Protein AF-D9UFR4-F1 (afdb_monomer)

Solvent-accessible surface area (backbone atoms only — not comparable to full-atom values): 22732 Å² total; per-residue (Å²): 132,84,86,83,87,84,90,84,85,85,83,90,87,85,90,89,86,86,90,85,84,86,88,91,87,88,89,85,88,86,85,90,89,90,89,84,89,87,92,86,89,89,82,85,87,88,83,84,90,81,81,92,76,87,77,84,81,82,78,92,81,86,88,74,74,56,73,50,64,84,63,94,89,80,83,88,86,75,100,61,83,81,68,68,62,45,61,44,63,86,88,51,40,84,77,68,25,64,88,45,54,76,24,52,68,54,28,69,73,66,33,66,67,48,41,48,41,15,52,54,16,26,50,54,38,52,49,39,66,74,65,47,56,73,94,71,17,61,32,53,50,56,14,50,52,50,50,48,38,32,66,76,62,69,21,64,32,38,37,39,37,31,54,38,70,90,47,64,54,48,41,65,50,46,31,48,44,38,35,52,21,30,60,58,64,43,29,76,90,69,46,73,58,96,68,77,61,45,44,53,57,40,65,46,25,47,68,63,34,60,84,71,50,41,66,43,64,60,71,40,98,54,64,51,43,33,41,38,38,41,48,78,38,71,64,92,86,59,57,77,93,50,51,69,55,46,54,55,53,48,51,52,55,54,52,49,54,50,42,32,43,63,33,36,50,55,66,62,38,43,74,72,71,48,57,78,87,51,28,76,78,66,37,29,81,30,81,39,55,68,46,83,47,78,42,69,40,90,42,50,29,49,52,21,28,57,49,36,38,50,54,44,15,45,48,44,40,18,60,76,66,43,35,60,46,79,58,61,74,83,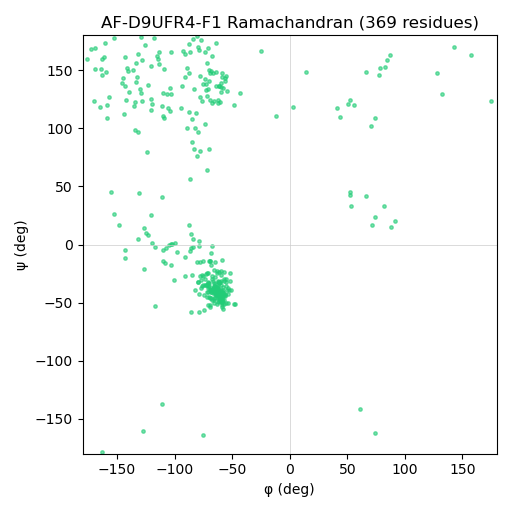60,52,62,59,57,54,52,49,66,60,46,43,48,41,66,74,76,60,49,88,59,88,90,65,54,75,64,58,49,53,51,46,52,51,53,26,53,80,66,78,96

Radius of gyration: 31.84 Å; Cα contacts (8 Å, |Δi|>4): 414; chains: 1; bounding box: 82×95×76 Å

Sequence (371 aa):
PCASSPTSTAPTCTRPCTTSTRPRRSSSSPRRPSRRSRRSPTRPPRAPGSSTRSAPGRRPSRSTSSRSRPTPRRSRTSASTRPTCSMFWDWVGGRYSYDSAIGLSLMIAIGPDRFREMLDGFHQIDEHFRTARIEENAPFLLGLLGIWYGNFHDAQSHAVLPYSHYLSKFTAYLQQLDMESNGKSVDREGRPVEWQTGPVVWGTPGTNGQHAYYQLIHQGTKLIPADFIGFARPVDELEPQLADQHDLLMANFFAQTQALAFGKTPEEVRAEGVADDLVPHKTFRGDHPTTTVLAPALSPSVLGQLIALYEHKVFVQGAVWDIDSFDQWGVELGKVLAKRVEPALTEGAEVPGLDASTKTLVAKYRELRGR

pLDDT: mean 80.23, std 26.94, range [22.31, 98.75]

Nearest PDB structures (foldseek):
  6bzc-assembly1_A  TM=9.574E-01  e=1.469E-33  Elizabethkingia anophelis NUHP1
  2o2d-assembly2_B  TM=9.632E-01  e=9.372E-33  Trypanosoma brucei brucei
  4em6-assembly2_C  TM=9.622E-01  e=1.056E-32  Brucella melitensis bv. 1 str. 16M
  3hjb-assembly1_A  TM=9.640E-01  e=4.999E-32  Vibrio cholerae
  3nbu-assembly1_A  TM=9.548E-01  e=3.387E-31  Escherichia coli DH5[alpha]

Foldseek 3Di:
DDDDDDDDDDDDDDDDDDDDDDDDDDDDDDDDDDDDDDDDDDDDDDDDDDDDDDDDDDDPADDDADEDADDPPDPPDDPDPDRPYQHDYPVCFPLNPCLGSVVVVVCVVVPVVLSVLLVVLLVVLVVLCVDPDCVNNLLLVLLVVCCCCVFVVVQQEEEEEEQDQVCQCVQVSLQCLQCQQWVDQAFPVGHGFPTDIGHHGDYGYPPVRVVPCVCCLFPNPHQYEYEYEEAQFEDPPDDPVCRVVNVVSVVVSVVSQVCQAQWAALVNVVVVVDDNVCSVVRTTHHPRHYHYHYYHYPGSSVVSNVSSSSNSSSVSRCVVSNHGSRDRVVVVVVVVVCVQCVCCQPVVDDRPPDDPVSVVVSVVNCVVVVD

Mean predicted aligned error: 13.24 Å

Secondary structure (DSSP, 8-state):
-------------------------------------------PPP-------PPPPPP--SS--EEEPPPTTSS-S--S----EEE--TTS-GGG-TTTGGGHHHHHHH-HHHHHHHHHHHHHHHHHHHHS-GGG-HHHHHHHHHHIIIIIS---EEEEEES-GGGTTHHHHHHHHHHHHH--SB-TTSPBPSS--S-EEE---TTTTTTTTHHHHHHSSS---EEEEEESS--TTS-GGGHHHHHHHHHHHHHHHHHHHH-B-HHHHHHTT--GGGHHHH-B-----EEEEEESS--HHHHHHHHHHHHHHHHHHHHHTT--TT--GGGHHHHHHHHHHHHHHHT----TT--HHHHHHHHHHHHHTT-

Structure (mmCIF, N/CA/C/O backbone):
data_AF-D9UFR4-F1
#
_entry.id   AF-D9UFR4-F1
#
loop_
_atom_site.group_PDB
_atom_site.id
_atom_site.type_symbol
_atom_site.label_atom_id
_atom_site.label_alt_id
_atom_site.label_comp_id
_atom_site.label_asym_id
_atom_site.label_entity_id
_atom_site.label_seq_id
_atom_site.pdbx_PDB_ins_code
_atom_site.Cartn_x
_atom_site.Cartn_y
_atom_site.Cartn_z
_atom_site.occupancy
_atom_site.B_iso_or_equiv
_atom_site.auth_seq_id
_atom_site.auth_comp_id
_atom_site.auth_asym_id
_atom_site.auth_atom_id
_atom_site.pdbx_PDB_model_num
ATOM 1 N N . PRO A 1 1 ? -3.128 -49.812 14.925 1.00 31.95 1 PRO A N 1
ATOM 2 C CA . PRO A 1 1 ? -2.335 -51.065 14.848 1.00 31.95 1 PRO A CA 1
ATOM 3 C C . PRO A 1 1 ? -0.839 -50.749 14.994 1.00 31.95 1 PRO A C 1
ATOM 5 O O . PRO A 1 1 ? -0.364 -49.894 14.263 1.00 31.95 1 PRO A O 1
ATOM 8 N N . CYS A 1 2 ? -0.194 -51.357 15.999 1.00 27.06 2 CYS A N 1
ATOM 9 C CA . CYS A 1 2 ? 1.244 -51.421 16.351 1.00 27.06 2 CYS A CA 1
ATOM 10 C C . CYS A 1 2 ? 2.250 -50.616 15.486 1.00 27.06 2 CYS A C 1
ATOM 12 O O . CYS A 1 2 ? 2.309 -50.814 14.281 1.00 27.06 2 CYS A O 1
ATOM 14 N N . ALA A 1 3 ? 2.990 -49.645 16.049 1.00 27.00 3 ALA A N 1
ATOM 15 C CA . ALA A 1 3 ? 4.226 -49.799 16.861 1.00 27.00 3 ALA A CA 1
ATOM 16 C C . ALA A 1 3 ? 5.479 -50.091 15.986 1.00 27.00 3 ALA A C 1
ATOM 18 O O . ALA A 1 3 ? 5.351 -50.735 14.957 1.00 27.00 3 ALA A O 1
ATOM 19 N N . SER A 1 4 ? 6.703 -49.636 16.293 1.00 28.88 4 SER A N 1
ATOM 20 C CA . SER A 1 4 ? 7.304 -49.346 17.611 1.00 28.88 4 SER A CA 1
ATOM 21 C C . SER A 1 4 ? 8.525 -48.399 17.561 1.00 28.88 4 SER A C 1
ATOM 23 O O . SER A 1 4 ? 9.335 -48.488 16.641 1.00 28.88 4 SER A O 1
ATOM 25 N N . SER A 1 5 ? 8.722 -47.595 18.616 1.00 28.30 5 SER A N 1
ATOM 26 C CA . SER A 1 5 ? 10.012 -46.959 18.984 1.00 28.30 5 SER A CA 1
ATOM 27 C C . SER A 1 5 ? 10.945 -47.948 19.717 1.00 28.30 5 SER A C 1
ATOM 29 O O . SER A 1 5 ? 10.482 -49.022 20.107 1.00 28.30 5 SER A O 1
ATOM 31 N N . PRO A 1 6 ? 12.234 -47.608 19.943 1.00 39.59 6 PRO A N 1
ATOM 32 C CA . PRO A 1 6 ? 12.690 -47.217 21.302 1.00 39.59 6 PRO A CA 1
ATOM 33 C C . PRO A 1 6 ? 13.740 -46.068 21.301 1.00 39.59 6 PRO A C 1
ATOM 35 O O . PRO A 1 6 ? 14.701 -46.093 20.545 1.00 39.59 6 PRO A O 1
ATOM 38 N N . THR A 1 7 ? 13.525 -44.940 21.996 1.00 28.39 7 THR A N 1
ATOM 39 C CA . THR A 1 7 ? 14.035 -44.593 23.357 1.00 28.39 7 THR A CA 1
ATOM 40 C C . THR A 1 7 ? 15.545 -44.751 23.624 1.00 28.39 7 THR A C 1
ATOM 42 O O . THR A 1 7 ? 16.009 -45.883 23.686 1.00 28.39 7 THR A O 1
ATOM 45 N N . SER A 1 8 ? 16.242 -43.658 24.007 1.00 25.17 8 SER A N 1
ATOM 46 C CA . SER A 1 8 ? 16.889 -43.548 25.344 1.00 25.17 8 SER A CA 1
ATOM 47 C C . SER A 1 8 ? 17.443 -42.142 25.704 1.00 25.17 8 SER A C 1
ATOM 49 O O . SER A 1 8 ? 18.323 -41.622 25.033 1.00 25.17 8 SER A O 1
ATOM 51 N N . THR A 1 9 ? 16.966 -41.603 26.838 1.00 27.08 9 THR A N 1
ATOM 52 C CA . THR A 1 9 ? 17.681 -40.822 27.893 1.00 27.08 9 THR A CA 1
ATOM 53 C C . THR A 1 9 ? 18.562 -39.587 27.599 1.00 27.08 9 THR A C 1
ATOM 55 O O . THR A 1 9 ? 19.627 -39.676 26.999 1.00 27.08 9 THR A O 1
ATOM 58 N N . ALA A 1 10 ? 18.213 -38.477 28.269 1.00 25.91 10 ALA A N 1
ATOM 59 C CA . ALA A 1 10 ? 19.125 -37.388 28.664 1.00 25.91 10 ALA A CA 1
ATOM 60 C C . ALA A 1 10 ? 19.979 -37.765 29.905 1.00 25.91 10 ALA A C 1
ATOM 62 O O . ALA A 1 10 ? 19.728 -38.802 30.525 1.00 25.91 10 ALA A O 1
ATOM 63 N N . PRO A 1 11 ? 20.922 -36.901 30.336 1.00 30.42 11 PRO A N 1
ATOM 64 C CA . PRO A 1 11 ? 20.618 -36.168 31.575 1.00 30.42 11 PRO A CA 1
ATOM 65 C C . PRO A 1 11 ? 21.068 -34.691 31.616 1.00 30.42 11 PRO A C 1
ATOM 67 O O . PRO A 1 11 ? 22.075 -34.284 31.044 1.00 30.42 11 PRO A O 1
ATOM 70 N N . THR A 1 12 ? 20.337 -33.899 32.403 1.00 24.48 12 THR A N 1
ATOM 71 C CA . THR A 1 12 ? 20.742 -32.579 32.920 1.00 24.48 12 THR A CA 1
ATOM 72 C C . THR A 1 12 ? 21.901 -32.668 33.913 1.00 24.48 12 THR A C 1
ATOM 74 O O . THR A 1 12 ? 21.911 -33.561 34.757 1.00 24.48 12 THR A O 1
ATOM 77 N N . CYS A 1 13 ? 22.771 -31.653 33.947 1.00 22.31 13 CYS A N 1
ATOM 78 C CA . CYS A 1 13 ? 23.591 -31.355 35.125 1.00 22.31 13 CYS A CA 1
ATOM 79 C C . CYS A 1 13 ? 23.698 -29.837 35.358 1.00 22.31 13 CYS A C 1
ATOM 81 O O . CYS A 1 13 ? 23.612 -29.050 34.417 1.00 22.31 13 CYS A O 1
ATOM 83 N N . THR A 1 14 ? 23.829 -29.416 36.619 1.00 23.64 14 THR A N 1
ATOM 84 C CA . THR A 1 14 ? 23.733 -28.007 37.044 1.00 23.64 14 THR A CA 1
ATOM 85 C C . THR A 1 14 ? 24.926 -27.561 37.898 1.00 23.64 14 THR A C 1
ATOM 87 O O . THR A 1 14 ? 25.514 -28.367 38.612 1.00 23.64 14 THR A O 1
ATOM 90 N N . ARG A 1 15 ? 25.125 -26.230 37.942 1.00 26.05 15 ARG A N 1
ATOM 91 C CA . ARG A 1 15 ? 25.712 -25.437 39.054 1.00 26.05 15 ARG A CA 1
ATOM 92 C C . ARG A 1 15 ? 27.259 -25.253 39.143 1.00 26.05 15 ARG A C 1
ATOM 94 O O . ARG A 1 15 ? 27.981 -25.870 38.370 1.00 26.05 15 ARG A O 1
ATOM 101 N N . PRO A 1 16 ? 27.751 -24.257 39.939 1.00 38.34 16 PRO A N 1
ATOM 102 C CA . PRO A 1 16 ? 28.894 -23.402 39.551 1.00 38.34 16 PRO A CA 1
ATOM 103 C C . PRO A 1 16 ? 30.031 -23.276 40.602 1.00 38.34 16 PRO A C 1
ATOM 105 O O . PRO A 1 16 ? 29.870 -23.731 41.726 1.00 38.34 16 PRO A O 1
ATOM 108 N N . CYS A 1 17 ? 31.105 -22.534 40.271 1.00 23.05 17 CYS A N 1
ATOM 109 C CA . CYS A 1 17 ? 32.097 -21.904 41.182 1.00 23.05 17 CYS A CA 1
ATOM 110 C C . CYS A 1 17 ? 32.805 -20.749 40.417 1.00 23.05 17 CYS A C 1
ATOM 112 O O . CYS A 1 17 ? 33.210 -20.959 39.281 1.00 23.05 17 CYS A O 1
ATOM 114 N N . THR A 1 18 ? 32.786 -19.462 40.802 1.00 22.84 18 THR A N 1
ATOM 115 C CA . THR A 1 18 ? 33.441 -18.720 41.918 1.00 22.84 18 THR A CA 1
ATOM 116 C C . THR A 1 18 ? 34.957 -18.442 41.797 1.00 22.84 18 THR A C 1
ATOM 118 O O . THR A 1 18 ? 35.781 -19.312 42.044 1.00 22.84 18 THR A O 1
ATOM 121 N N . THR A 1 19 ? 35.275 -17.155 41.570 1.00 23.20 19 THR A N 1
ATOM 122 C CA . THR A 1 19 ? 36.367 -16.338 42.173 1.00 23.20 19 THR A CA 1
ATOM 123 C C . THR A 1 19 ? 37.849 -16.767 42.120 1.00 23.20 19 THR A C 1
ATOM 125 O O . THR A 1 19 ? 38.257 -17.659 42.853 1.00 23.20 19 THR A O 1
ATOM 128 N N . SER A 1 20 ? 38.700 -15.927 41.495 1.00 22.59 20 SER A N 1
ATOM 129 C CA . SER A 1 20 ? 39.987 -15.492 42.093 1.00 22.59 20 SER A CA 1
ATOM 130 C C . SER A 1 20 ? 40.550 -14.175 41.499 1.00 22.59 20 SER A C 1
ATOM 132 O O . SER A 1 20 ? 40.974 -14.103 40.353 1.00 22.59 20 SER A O 1
ATOM 134 N N . THR A 1 21 ? 40.495 -13.122 42.317 1.00 25.06 21 THR A N 1
ATOM 135 C CA . THR A 1 21 ? 41.581 -12.206 42.750 1.00 25.06 21 THR A CA 1
ATOM 136 C C . THR A 1 21 ? 42.665 -11.609 41.806 1.00 25.06 21 THR A C 1
ATOM 138 O O . THR A 1 21 ? 43.655 -12.236 41.454 1.00 25.06 21 THR A O 1
ATOM 141 N N . ARG A 1 22 ? 42.525 -10.282 41.597 1.00 23.94 22 ARG A N 1
ATOM 142 C CA . ARG A 1 22 ? 43.510 -9.150 41.529 1.00 23.94 22 ARG A CA 1
ATOM 143 C C . ARG A 1 22 ? 44.865 -9.332 42.286 1.00 23.94 22 ARG A C 1
ATOM 145 O O . ARG A 1 22 ? 44.846 -10.123 43.227 1.00 23.94 22 ARG A O 1
ATOM 152 N N . PRO A 1 23 ? 45.951 -8.500 42.091 1.00 38.88 23 PRO A N 1
ATOM 153 C CA . PRO A 1 23 ? 45.883 -7.009 42.199 1.00 38.88 23 PRO A CA 1
ATOM 154 C C . PRO A 1 23 ? 47.005 -6.066 41.610 1.00 38.88 23 PRO A C 1
ATOM 156 O O . PRO A 1 23 ? 48.057 -6.508 41.175 1.00 38.88 23 PRO A O 1
ATOM 159 N N . ARG A 1 24 ? 46.810 -4.733 41.826 1.00 25.42 24 ARG A N 1
ATOM 160 C CA . ARG A 1 24 ? 47.771 -3.566 41.812 1.00 25.42 24 ARG A CA 1
ATOM 161 C C . ARG A 1 24 ? 48.211 -3.006 40.434 1.00 25.42 24 ARG A C 1
ATOM 163 O O . ARG A 1 24 ? 48.259 -3.768 39.489 1.00 25.42 24 ARG A O 1
ATOM 170 N N . ARG A 1 25 ? 48.584 -1.721 40.226 1.00 26.44 25 ARG A N 1
ATOM 171 C CA . ARG A 1 25 ? 48.504 -0.365 40.890 1.00 26.44 25 ARG A CA 1
ATOM 172 C C . ARG A 1 25 ? 48.963 0.681 39.818 1.00 26.44 25 ARG A C 1
ATOM 174 O O . ARG A 1 25 ? 49.534 0.242 38.833 1.00 26.44 25 ARG A O 1
ATOM 181 N N . SER A 1 26 ? 48.853 2.020 39.891 1.00 24.84 26 SER A N 1
ATOM 182 C CA . SER A 1 26 ? 48.134 3.056 40.690 1.00 24.84 26 SER A CA 1
ATOM 183 C C . SER A 1 26 ? 48.162 4.391 39.886 1.00 24.84 26 SER A C 1
ATOM 185 O O . SER A 1 26 ? 48.873 4.454 38.895 1.00 24.84 26 SER A O 1
ATOM 187 N N . SER A 1 27 ? 47.316 5.405 40.141 1.00 25.06 27 SER A N 1
ATOM 188 C CA . SER A 1 27 ? 47.552 6.701 40.862 1.00 25.06 27 SER A CA 1
ATOM 189 C C . SER A 1 27 ? 47.064 7.857 39.951 1.00 25.06 27 SER A C 1
ATOM 191 O O . SER A 1 27 ? 47.166 7.700 38.745 1.00 25.06 27 SER A O 1
ATOM 193 N N . SER A 1 28 ? 46.534 9.018 40.371 1.00 25.08 28 SER A N 1
ATOM 194 C CA . SER A 1 28 ? 46.163 9.581 41.690 1.00 25.08 28 SER A CA 1
ATOM 195 C C . SER A 1 28 ? 45.336 10.877 41.505 1.00 25.08 28 SER A C 1
ATOM 197 O O . SER A 1 28 ? 45.569 11.607 40.548 1.00 25.08 28 SER A O 1
ATOM 199 N N . SER A 1 29 ? 44.442 11.219 42.444 1.00 24.30 29 SER A N 1
ATOM 200 C CA . SER A 1 29 ? 43.831 12.568 42.574 1.00 24.30 29 SER A CA 1
ATOM 201 C C . SER A 1 29 ? 44.466 13.374 43.721 1.00 24.30 29 SER A C 1
ATOM 203 O O . SER A 1 29 ? 45.081 12.774 44.604 1.00 24.30 29 SER A O 1
ATOM 205 N N . PRO A 1 30 ? 44.238 14.700 43.786 1.00 34.97 30 PRO A N 1
ATOM 206 C CA . PRO A 1 30 ? 43.596 15.313 44.974 1.00 34.97 30 PRO A CA 1
ATOM 207 C C . PRO A 1 30 ? 42.576 16.428 44.599 1.00 34.97 30 PRO A C 1
ATOM 209 O O . PRO A 1 30 ? 42.798 17.196 43.677 1.00 34.97 30 PRO A O 1
ATOM 212 N N . ARG A 1 31 ? 41.338 16.457 45.123 1.00 25.91 31 ARG A N 1
ATOM 213 C CA . ARG A 1 31 ? 40.843 16.971 46.435 1.00 25.91 31 ARG A CA 1
ATOM 214 C C . ARG A 1 31 ? 40.825 18.514 46.642 1.00 25.91 31 ARG A C 1
ATOM 216 O O . ARG A 1 31 ? 41.830 19.099 47.010 1.00 25.91 31 ARG A O 1
ATOM 223 N N . ARG A 1 32 ? 39.610 19.096 46.519 1.00 28.66 32 ARG A N 1
ATOM 224 C CA . ARG A 1 32 ? 38.855 20.032 47.424 1.00 28.66 32 ARG A CA 1
ATOM 225 C C . ARG A 1 32 ? 39.596 20.742 48.591 1.00 28.66 32 ARG A C 1
ATOM 227 O O . ARG A 1 32 ? 40.353 20.063 49.280 1.00 28.66 32 ARG A O 1
ATOM 234 N N . PRO A 1 33 ? 39.198 21.986 48.994 1.00 34.91 33 PRO A N 1
ATOM 235 C CA . PRO A 1 33 ? 38.122 22.130 50.011 1.00 34.91 33 PRO A CA 1
ATOM 236 C C . PRO A 1 33 ? 37.225 23.412 50.033 1.00 34.91 33 PRO A C 1
ATOM 238 O O . PRO A 1 33 ? 37.350 24.347 49.260 1.00 34.91 33 PRO A O 1
ATOM 241 N N . SER A 1 34 ? 36.274 23.367 50.977 1.00 25.06 34 SER A N 1
ATOM 242 C CA . SER A 1 34 ? 35.098 24.193 51.352 1.00 25.06 34 SER A CA 1
ATOM 243 C C . SER A 1 34 ? 35.261 25.625 51.921 1.00 25.06 34 SER A C 1
ATOM 245 O O . SER A 1 34 ? 36.243 25.862 52.620 1.00 25.06 34 SER A O 1
ATOM 247 N N . ARG A 1 35 ? 34.168 26.435 51.884 1.00 25.50 35 ARG A N 1
ATOM 248 C CA . ARG A 1 35 ? 33.434 27.155 52.997 1.00 25.50 35 ARG A CA 1
ATOM 249 C C . ARG A 1 35 ? 32.631 28.368 52.427 1.00 25.50 35 ARG A C 1
ATOM 251 O O . ARG A 1 35 ? 32.993 28.825 51.361 1.00 25.50 35 ARG A O 1
ATOM 258 N N . ARG A 1 36 ? 31.623 29.042 53.028 1.00 26.08 36 ARG A N 1
ATOM 259 C CA . ARG A 1 36 ? 30.535 28.810 54.023 1.00 26.08 36 ARG A CA 1
ATOM 260 C C . ARG A 1 36 ? 29.822 30.176 54.300 1.00 26.08 36 ARG A C 1
ATOM 262 O O . ARG A 1 36 ? 30.473 31.059 54.839 1.00 26.08 36 ARG A O 1
ATOM 269 N N . SER A 1 37 ? 28.493 30.292 54.104 1.00 25.20 37 SER A N 1
ATOM 270 C CA . SER A 1 37 ? 27.564 31.349 54.642 1.00 25.20 37 SER A CA 1
ATOM 271 C C . SER A 1 37 ? 27.727 32.820 54.150 1.00 25.20 37 SER A C 1
ATOM 273 O O . SER A 1 37 ? 28.845 33.233 53.895 1.00 25.20 37 SER A O 1
ATOM 275 N N . ARG A 1 38 ? 26.706 33.702 54.026 1.00 26.25 38 ARG A N 1
ATOM 276 C CA . ARG A 1 38 ? 25.614 34.056 54.976 1.00 26.25 38 ARG A CA 1
ATOM 277 C C . ARG A 1 38 ? 24.590 35.071 54.363 1.00 26.25 38 ARG A C 1
ATOM 279 O O . ARG A 1 38 ? 24.991 35.889 53.549 1.00 26.25 38 ARG A O 1
ATOM 286 N N . ARG A 1 39 ? 23.373 35.132 54.945 1.00 26.34 39 ARG A N 1
ATOM 287 C CA . ARG A 1 39 ? 22.345 36.226 54.950 1.00 26.34 39 ARG A CA 1
ATOM 288 C C . ARG A 1 39 ? 21.356 36.397 53.769 1.00 26.34 39 ARG A C 1
ATOM 290 O O . ARG A 1 39 ? 21.601 35.995 52.642 1.00 26.34 39 ARG A O 1
ATOM 297 N N . SER A 1 40 ? 20.199 36.962 54.139 1.00 27.78 40 SER A N 1
ATOM 298 C CA . SER A 1 40 ? 18.877 36.985 53.470 1.00 27.78 40 SER A CA 1
ATOM 299 C C . SER A 1 40 ? 18.367 38.455 53.353 1.00 27.78 40 SER A C 1
ATOM 301 O O . SER A 1 40 ? 19.158 39.356 53.623 1.00 27.78 40 SER A O 1
ATOM 303 N N . PRO A 1 41 ? 17.062 38.756 53.159 1.00 41.19 41 PRO A N 1
ATOM 304 C CA . PRO A 1 41 ? 16.232 38.573 51.958 1.00 41.19 41 PRO A CA 1
ATOM 305 C C . PRO A 1 41 ? 15.527 39.886 51.508 1.00 41.19 41 PRO A C 1
ATOM 307 O O . PRO A 1 41 ? 15.440 40.844 52.271 1.00 41.19 41 PRO A O 1
ATOM 310 N N . THR A 1 42 ? 14.876 39.902 50.338 1.00 27.03 42 THR A N 1
ATOM 311 C CA . THR A 1 42 ? 13.860 40.926 50.002 1.00 27.03 42 THR A CA 1
ATOM 312 C C . THR A 1 42 ? 12.598 40.312 49.393 1.00 27.03 42 THR A C 1
ATOM 314 O O . THR A 1 42 ? 12.641 39.364 48.613 1.00 27.03 42 THR A O 1
ATOM 317 N N . ARG A 1 43 ? 11.446 40.855 49.799 1.00 27.67 43 ARG A N 1
ATOM 318 C CA . ARG A 1 43 ? 10.084 40.437 49.435 1.00 27.67 43 ARG A CA 1
ATOM 319 C C . ARG A 1 43 ? 9.367 41.650 48.825 1.00 27.67 43 ARG A C 1
ATOM 321 O O . ARG A 1 43 ? 9.458 42.717 49.430 1.00 27.67 43 ARG A O 1
ATOM 328 N N . PRO A 1 44 ? 8.599 41.510 47.735 1.00 30.64 44 PRO A N 1
ATOM 329 C CA . PRO A 1 44 ? 7.511 42.436 47.417 1.00 30.64 44 PRO A CA 1
ATOM 330 C C . PRO A 1 44 ? 6.171 41.954 48.026 1.00 30.64 44 PRO A C 1
ATOM 332 O O . PRO A 1 44 ? 6.076 40.803 48.470 1.00 30.64 44 PRO A O 1
ATOM 335 N N . PRO A 1 45 ? 5.146 42.823 48.122 1.00 31.11 45 PRO A N 1
ATOM 336 C CA . PRO A 1 45 ? 4.024 42.635 49.047 1.00 31.11 45 PRO A CA 1
ATOM 337 C C . PRO A 1 45 ? 2.797 41.904 48.469 1.00 31.11 45 PRO A C 1
ATOM 339 O O . PRO A 1 45 ? 2.621 41.772 47.262 1.00 31.11 45 PRO A O 1
ATOM 342 N N . ARG A 1 46 ? 1.897 41.493 49.375 1.00 27.42 46 ARG A N 1
ATOM 343 C CA . ARG A 1 46 ? 0.490 41.145 49.099 1.00 27.42 46 ARG A CA 1
ATOM 344 C C . ARG A 1 46 ? -0.422 42.283 49.570 1.00 27.42 46 ARG A C 1
ATOM 346 O O . ARG A 1 46 ? -0.294 42.674 50.724 1.00 27.42 46 ARG A O 1
ATOM 353 N N . ALA A 1 47 ? -1.393 42.682 48.748 1.00 26.41 47 ALA A N 1
ATOM 354 C CA . ALA A 1 47 ? -2.683 43.291 49.121 1.00 26.41 47 ALA A CA 1
ATOM 355 C C . ALA A 1 47 ? -3.563 43.416 47.850 1.00 26.41 47 ALA A C 1
ATOM 357 O O . ALA A 1 47 ? -3.023 43.302 46.750 1.00 26.41 47 ALA A O 1
ATOM 358 N N . PRO A 1 48 ? -4.868 43.717 47.958 1.00 30.53 48 PRO A N 1
ATOM 359 C CA . PRO A 1 48 ? -5.910 42.935 48.625 1.00 30.53 48 PRO A CA 1
ATOM 360 C C . PRO A 1 48 ? -6.990 42.481 47.608 1.00 30.53 48 PRO A C 1
ATOM 362 O O . PRO A 1 48 ? -6.906 42.790 46.423 1.00 30.53 48 PRO A O 1
ATOM 365 N N . GLY A 1 49 ? -8.001 41.719 48.038 1.00 25.27 49 GLY A N 1
ATOM 366 C CA . GLY A 1 49 ? -9.069 41.250 47.139 1.00 25.27 49 GLY A CA 1
ATOM 367 C C . GLY A 1 49 ? -10.267 42.204 47.034 1.00 25.27 49 GLY A C 1
ATOM 368 O O . GLY A 1 49 ? -10.600 42.869 48.012 1.00 25.27 49 GLY A O 1
ATOM 369 N N . SER A 1 50 ? -10.970 42.191 45.894 1.00 23.02 50 SER A N 1
ATOM 370 C CA . SER A 1 50 ? -12.374 42.626 45.789 1.00 23.02 50 SER A CA 1
ATOM 371 C C . SER A 1 50 ? -13.078 42.156 44.499 1.00 23.02 50 SER A C 1
ATOM 373 O O . SER A 1 50 ? -12.459 41.953 43.460 1.00 23.02 50 SER A O 1
ATOM 375 N N . SER A 1 51 ? -14.400 41.988 44.631 1.00 24.14 51 SER A N 1
ATOM 376 C CA . SER A 1 51 ? -15.473 41.913 43.617 1.00 24.14 51 SER A CA 1
ATOM 377 C C . SER A 1 51 ? -15.279 41.144 42.301 1.00 24.14 51 SER A C 1
ATOM 379 O O . SER A 1 51 ? -14.590 41.556 41.369 1.00 24.14 51 SER A O 1
ATOM 381 N N . THR A 1 52 ? -16.124 40.124 42.170 1.00 29.56 52 THR A N 1
ATOM 382 C CA . THR A 1 52 ? -16.646 39.567 40.919 1.00 29.56 52 THR A CA 1
ATOM 383 C C . THR A 1 52 ? -17.075 40.632 39.898 1.00 29.56 52 THR A C 1
ATOM 385 O O . THR A 1 52 ? -17.913 41.489 40.177 1.00 29.56 52 THR A O 1
ATOM 388 N N . ARG A 1 53 ? -16.616 40.491 38.649 1.00 25.33 53 ARG A N 1
ATOM 389 C CA . ARG A 1 53 ? -17.337 41.005 37.476 1.00 25.33 53 ARG A CA 1
ATOM 390 C C . ARG A 1 53 ? -17.156 40.045 36.302 1.00 25.33 53 ARG A C 1
ATOM 392 O O . ARG A 1 53 ? -16.053 39.860 35.798 1.00 25.33 53 ARG A O 1
ATOM 399 N N . SER A 1 54 ? -18.242 39.391 35.910 1.00 25.62 54 SER A N 1
ATOM 400 C CA . SER A 1 54 ? -18.283 38.434 34.805 1.00 25.62 54 SER A CA 1
ATOM 401 C C . SER A 1 54 ? -18.054 39.138 33.464 1.00 25.62 54 SER A C 1
ATOM 403 O O . SER A 1 54 ? -18.798 40.042 33.087 1.00 25.62 54 SER A O 1
ATOM 405 N N . ALA A 1 55 ? -17.024 38.716 32.727 1.00 26.53 55 ALA A N 1
ATOM 406 C CA . ALA A 1 55 ? -16.796 39.171 31.359 1.00 26.53 55 ALA A CA 1
ATOM 407 C C . ALA A 1 55 ? -17.821 38.527 30.396 1.00 26.53 55 ALA A C 1
ATOM 409 O O . ALA A 1 55 ? -18.139 37.346 30.566 1.00 26.53 55 ALA A O 1
ATOM 410 N N . PRO A 1 56 ? -18.328 39.242 29.371 1.00 30.19 56 PRO A N 1
ATOM 411 C CA . PRO A 1 56 ? -19.255 38.662 28.402 1.00 30.19 56 PRO A CA 1
ATOM 412 C C . PRO A 1 56 ? -18.595 37.537 27.597 1.00 30.19 56 PRO A C 1
ATOM 414 O O . PRO A 1 56 ? -17.466 37.678 27.122 1.00 30.19 56 PRO A O 1
ATOM 417 N N . GLY A 1 57 ? -19.310 36.426 27.409 1.00 29.91 57 GLY A N 1
ATOM 418 C CA . GLY A 1 57 ? -18.805 35.275 26.662 1.00 29.91 57 GLY A CA 1
ATOM 419 C C . GLY A 1 57 ? -18.439 35.626 25.215 1.00 29.91 57 GLY A C 1
ATOM 420 O O . GLY A 1 57 ? -19.234 36.223 24.486 1.00 29.91 57 GLY A O 1
ATOM 421 N N . ARG A 1 58 ? -17.241 35.216 24.777 1.00 32.53 58 ARG A N 1
ATOM 422 C CA . ARG A 1 58 ? -16.823 35.316 23.370 1.00 32.53 58 ARG A CA 1
ATOM 423 C C . ARG A 1 58 ? -17.776 34.499 22.491 1.00 32.53 58 ARG A C 1
ATOM 425 O O . ARG A 1 58 ? -17.890 33.290 22.673 1.00 32.53 58 ARG A O 1
ATOM 432 N N . ARG A 1 59 ? -18.413 35.139 21.505 1.00 34.75 59 ARG A N 1
ATOM 433 C CA . ARG A 1 59 ? -19.196 34.443 20.469 1.00 34.75 59 ARG A CA 1
ATOM 434 C C . ARG A 1 59 ? -18.260 33.643 19.544 1.00 34.75 59 ARG A C 1
ATOM 436 O O . ARG A 1 59 ? -17.384 34.257 18.931 1.00 34.75 59 ARG A O 1
ATOM 443 N N . PRO A 1 60 ? -18.447 32.323 19.365 1.00 43.66 60 PRO A N 1
ATOM 444 C CA . PRO A 1 60 ? -17.773 31.576 18.309 1.00 43.66 60 PRO A CA 1
ATOM 445 C C . PRO A 1 60 ? -18.517 31.818 16.988 1.00 43.66 60 PRO A C 1
ATOM 447 O O . PRO A 1 60 ? -19.560 31.218 16.744 1.00 43.66 60 PRO A O 1
ATOM 450 N N . SER A 1 61 ? -18.050 32.758 16.156 1.00 46.69 61 SER A N 1
ATOM 451 C CA . SER A 1 61 ? -18.814 33.141 14.950 1.00 46.69 61 SER A CA 1
ATOM 452 C C . SER A 1 61 ? -18.005 33.595 13.725 1.00 46.69 61 SER A C 1
ATOM 454 O O . SER A 1 61 ? -18.587 34.204 12.830 1.00 46.69 61 SER A O 1
ATOM 456 N N . ARG A 1 62 ? -16.691 33.320 13.653 1.00 43.59 62 ARG A N 1
ATOM 457 C CA . ARG A 1 62 ? -15.882 33.531 12.423 1.00 43.59 62 ARG A CA 1
ATOM 458 C C . ARG A 1 62 ? -14.780 32.497 12.131 1.00 43.59 62 ARG A C 1
ATOM 460 O O . ARG A 1 62 ? -14.254 32.520 11.028 1.00 43.59 62 ARG A O 1
ATOM 467 N N . SER A 1 63 ? -14.422 31.609 13.063 1.00 44.75 63 SER A N 1
ATOM 468 C CA . SER A 1 63 ? -13.206 30.771 12.962 1.00 44.75 63 SER A CA 1
ATOM 469 C C . SER A 1 63 ? -13.440 29.261 13.110 1.00 44.75 63 SER A C 1
ATOM 471 O O . SER A 1 63 ? -12.496 28.518 13.353 1.00 44.75 63 SER A O 1
ATOM 473 N N . THR A 1 64 ? -14.687 28.797 13.023 1.00 42.22 64 THR A N 1
ATOM 474 C CA . THR A 1 64 ? -15.056 27.388 13.238 1.00 42.22 64 THR A CA 1
ATOM 475 C C . THR A 1 64 ? -16.020 26.918 12.155 1.00 42.22 64 THR A C 1
ATOM 477 O O . THR A 1 64 ? -17.129 27.442 12.054 1.00 42.22 64 THR A O 1
ATOM 480 N N . SER A 1 65 ? -15.612 25.909 11.388 1.00 47.69 65 SER A N 1
ATOM 481 C CA . SER A 1 65 ? -16.476 25.099 10.523 1.00 47.69 65 SER A CA 1
ATOM 482 C C . SER A 1 65 ? -16.523 23.668 11.066 1.00 47.69 65 SER A C 1
ATOM 484 O O . SER A 1 65 ? -15.619 23.239 11.786 1.00 47.69 65 SER A O 1
ATOM 486 N N . SER A 1 66 ? -17.589 22.931 10.764 1.00 49.00 66 SER A N 1
ATOM 487 C CA . SER A 1 66 ? -17.757 21.537 11.182 1.00 49.00 66 SER A CA 1
ATOM 488 C C . SER A 1 66 ? -18.294 20.700 10.029 1.00 49.00 66 SER A C 1
ATOM 490 O O . SER A 1 66 ? -19.010 21.198 9.159 1.00 49.00 66 SER A O 1
ATOM 492 N N . ARG A 1 67 ? -17.930 19.417 10.017 1.00 54.88 67 ARG A N 1
ATOM 493 C CA . ARG A 1 67 ? -18.312 18.462 8.973 1.00 54.88 67 ARG A CA 1
ATOM 494 C C . ARG A 1 67 ? -18.899 17.239 9.642 1.00 54.88 67 ARG A C 1
ATOM 496 O O . ARG A 1 67 ? -18.338 16.731 10.609 1.00 54.88 67 ARG A O 1
ATOM 503 N N . SER A 1 68 ? -20.062 16.826 9.171 1.00 47.28 68 SER A N 1
ATOM 504 C CA . SER A 1 68 ? -20.862 15.794 9.819 1.00 47.28 68 SER A CA 1
ATOM 505 C C . SER A 1 68 ? -21.896 15.256 8.848 1.00 47.28 68 SER A C 1
ATOM 507 O O . SER A 1 68 ? -22.473 16.028 8.079 1.00 47.28 68 SER A O 1
ATOM 509 N N . ARG A 1 69 ? -22.199 13.961 8.969 1.00 48.50 69 ARG A N 1
ATOM 510 C CA . ARG A 1 69 ? -23.403 13.373 8.377 1.00 48.50 69 ARG A CA 1
ATOM 511 C C . ARG A 1 69 ? -24.655 14.125 8.865 1.00 48.50 69 ARG A C 1
ATOM 513 O O . ARG A 1 69 ? -24.682 14.558 10.025 1.00 48.50 69 ARG A O 1
ATOM 520 N N . PRO A 1 70 ? -25.694 14.289 8.029 1.00 43.06 70 PRO A N 1
ATOM 521 C CA . PRO A 1 70 ? -26.951 14.877 8.467 1.00 43.06 70 PRO A CA 1
ATOM 522 C C . PRO A 1 70 ? -27.583 14.005 9.560 1.00 43.06 70 PRO A C 1
ATOM 524 O O . PRO A 1 70 ? -27.834 12.821 9.365 1.00 43.06 70 PRO A O 1
ATOM 527 N N . THR A 1 71 ? -27.862 14.600 10.722 1.00 42.97 71 THR A N 1
ATOM 528 C CA . THR A 1 71 ? -28.675 13.961 11.767 1.00 42.97 71 THR A CA 1
ATOM 529 C C . THR A 1 71 ? -30.078 14.558 11.748 1.00 42.97 71 THR A C 1
ATOM 531 O O . THR A 1 71 ? -30.214 15.789 11.811 1.00 42.97 71 THR A O 1
ATOM 534 N N . PRO A 1 72 ? -31.148 13.744 11.716 1.00 37.09 72 PRO A N 1
ATOM 535 C CA . PRO A 1 72 ? -32.471 14.273 11.984 1.00 37.09 72 PRO A CA 1
ATOM 536 C C . PRO A 1 72 ? -32.474 14.810 13.422 1.00 37.09 72 PRO A C 1
ATOM 538 O O . PRO A 1 72 ? -32.223 14.073 14.373 1.00 37.09 72 PRO A O 1
ATOM 541 N N . ARG A 1 73 ? -32.789 16.107 13.576 1.00 37.59 73 ARG A N 1
ATOM 542 C CA . ARG A 1 73 ? -33.091 16.773 14.863 1.00 37.59 73 ARG A CA 1
ATOM 543 C C . ARG A 1 73 ? -31.908 17.236 15.747 1.00 37.59 73 ARG A C 1
ATOM 545 O O . ARG A 1 73 ? -32.086 17.327 16.960 1.00 37.59 73 ARG A O 1
ATOM 552 N N . ARG A 1 74 ? -30.755 17.665 15.196 1.00 40.09 74 ARG A N 1
ATOM 553 C CA . ARG A 1 74 ? -29.703 18.356 15.999 1.00 40.09 74 ARG A CA 1
ATOM 554 C C . ARG A 1 74 ? -29.145 19.678 15.435 1.00 40.09 74 ARG A C 1
ATOM 556 O O . ARG A 1 74 ? -27.946 19.925 15.498 1.00 40.09 74 ARG A O 1
ATOM 563 N N . SER A 1 75 ? -30.012 20.568 14.937 1.00 37.47 75 SER A N 1
ATOM 564 C CA . SER A 1 75 ? -29.599 21.901 14.436 1.00 37.47 75 SER A CA 1
ATOM 565 C C . SER A 1 75 ? -30.674 23.008 14.511 1.00 37.47 75 SER A C 1
ATOM 567 O O . SER A 1 75 ? -30.641 23.956 13.729 1.00 37.47 75 SER A O 1
ATOM 569 N N . ARG A 1 76 ? -31.650 22.920 15.434 1.00 38.53 76 ARG A N 1
ATOM 570 C CA . ARG A 1 76 ? -32.849 23.795 15.423 1.00 38.53 76 ARG A CA 1
ATOM 571 C C . ARG A 1 76 ? -33.080 24.680 16.659 1.00 38.53 76 ARG A C 1
ATOM 573 O O . ARG A 1 76 ? -34.208 25.091 16.906 1.00 38.53 76 ARG A O 1
ATOM 580 N N . THR A 1 77 ? -32.025 25.024 17.401 1.00 33.75 77 THR A N 1
ATOM 581 C CA . THR A 1 77 ? -32.099 25.954 18.547 1.00 33.75 77 THR A CA 1
ATOM 582 C C . THR A 1 77 ? -31.009 27.030 18.502 1.00 33.75 77 THR A C 1
ATOM 584 O O . THR A 1 77 ? -29.890 26.809 18.962 1.00 33.75 77 THR A O 1
ATOM 587 N N . SER A 1 78 ? -31.393 28.198 17.973 1.00 31.41 78 SER A N 1
ATOM 588 C CA . SER A 1 78 ? -30.856 29.566 18.160 1.00 31.41 78 SER A CA 1
ATOM 589 C C . SER A 1 78 ? -30.641 30.310 16.836 1.00 31.41 78 SER A C 1
ATOM 591 O O . SER A 1 78 ? -30.024 29.811 15.898 1.00 31.41 78 SER A O 1
ATOM 593 N N . ALA A 1 79 ? -31.173 31.533 16.766 1.00 38.31 79 ALA A N 1
ATOM 594 C CA . ALA A 1 79 ? -30.990 32.442 15.642 1.00 38.31 79 ALA A CA 1
ATOM 595 C C . ALA A 1 79 ? -29.663 33.203 15.796 1.00 38.31 79 ALA A C 1
ATOM 597 O O . ALA A 1 79 ? -29.614 34.330 16.282 1.00 38.31 79 ALA A O 1
ATOM 598 N N . SER A 1 80 ? -28.569 32.562 15.398 1.00 34.91 80 SER A N 1
ATOM 599 C CA . SER A 1 80 ? -27.264 33.194 15.201 1.00 34.91 80 SER A CA 1
ATOM 600 C C . SER A 1 80 ? -26.581 32.504 14.024 1.00 34.91 80 SER A C 1
ATOM 602 O O . SER A 1 80 ? -26.771 31.305 13.845 1.00 34.91 80 SER A O 1
ATOM 604 N N . THR A 1 81 ? -25.847 33.276 13.215 1.00 40.75 81 THR A N 1
ATOM 605 C CA . THR A 1 81 ? -25.126 32.899 11.980 1.00 40.75 81 THR A CA 1
ATOM 606 C C . THR A 1 81 ? -25.001 31.390 11.754 1.00 40.75 81 THR A C 1
ATOM 608 O O . THR A 1 81 ? -24.254 30.737 12.483 1.00 40.75 81 THR A O 1
ATOM 611 N N . ARG A 1 82 ? -25.701 30.844 10.739 1.00 38.69 82 ARG A N 1
ATOM 612 C CA . ARG A 1 82 ? -25.607 29.415 10.385 1.00 38.69 82 ARG A CA 1
ATOM 613 C C . ARG A 1 82 ? -24.123 29.029 10.290 1.00 38.69 82 ARG A C 1
ATOM 615 O O . ARG A 1 82 ? -23.434 29.622 9.456 1.00 38.69 82 ARG A O 1
ATOM 622 N N . PRO A 1 83 ? -23.616 28.070 11.087 1.00 47.44 83 PRO A N 1
ATOM 623 C CA . PRO A 1 83 ? -22.292 27.527 10.829 1.00 47.44 83 PRO A CA 1
ATOM 624 C C . PRO A 1 83 ? -22.305 26.919 9.425 1.00 47.44 83 PRO A C 1
ATOM 626 O O . PRO A 1 83 ? -23.266 26.241 9.050 1.00 47.44 83 PRO A O 1
ATOM 629 N N . THR A 1 84 ? -21.261 27.182 8.642 1.00 48.00 84 THR A N 1
ATOM 630 C CA . THR A 1 84 ? -21.068 26.588 7.317 1.00 48.00 84 THR A CA 1
ATOM 631 C C . THR A 1 84 ? -20.748 25.104 7.483 1.00 48.00 84 THR A C 1
ATOM 633 O O . THR A 1 84 ? -19.595 24.685 7.538 1.00 48.00 84 THR A O 1
ATOM 636 N N . CYS A 1 85 ? -21.806 24.312 7.645 1.00 46.91 85 CYS A N 1
ATOM 637 C CA . CYS A 1 85 ? -21.735 22.867 7.743 1.00 46.91 85 CYS A CA 1
ATOM 638 C C . CYS A 1 85 ? -21.731 22.277 6.334 1.00 46.91 85 CYS A C 1
ATOM 640 O O . CYS A 1 85 ? -22.749 22.302 5.641 1.00 46.91 85 CYS A O 1
ATOM 642 N N . SER A 1 86 ? -20.580 21.758 5.919 1.00 55.53 86 SER A N 1
ATOM 643 C CA . SER A 1 86 ? -20.468 20.968 4.697 1.00 55.53 86 SER A CA 1
ATOM 644 C C . SER A 1 86 ? -20.909 19.542 5.012 1.00 55.53 86 SER A C 1
ATOM 646 O O . SER A 1 86 ? -20.283 18.851 5.821 1.00 55.53 86 SER A O 1
ATOM 648 N N . MET A 1 87 ? -22.032 19.143 4.421 1.00 59.81 87 MET A N 1
ATOM 649 C CA . MET A 1 87 ? -22.648 17.835 4.629 1.00 59.81 87 MET A CA 1
ATOM 650 C C . MET A 1 87 ? -22.064 16.817 3.649 1.00 59.81 87 MET A C 1
ATOM 652 O O . MET A 1 87 ? -21.742 17.158 2.515 1.00 59.81 87 MET A O 1
ATOM 656 N N . PHE A 1 88 ? -21.980 15.568 4.088 1.00 70.44 88 PHE A N 1
ATOM 657 C CA . PHE A 1 88 ? -21.765 14.403 3.235 1.00 70.44 88 PHE A CA 1
ATOM 658 C C . PHE A 1 88 ? -22.752 13.311 3.652 1.00 70.44 88 PHE A C 1
ATOM 660 O O . PHE A 1 88 ? -23.269 13.331 4.776 1.00 70.44 88 PHE A O 1
ATOM 667 N N . TRP A 1 89 ? -23.057 12.407 2.731 1.00 74.50 89 TRP A N 1
ATOM 668 C CA . TRP A 1 89 ? -24.144 11.446 2.883 1.00 74.50 89 TRP A CA 1
ATOM 669 C C . TRP A 1 89 ? -23.702 10.169 3.606 1.00 74.50 89 TRP A C 1
ATOM 671 O O . TRP A 1 89 ? -22.532 9.970 3.931 1.00 74.50 89 TRP A O 1
ATOM 681 N N . ASP A 1 90 ? -24.668 9.315 3.914 1.00 71.94 90 ASP A N 1
ATOM 682 C CA . ASP A 1 90 ? -24.469 8.038 4.592 1.00 71.94 90 ASP A CA 1
ATOM 683 C C . ASP A 1 90 ? -23.776 6.980 3.722 1.00 71.94 90 ASP A C 1
ATOM 685 O O . ASP A 1 90 ? -22.976 6.206 4.254 1.00 71.94 90 ASP A O 1
ATOM 689 N N . TRP A 1 91 ? -24.012 7.015 2.408 1.00 81.50 91 TRP A N 1
ATOM 690 C CA . TRP A 1 91 ? -23.333 6.193 1.399 1.00 81.50 91 TRP A CA 1
ATOM 691 C C . TRP A 1 91 ? -21.852 6.549 1.178 1.00 81.50 91 TRP A C 1
ATOM 693 O O . TRP A 1 91 ? -21.112 5.745 0.624 1.00 81.50 91 TRP A O 1
ATOM 703 N N . VAL A 1 92 ? -21.382 7.708 1.656 1.00 82.12 92 VAL A N 1
ATOM 704 C CA . VAL A 1 92 ? -19.950 8.054 1.648 1.00 82.12 92 VAL A CA 1
ATOM 705 C C . VAL A 1 92 ? -19.275 7.409 2.864 1.00 82.12 92 VAL A C 1
ATOM 707 O O . VAL A 1 92 ? -19.390 7.898 3.999 1.00 82.12 92 VAL A O 1
ATOM 710 N N . GLY A 1 93 ? -18.592 6.285 2.639 1.00 83.75 93 GLY A N 1
ATOM 711 C CA . GLY A 1 93 ? -17.778 5.597 3.645 1.00 83.75 93 GLY A CA 1
ATOM 712 C C . GLY A 1 93 ? -16.597 6.455 4.110 1.00 83.75 93 GLY A C 1
ATOM 713 O O . GLY A 1 93 ? -16.056 7.243 3.344 1.00 83.75 93 GLY A O 1
ATOM 714 N N . GLY A 1 94 ? -16.168 6.322 5.370 1.00 88.81 94 GLY A N 1
ATOM 715 C CA . GLY A 1 94 ? -15.141 7.210 5.945 1.00 88.81 94 GLY A CA 1
ATOM 716 C C . GLY A 1 94 ? -13.808 7.202 5.181 1.00 88.81 94 GLY A C 1
ATOM 717 O O . GLY A 1 94 ? -13.230 8.263 4.951 1.00 88.81 94 GLY A O 1
ATOM 718 N N . ARG A 1 95 ? -13.368 6.018 4.740 1.00 94.50 95 ARG A N 1
ATOM 719 C CA . ARG A 1 95 ? -12.145 5.798 3.945 1.00 94.50 95 ARG A CA 1
ATOM 720 C C . ARG A 1 95 ? -12.271 6.158 2.451 1.00 94.50 95 ARG A C 1
ATOM 722 O O . ARG A 1 95 ? -11.249 6.396 1.822 1.00 94.50 95 ARG A O 1
ATOM 729 N N . TYR A 1 96 ? -13.503 6.328 1.961 1.00 95.44 96 TYR A N 1
ATOM 730 C CA . TYR A 1 96 ? -13.877 6.759 0.602 1.00 95.44 96 TYR A CA 1
ATOM 731 C C . TYR A 1 96 ? -14.505 8.170 0.624 1.00 95.44 96 TYR A C 1
ATOM 733 O O . TYR A 1 96 ? -15.566 8.402 0.050 1.00 95.44 96 TYR A O 1
ATOM 741 N N . SER A 1 97 ? -13.956 9.092 1.428 1.00 93.56 97 SER A N 1
ATOM 742 C CA . SER A 1 97 ? -14.563 10.421 1.648 1.00 93.56 97 SER A CA 1
ATOM 743 C C . SER A 1 97 ? -13.688 11.603 1.234 1.00 93.56 97 SER A C 1
ATOM 745 O O . SER A 1 97 ? -14.090 12.750 1.433 1.00 93.56 97 SER A O 1
ATOM 747 N N . TYR A 1 98 ? -12.490 11.362 0.705 1.00 90.88 98 TYR A N 1
ATOM 748 C CA . TYR A 1 98 ? -11.466 12.393 0.499 1.00 90.88 98 TYR A CA 1
ATOM 749 C C . TYR A 1 98 ? -11.864 13.469 -0.528 1.00 90.88 98 TYR A C 1
ATOM 751 O O . TYR A 1 98 ? -11.600 14.655 -0.324 1.00 90.88 98 TYR A O 1
ATOM 759 N N . ASP A 1 99 ? -12.553 13.047 -1.581 1.00 92.38 99 ASP A N 1
ATOM 760 C CA . ASP A 1 99 ? -13.176 13.823 -2.657 1.00 92.38 99 ASP A CA 1
ATOM 761 C C . ASP A 1 99 ? -14.426 14.618 -2.204 1.00 92.38 99 ASP A C 1
ATOM 763 O O . ASP A 1 99 ? -14.781 15.646 -2.783 1.00 92.38 99 ASP A O 1
ATOM 767 N N . SER A 1 100 ? -15.083 14.169 -1.130 1.00 91.88 100 SER A N 1
ATOM 768 C CA . SER A 1 100 ? -16.335 14.732 -0.614 1.00 91.88 100 SER A CA 1
ATOM 769 C C . SER A 1 100 ? -16.152 16.072 0.133 1.00 91.88 100 SER A C 1
ATOM 771 O O . SER A 1 100 ? -15.102 16.715 0.129 1.00 91.88 100 SER A O 1
ATOM 773 N N . ALA A 1 101 ? -17.163 16.487 0.908 1.00 90.94 101 ALA A N 1
ATOM 774 C CA . ALA A 1 101 ? -17.037 17.580 1.875 1.00 90.94 101 ALA A CA 1
ATOM 775 C C . ALA A 1 101 ? -15.843 17.426 2.852 1.00 90.94 101 ALA A C 1
ATOM 777 O O . ALA A 1 101 ? -15.348 18.431 3.376 1.00 90.94 101 ALA A O 1
ATOM 778 N N . ILE A 1 102 ? -15.342 16.210 3.109 1.00 91.38 102 ILE A N 1
ATOM 779 C CA . ILE A 1 102 ? -14.119 15.974 3.903 1.00 91.38 102 ILE A CA 1
ATOM 780 C C . ILE A 1 102 ? -12.840 16.477 3.181 1.00 91.38 102 ILE A C 1
ATOM 782 O O . ILE A 1 102 ? -11.869 16.846 3.849 1.00 91.38 102 ILE A O 1
ATOM 786 N N . GLY A 1 103 ? -12.891 16.714 1.868 1.00 93.00 103 GLY A N 1
ATOM 787 C CA . GLY A 1 103 ? -11.852 17.389 1.083 1.00 93.00 103 GLY A CA 1
ATOM 788 C C . GLY A 1 103 ? -11.762 18.916 1.240 1.00 93.00 103 GLY A C 1
ATOM 789 O O . GLY A 1 103 ? -10.734 19.499 0.908 1.00 93.00 103 GLY A O 1
ATOM 790 N N . LEU A 1 104 ? -12.759 19.605 1.822 1.00 93.19 104 LEU A N 1
ATOM 791 C CA . LEU A 1 104 ? -12.797 21.087 1.911 1.00 93.19 104 LEU A CA 1
ATOM 792 C C . LEU A 1 104 ? -11.522 21.741 2.502 1.00 93.19 104 LEU A C 1
ATOM 794 O O . LEU A 1 104 ? -11.171 22.855 2.126 1.00 93.19 104 LEU A O 1
ATOM 798 N N . SER A 1 105 ? -10.804 21.081 3.414 1.00 95.00 105 SER A N 1
ATOM 799 C CA . SER A 1 105 ? -9.534 21.602 3.960 1.00 95.00 105 SER A CA 1
ATOM 800 C C . SER A 1 105 ? -8.408 21.595 2.931 1.00 95.00 105 SER A C 1
ATOM 802 O O . SER A 1 105 ? -7.611 22.527 2.914 1.00 95.00 105 SER A O 1
ATOM 804 N N . LEU A 1 106 ? -8.369 20.577 2.068 1.00 94.50 106 LEU A N 1
ATOM 805 C CA . LEU A 1 106 ? -7.472 20.534 0.920 1.00 94.50 106 LEU A CA 1
ATOM 806 C C . LEU A 1 106 ? -7.876 21.609 -0.091 1.00 94.50 106 LEU A C 1
ATOM 808 O O . LEU A 1 106 ? -7.029 22.400 -0.482 1.00 94.50 106 LEU A O 1
ATOM 812 N N . MET A 1 107 ? -9.167 21.715 -0.427 1.00 96.31 107 MET A N 1
ATOM 813 C CA . MET A 1 107 ? -9.685 22.733 -1.355 1.00 96.31 107 MET A CA 1
ATOM 814 C C . MET A 1 107 ? -9.335 24.171 -0.934 1.00 96.31 107 MET A C 1
ATOM 816 O O . MET A 1 107 ? -9.064 25.016 -1.782 1.00 96.31 107 MET A O 1
ATOM 820 N N . ILE A 1 108 ? -9.310 24.460 0.372 1.00 97.00 108 ILE A N 1
ATOM 821 C CA . ILE A 1 108 ? -8.854 25.756 0.905 1.00 97.00 108 ILE A CA 1
ATOM 822 C C . ILE A 1 108 ? -7.335 25.936 0.742 1.00 97.00 108 ILE A C 1
ATOM 824 O O . ILE A 1 108 ? -6.890 27.056 0.508 1.00 97.00 108 ILE A O 1
ATOM 828 N N . ALA A 1 109 ? -6.545 24.866 0.868 1.00 96.06 109 ALA A N 1
ATOM 829 C CA . ALA A 1 109 ? -5.085 24.915 0.797 1.00 96.06 109 ALA A CA 1
ATOM 830 C C . ALA A 1 109 ? -4.539 24.995 -0.642 1.00 96.06 109 ALA A C 1
ATOM 832 O O . ALA A 1 109 ? -3.621 25.770 -0.885 1.00 96.06 109 ALA A O 1
ATOM 833 N N . ILE A 1 110 ? -5.100 24.224 -1.584 1.00 94.75 110 ILE A N 1
ATOM 834 C CA . ILE A 1 110 ? -4.642 24.171 -2.992 1.00 94.75 110 ILE A CA 1
ATOM 835 C C . ILE A 1 110 ? -5.467 25.057 -3.940 1.00 94.75 110 ILE A C 1
ATOM 837 O O . ILE A 1 110 ? -5.123 25.210 -5.110 1.00 94.75 110 ILE A O 1
ATOM 841 N N . GLY A 1 111 ? -6.555 25.648 -3.442 1.00 97.50 111 GLY A N 1
ATOM 842 C CA . GLY A 1 111 ? -7.519 26.410 -4.230 1.00 97.50 111 GLY A CA 1
ATOM 843 C C . GLY A 1 111 ? -8.588 25.530 -4.901 1.00 97.50 111 GLY A C 1
ATOM 844 O O . GLY A 1 111 ? -8.394 24.329 -5.107 1.00 97.50 111 GLY A O 1
ATOM 845 N N . PRO A 1 112 ? -9.746 26.114 -5.264 1.00 97.12 112 PRO A N 1
ATOM 846 C CA . PRO A 1 112 ? -10.870 25.362 -5.819 1.00 97.12 112 PRO A CA 1
ATOM 847 C C . PRO A 1 112 ? -10.569 24.763 -7.196 1.00 97.12 112 PRO A C 1
ATOM 849 O O . PRO A 1 112 ? -11.088 23.700 -7.517 1.00 97.12 112 PRO A O 1
ATOM 852 N N . ASP A 1 113 ? -9.729 25.408 -8.006 1.00 98.06 113 ASP A N 1
ATOM 853 C CA . ASP A 1 113 ? -9.461 24.967 -9.380 1.00 98.06 113 ASP A CA 1
ATOM 854 C C . ASP A 1 113 ? -8.568 23.719 -9.402 1.00 98.06 113 ASP A C 1
ATOM 856 O O . ASP A 1 113 ? -8.909 22.742 -10.061 1.00 98.06 113 ASP A O 1
ATOM 860 N N . ARG A 1 114 ? -7.517 23.682 -8.569 1.00 97.38 114 ARG A N 1
ATOM 861 C CA . ARG A 1 114 ? -6.689 22.480 -8.357 1.00 97.38 114 ARG A CA 1
ATOM 862 C C . ARG A 1 114 ? -7.451 21.351 -7.655 1.00 97.38 114 ARG A C 1
ATOM 864 O O . ARG A 1 114 ? -7.175 20.183 -7.899 1.00 97.38 114 ARG A O 1
ATOM 871 N N . PHE A 1 115 ? -8.431 21.674 -6.807 1.00 98.00 115 PHE A N 1
ATOM 872 C CA . PHE A 1 115 ? -9.312 20.656 -6.232 1.00 98.00 115 PHE A CA 1
ATOM 873 C C . PHE A 1 115 ? -10.250 20.050 -7.285 1.00 98.00 115 PHE A C 1
ATOM 875 O O . PHE A 1 115 ? -10.430 18.839 -7.288 1.00 98.00 115 PHE A O 1
ATOM 882 N N . ARG A 1 116 ? -10.795 20.847 -8.219 1.00 98.19 116 ARG A N 1
ATOM 883 C CA . ARG A 1 116 ? -11.558 20.301 -9.358 1.00 98.19 116 ARG A CA 1
ATOM 884 C C . ARG A 1 116 ? -10.682 19.449 -10.272 1.00 98.19 116 ARG A C 1
ATOM 886 O O . ARG A 1 116 ? -11.083 18.338 -10.569 1.00 98.19 116 ARG A O 1
ATOM 893 N N . GLU A 1 117 ? -9.464 19.890 -10.586 1.00 98.25 117 GLU A N 1
ATOM 894 C CA . GLU A 1 117 ? -8.484 19.086 -11.337 1.00 98.25 117 GLU A CA 1
ATOM 895 C C . GLU A 1 117 ? -8.239 17.707 -10.687 1.00 98.25 117 GLU A C 1
ATOM 897 O O . GLU A 1 117 ? -8.112 16.703 -11.387 1.00 98.25 117 GLU A O 1
ATOM 902 N N . MET A 1 118 ? -8.213 17.637 -9.349 1.00 98.38 118 MET A N 1
ATOM 903 C CA . MET A 1 118 ? -8.150 16.368 -8.617 1.00 98.38 118 MET A CA 1
ATOM 904 C C . MET A 1 118 ? -9.413 15.520 -8.814 1.00 98.38 118 MET A C 1
ATOM 906 O O . MET A 1 118 ? -9.287 14.341 -9.131 1.00 98.38 118 MET A O 1
ATOM 910 N N . LEU A 1 119 ? -10.610 16.101 -8.668 1.00 98.50 119 LEU A N 1
ATOM 911 C CA . LEU A 1 119 ? -11.886 15.403 -8.897 1.00 98.50 119 LEU A CA 1
ATOM 912 C C . LEU A 1 119 ? -12.030 14.900 -10.344 1.00 98.50 119 LEU A C 1
ATOM 914 O O . LEU A 1 119 ? -12.500 13.787 -10.555 1.00 98.50 119 LEU A O 1
ATOM 918 N N . ASP A 1 120 ? -11.569 15.671 -11.330 1.00 98.56 120 ASP A N 1
ATOM 919 C CA . ASP A 1 120 ? -11.520 15.246 -12.733 1.00 98.56 120 ASP A CA 1
ATOM 920 C C . ASP A 1 120 ? -10.599 14.021 -12.901 1.00 98.56 120 ASP A C 1
ATOM 922 O O . ASP A 1 120 ? -10.863 13.144 -13.721 1.00 98.56 120 ASP A O 1
ATOM 926 N N . GLY A 1 121 ? -9.537 13.929 -12.091 1.00 98.69 121 GLY A N 1
ATOM 927 C CA . GLY A 1 121 ? -8.657 12.762 -12.008 1.00 98.69 121 GLY A CA 1
ATOM 928 C C . GLY A 1 121 ? -9.314 11.518 -11.401 1.00 98.69 121 GLY A C 1
ATOM 929 O O . GLY A 1 121 ? -9.118 10.427 -11.929 1.00 98.69 121 GLY A O 1
ATOM 930 N N . PHE A 1 122 ? -10.124 11.669 -10.345 1.00 98.69 122 PHE A N 1
ATOM 931 C CA . PHE A 1 122 ? -10.971 10.576 -9.836 1.00 98.69 122 PHE A CA 1
ATOM 932 C C . PHE A 1 122 ? -11.917 10.085 -10.943 1.00 98.69 122 PHE A C 1
ATOM 934 O O . PHE A 1 122 ? -11.874 8.918 -11.333 1.00 98.69 122 PHE A O 1
ATOM 941 N N . HIS A 1 123 ? -12.679 11.012 -11.534 1.00 98.75 123 HIS A N 1
ATOM 942 C CA . HIS A 1 123 ? -13.697 10.706 -12.538 1.00 98.75 123 HIS A CA 1
ATOM 943 C C . HIS A 1 123 ? -13.138 10.001 -13.787 1.00 98.75 123 HIS A C 1
ATOM 945 O O . HIS A 1 123 ? -13.791 9.116 -14.339 1.00 98.75 123 HIS A O 1
ATOM 951 N N . GLN A 1 124 ? -11.915 10.338 -14.218 1.00 98.69 124 GLN A N 1
ATOM 952 C CA . GLN A 1 124 ? -11.233 9.631 -15.310 1.00 98.69 124 GLN A CA 1
ATOM 953 C C . GLN A 1 124 ? -11.039 8.137 -15.019 1.00 98.69 124 GLN A C 1
ATOM 955 O O . GLN A 1 124 ? -11.233 7.315 -15.916 1.00 98.69 124 GLN A O 1
ATOM 960 N N . ILE A 1 125 ? -10.681 7.771 -13.784 1.00 98.75 125 ILE A N 1
ATOM 961 C CA . ILE A 1 125 ? -10.502 6.365 -13.404 1.00 98.75 125 ILE A CA 1
ATOM 962 C C . ILE A 1 125 ? -11.841 5.684 -13.121 1.00 98.75 125 ILE A C 1
ATOM 964 O O . ILE A 1 125 ? -11.975 4.512 -13.457 1.00 98.75 125 ILE A O 1
ATOM 968 N N . ASP A 1 126 ? -12.846 6.398 -12.607 1.00 98.75 126 ASP A N 1
ATOM 969 C CA . ASP A 1 126 ? -14.213 5.873 -12.481 1.00 98.75 126 ASP A CA 1
ATOM 970 C C . ASP A 1 126 ? -14.778 5.458 -13.848 1.00 98.75 126 ASP A C 1
ATOM 972 O O . ASP A 1 126 ? -15.278 4.345 -14.017 1.00 98.75 126 ASP A O 1
ATOM 976 N N . GLU A 1 127 ? -14.659 6.330 -14.852 1.00 98.75 127 GLU A N 1
ATOM 977 C CA . GLU A 1 127 ? -15.129 6.053 -16.210 1.00 98.75 127 GLU A CA 1
ATOM 978 C C . GLU A 1 127 ? -14.293 4.969 -16.898 1.00 98.75 127 GLU A C 1
ATOM 980 O O . GLU A 1 127 ? -14.862 4.094 -17.556 1.00 98.75 127 GLU A O 1
ATOM 985 N N . HIS A 1 128 ? -12.968 4.958 -16.700 1.00 98.69 128 HIS A N 1
ATOM 986 C CA . HIS A 1 128 ? -12.106 3.861 -17.156 1.00 98.69 128 HIS A CA 1
ATOM 987 C C . HIS A 1 128 ? -12.536 2.527 -16.542 1.00 98.69 128 HIS A C 1
ATOM 989 O O . HIS A 1 128 ? -12.788 1.570 -17.269 1.00 98.69 128 HIS A O 1
ATOM 995 N N . PHE A 1 129 ? -12.707 2.468 -15.220 1.00 98.62 129 PHE A N 1
ATOM 996 C CA . PHE A 1 129 ? -13.138 1.263 -14.516 1.00 98.62 129 PHE A CA 1
ATOM 997 C C . PHE A 1 129 ? -14.511 0.771 -14.997 1.00 98.62 129 PHE A C 1
ATOM 999 O O . PHE A 1 129 ? -14.714 -0.432 -15.162 1.00 98.62 129 PHE A O 1
ATOM 1006 N N . ARG A 1 130 ? -15.436 1.700 -15.271 1.00 98.25 130 ARG A N 1
ATOM 1007 C CA . ARG A 1 130 ? -16.807 1.421 -15.721 1.00 98.25 130 ARG A CA 1
ATOM 1008 C C . ARG A 1 130 ? -16.912 0.979 -17.186 1.00 98.25 130 ARG A C 1
ATOM 1010 O O . ARG A 1 130 ? -17.897 0.326 -17.534 1.00 98.25 130 ARG A O 1
ATOM 1017 N N . THR A 1 131 ? -15.980 1.376 -18.057 1.00 98.38 131 THR A N 1
ATOM 1018 C CA . THR A 1 131 ? -16.141 1.243 -19.524 1.00 98.38 131 THR A CA 1
ATOM 1019 C C . THR A 1 131 ? -15.017 0.516 -20.257 1.00 98.38 131 THR A C 1
ATOM 1021 O O . THR A 1 131 ? -15.260 0.012 -21.355 1.00 98.38 131 THR A O 1
ATOM 1024 N N . ALA A 1 132 ? -13.813 0.428 -19.688 1.00 98.38 132 ALA A N 1
ATOM 1025 C CA . ALA A 1 132 ? -12.699 -0.275 -20.313 1.00 98.38 132 ALA A CA 1
ATOM 1026 C C . ALA A 1 132 ? -12.936 -1.790 -20.363 1.00 98.38 132 ALA A C 1
ATOM 1028 O O . ALA A 1 132 ? -13.557 -2.382 -19.473 1.00 98.38 132 ALA A O 1
ATOM 1029 N N . ARG A 1 133 ? -12.374 -2.436 -21.390 1.00 98.06 133 ARG A N 1
ATOM 1030 C CA . ARG A 1 133 ? -12.321 -3.899 -21.476 1.00 98.06 133 ARG A CA 1
ATOM 1031 C C . ARG A 1 133 ? -11.586 -4.465 -20.267 1.00 98.06 133 ARG A C 1
ATOM 1033 O O . ARG A 1 133 ? -10.592 -3.889 -19.839 1.00 98.06 133 ARG A O 1
ATOM 1040 N N . ILE A 1 134 ? -12.012 -5.625 -19.768 1.00 95.19 134 ILE A N 1
ATOM 1041 C CA . ILE A 1 134 ? -11.420 -6.263 -18.579 1.00 95.19 134 ILE A CA 1
ATOM 1042 C C . ILE A 1 134 ? -9.899 -6.450 -18.725 1.00 95.19 134 ILE A C 1
ATOM 1044 O O . ILE A 1 134 ? -9.158 -6.191 -17.780 1.00 95.19 134 ILE A O 1
ATOM 1048 N N . GLU A 1 135 ? -9.426 -6.814 -19.920 1.00 96.44 135 GLU A N 1
ATOM 1049 C CA . GLU A 1 135 ? -7.998 -7.026 -20.209 1.00 96.44 135 GLU A CA 1
ATOM 1050 C C . GLU A 1 135 ? -7.156 -5.732 -20.216 1.00 96.44 135 GLU A C 1
ATOM 1052 O O . GLU A 1 135 ? -5.931 -5.795 -20.190 1.00 96.44 135 GLU A O 1
ATOM 1057 N N . GLU A 1 136 ? -7.803 -4.564 -20.249 1.00 97.38 136 GLU A N 1
ATOM 1058 C CA . GLU A 1 136 ? -7.198 -3.220 -20.297 1.00 97.38 136 GLU A CA 1
ATOM 1059 C C . GLU A 1 136 ? -7.552 -2.395 -19.035 1.00 97.38 136 GLU A C 1
ATOM 1061 O O . GLU A 1 136 ? -7.118 -1.254 -18.846 1.00 97.38 136 GLU A O 1
ATOM 1066 N N . ASN A 1 137 ? -8.354 -2.967 -18.134 1.00 98.50 137 ASN A N 1
ATOM 1067 C CA . ASN A 1 137 ? -8.900 -2.301 -16.962 1.00 98.50 137 ASN A CA 1
ATOM 1068 C C . ASN A 1 137 ? -7.894 -2.358 -15.800 1.00 98.50 137 ASN A C 1
ATOM 1070 O O . ASN A 1 137 ? -7.897 -3.287 -14.995 1.00 98.50 137 ASN A O 1
ATOM 1074 N N . ALA A 1 138 ? -7.002 -1.364 -15.725 1.00 97.88 138 ALA A N 1
ATOM 1075 C CA . ALA A 1 138 ? -5.929 -1.305 -14.731 1.00 97.88 138 ALA A CA 1
ATOM 1076 C C . ALA A 1 138 ? -6.371 -1.577 -13.270 1.00 97.88 138 ALA A C 1
ATOM 1078 O O . ALA A 1 138 ? -5.769 -2.466 -12.667 1.00 97.88 138 ALA A O 1
ATOM 1079 N N . PRO A 1 139 ? -7.411 -0.935 -12.687 1.00 98.38 139 PRO A N 1
ATOM 1080 C CA . PRO A 1 139 ? -7.870 -1.293 -11.339 1.00 98.38 139 PRO A CA 1
ATOM 1081 C C . PRO A 1 139 ? -8.279 -2.766 -11.197 1.00 98.38 139 PRO A C 1
ATOM 1083 O O . PRO A 1 139 ? -7.960 -3.400 -10.191 1.00 98.38 139 PRO A O 1
ATOM 1086 N N . PHE A 1 140 ? -8.933 -3.330 -12.217 1.00 98.44 140 PHE A N 1
ATOM 1087 C CA . PHE A 1 140 ? -9.340 -4.734 -12.235 1.00 98.44 140 PHE A CA 1
ATOM 1088 C C . PHE A 1 140 ? -8.136 -5.683 -12.267 1.00 98.44 140 PHE A C 1
ATOM 1090 O O . PHE A 1 140 ? -8.055 -6.606 -11.457 1.00 98.44 140 PHE A O 1
ATOM 1097 N N . LEU A 1 141 ? -7.154 -5.412 -13.132 1.00 98.38 141 LEU A N 1
ATOM 1098 C CA . LEU A 1 141 ? -5.904 -6.173 -13.206 1.00 98.38 141 LEU A CA 1
ATOM 1099 C C . LEU A 1 141 ? -5.104 -6.089 -11.895 1.00 98.38 141 LEU A C 1
ATOM 1101 O O . LEU A 1 141 ? -4.638 -7.114 -11.403 1.00 98.38 141 LEU A O 1
ATOM 1105 N N . LEU A 1 142 ? -4.988 -4.901 -11.287 1.00 98.38 142 LEU A N 1
ATOM 1106 C CA . LEU A 1 142 ? -4.330 -4.726 -9.984 1.00 98.38 142 LEU A CA 1
ATOM 1107 C C . LEU A 1 142 ? -5.061 -5.487 -8.864 1.00 98.38 142 LEU A C 1
ATOM 1109 O O . LEU A 1 142 ? -4.412 -6.039 -7.972 1.00 98.38 142 LEU A O 1
ATOM 1113 N N . GLY A 1 143 ? -6.397 -5.534 -8.905 1.00 98.25 143 GLY A N 1
ATOM 1114 C CA . GLY A 1 143 ? -7.204 -6.316 -7.970 1.00 98.25 143 GLY A CA 1
ATOM 1115 C C . GLY A 1 143 ? -6.924 -7.813 -8.105 1.00 98.25 143 GLY A C 1
ATOM 1116 O O . GLY A 1 143 ? -6.566 -8.466 -7.119 1.00 98.25 143 GLY A O 1
ATOM 1117 N N . LEU A 1 144 ? -6.994 -8.332 -9.338 1.00 98.38 144 LEU A N 1
ATOM 1118 C CA . LEU A 1 144 ? -6.709 -9.732 -9.658 1.00 98.38 144 LEU A CA 1
ATOM 1119 C C . LEU A 1 144 ? -5.269 -10.150 -9.344 1.00 98.38 144 LEU A C 1
ATOM 1121 O O . LEU A 1 144 ? -5.071 -11.264 -8.871 1.00 98.38 144 LEU A O 1
ATOM 1125 N N . LEU A 1 145 ? -4.268 -9.287 -9.540 1.00 98.12 145 LEU A N 1
ATOM 1126 C CA . LEU A 1 145 ? -2.886 -9.576 -9.135 1.00 98.12 145 LEU A CA 1
ATOM 1127 C C . LEU A 1 145 ? -2.761 -9.742 -7.613 1.00 98.12 145 LEU A C 1
ATOM 1129 O O . LEU A 1 145 ? -2.052 -10.635 -7.149 1.00 98.12 145 LEU A O 1
ATOM 1133 N N . GLY A 1 146 ? -3.482 -8.933 -6.829 1.00 97.88 146 GLY A N 1
ATOM 1134 C CA . GLY A 1 146 ? -3.531 -9.088 -5.373 1.00 97.88 146 GLY A CA 1
ATOM 1135 C C . GLY A 1 146 ? -4.186 -10.404 -4.936 1.00 97.88 146 GLY A C 1
ATOM 1136 O O . GLY A 1 146 ? -3.644 -11.092 -4.076 1.00 97.88 146 GLY A O 1
ATOM 1137 N N . ILE A 1 147 ? -5.294 -10.794 -5.577 1.00 98.19 147 ILE A N 1
ATOM 1138 C CA . ILE A 1 147 ? -5.944 -12.106 -5.382 1.00 98.19 147 ILE A CA 1
ATOM 1139 C C . ILE A 1 147 ? -4.997 -13.243 -5.779 1.00 98.19 147 ILE A C 1
ATOM 1141 O O . ILE A 1 147 ? -4.837 -14.206 -5.034 1.00 98.19 147 ILE A O 1
ATOM 1145 N N . TRP A 1 148 ? -4.324 -13.127 -6.926 1.00 98.38 148 TRP A N 1
ATOM 1146 C CA . TRP A 1 148 ? -3.397 -14.136 -7.428 1.00 98.38 148 TRP A CA 1
ATOM 1147 C C . TRP A 1 148 ? -2.275 -14.416 -6.423 1.00 98.38 148 TRP A C 1
ATOM 1149 O O . TRP A 1 148 ? -2.106 -15.549 -5.973 1.00 98.38 148 TRP A O 1
ATOM 1159 N N . TYR A 1 149 ? -1.544 -13.385 -5.995 1.00 98.31 149 TYR A N 1
ATOM 1160 C CA . TYR A 1 149 ? -0.454 -13.588 -5.042 1.00 98.31 149 TYR A CA 1
ATOM 1161 C C . TYR A 1 149 ? -0.949 -13.931 -3.630 1.00 98.31 149 TYR A C 1
ATOM 1163 O O . TYR A 1 149 ? -0.350 -14.787 -2.978 1.00 98.31 149 TYR A O 1
ATOM 1171 N N . GLY A 1 150 ? -2.049 -13.334 -3.164 1.00 97.44 150 GLY A N 1
ATOM 1172 C CA . GLY A 1 150 ? -2.614 -13.619 -1.844 1.00 97.44 150 GLY A CA 1
ATOM 1173 C C . GLY A 1 150 ? -3.151 -15.047 -1.716 1.00 97.44 150 GLY A C 1
ATOM 1174 O O . GLY A 1 150 ? -2.791 -15.762 -0.783 1.00 97.44 150 GLY A O 1
ATOM 1175 N N . ASN A 1 151 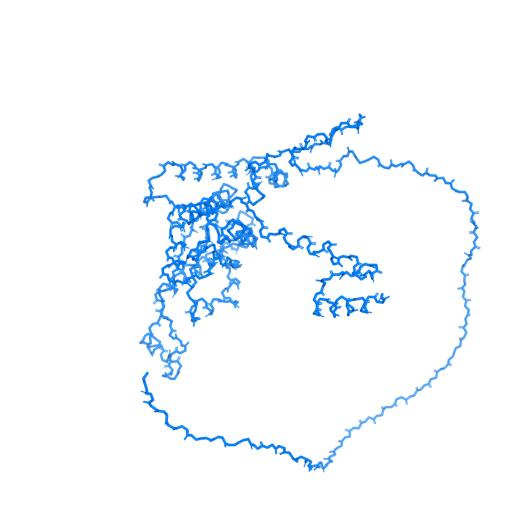? -3.980 -15.490 -2.666 1.00 97.69 151 ASN A N 1
ATOM 1176 C CA . ASN A 1 151 ? -4.696 -16.764 -2.580 1.00 97.69 151 ASN A CA 1
ATOM 1177 C C . ASN A 1 151 ? -3.946 -17.957 -3.190 1.00 97.69 151 ASN A C 1
ATOM 1179 O O . ASN A 1 151 ? -4.159 -19.077 -2.730 1.00 97.69 151 ASN A O 1
ATOM 1183 N N . PHE A 1 152 ? -3.067 -17.748 -4.179 1.00 98.00 152 PHE A N 1
ATOM 1184 C CA . PHE A 1 152 ? -2.351 -18.839 -4.862 1.00 98.00 152 PHE A CA 1
ATOM 1185 C C . PHE A 1 152 ? -0.855 -18.910 -4.511 1.00 98.00 152 PHE A C 1
ATOM 1187 O O . PHE A 1 152 ? -0.233 -19.947 -4.739 1.00 98.00 152 PHE A O 1
ATOM 1194 N N . HIS A 1 153 ? -0.279 -17.856 -3.917 1.00 97.25 153 HIS A N 1
ATOM 1195 C CA . HIS A 1 153 ? 1.134 -17.814 -3.511 1.00 97.25 153 HIS A CA 1
ATOM 1196 C C . HIS A 1 153 ? 1.375 -17.475 -2.018 1.00 97.25 153 HIS A C 1
ATOM 1198 O O . HIS A 1 153 ? 2.525 -17.254 -1.636 1.00 97.25 153 HIS A O 1
ATOM 1204 N N . ASP A 1 154 ? 0.332 -17.444 -1.173 1.00 95.75 154 ASP A N 1
ATOM 1205 C CA . ASP A 1 154 ? 0.402 -17.119 0.274 1.00 95.75 154 ASP A CA 1
ATOM 1206 C C . ASP A 1 154 ? 1.105 -15.773 0.581 1.00 95.75 154 ASP A C 1
ATOM 1208 O O . ASP A 1 154 ? 1.779 -15.587 1.600 1.00 95.75 154 ASP A O 1
ATOM 1212 N N . ALA A 1 155 ? 0.960 -14.789 -0.314 1.00 97.19 155 ALA A N 1
ATOM 1213 C CA . ALA A 1 155 ? 1.487 -13.444 -0.111 1.00 97.19 155 ALA A CA 1
ATOM 1214 C C . ALA A 1 155 ? 0.592 -12.636 0.846 1.00 97.19 155 ALA A C 1
ATOM 1216 O O . ALA A 1 155 ? -0.197 -11.788 0.440 1.00 97.19 155 ALA A O 1
ATOM 1217 N N . GLN A 1 156 ? 0.751 -12.871 2.149 1.00 96.25 156 GLN A N 1
ATOM 1218 C CA . GLN A 1 156 ? -0.018 -12.220 3.225 1.00 96.25 156 GLN A CA 1
ATOM 1219 C C . GLN A 1 156 ? 0.258 -10.706 3.385 1.00 96.25 156 GLN A C 1
ATOM 1221 O O . GLN A 1 156 ? -0.298 -10.051 4.270 1.00 96.25 156 GLN A O 1
ATOM 1226 N N . SER A 1 157 ? 1.157 -10.132 2.581 1.00 97.88 157 SER A N 1
ATOM 1227 C CA . SER A 1 157 ? 1.625 -8.757 2.729 1.00 97.88 157 SER A CA 1
ATOM 1228 C C . SER A 1 157 ? 1.911 -8.105 1.383 1.00 97.88 157 SER A C 1
ATOM 1230 O O . SER A 1 157 ? 2.499 -8.728 0.503 1.00 97.88 157 SER A O 1
ATOM 1232 N N . HIS A 1 158 ? 1.529 -6.834 1.258 1.00 98.50 158 HIS A N 1
ATOM 1233 C CA . HIS A 1 158 ? 1.632 -6.051 0.030 1.00 98.50 158 HIS A CA 1
ATOM 1234 C C . HIS A 1 158 ? 2.343 -4.724 0.315 1.00 98.50 158 HIS A C 1
ATOM 1236 O O . HIS A 1 158 ? 1.922 -3.958 1.187 1.00 98.50 158 HIS A O 1
ATOM 1242 N N . ALA A 1 159 ? 3.434 -4.448 -0.396 1.00 98.31 159 ALA A N 1
ATOM 1243 C CA . ALA A 1 159 ? 4.206 -3.222 -0.225 1.00 98.31 159 ALA A CA 1
ATOM 1244 C C . ALA A 1 159 ? 3.752 -2.140 -1.220 1.00 98.31 159 ALA A C 1
ATOM 1246 O O . ALA A 1 159 ? 3.590 -2.416 -2.404 1.00 98.31 159 ALA A O 1
ATOM 1247 N N . VAL A 1 160 ? 3.598 -0.890 -0.773 1.00 98.25 160 VAL A N 1
ATOM 1248 C CA . VAL A 1 160 ? 3.385 0.268 -1.663 1.00 98.25 160 VAL A CA 1
ATOM 1249 C C . VAL A 1 160 ? 4.504 1.277 -1.449 1.00 98.25 160 VAL A C 1
ATOM 1251 O O . VAL A 1 160 ? 4.660 1.842 -0.361 1.00 98.25 160 VAL A O 1
ATOM 1254 N N . LEU A 1 161 ? 5.297 1.476 -2.502 1.00 97.81 161 LEU A N 1
ATOM 1255 C CA . LEU A 1 161 ? 6.631 2.070 -2.470 1.00 97.81 161 LEU A CA 1
ATOM 1256 C C . LEU A 1 161 ? 6.689 3.277 -3.427 1.00 97.81 161 LEU A C 1
ATOM 1258 O O . LEU A 1 161 ? 7.174 3.158 -4.554 1.00 97.81 161 LEU A O 1
ATOM 1262 N N . PRO A 1 162 ? 6.170 4.452 -3.021 1.00 97.44 162 PRO A N 1
ATOM 1263 C CA . PRO A 1 162 ? 6.169 5.636 -3.872 1.00 97.44 162 PRO A CA 1
ATOM 1264 C C . PRO A 1 162 ? 7.541 6.321 -3.903 1.00 97.44 162 PRO A C 1
ATOM 1266 O O . PRO A 1 162 ? 8.082 6.717 -2.873 1.00 97.44 162 PRO A O 1
ATOM 1269 N N . TYR A 1 163 ? 8.092 6.554 -5.087 1.00 96.69 163 TYR A N 1
ATOM 1270 C CA . TYR A 1 163 ? 9.327 7.312 -5.306 1.00 96.69 163 TYR A CA 1
ATOM 1271 C C . TYR A 1 163 ? 9.002 8.809 -5.423 1.00 96.69 163 TYR A C 1
ATOM 1273 O O . TYR A 1 163 ? 9.283 9.479 -6.410 1.00 96.69 163 TYR A O 1
ATOM 1281 N N . SER A 1 164 ? 8.344 9.325 -4.382 1.00 94.12 164 SER A N 1
ATOM 1282 C CA . SER A 1 164 ? 8.102 10.749 -4.149 1.00 94.12 164 SER A CA 1
ATOM 1283 C C . SER A 1 164 ? 7.864 10.988 -2.660 1.00 94.12 164 SER A C 1
ATOM 1285 O O . SER A 1 164 ? 6.991 10.367 -2.049 1.00 94.12 164 SER A O 1
ATOM 1287 N N . HIS A 1 165 ? 8.609 11.922 -2.063 1.00 92.75 165 HIS A N 1
ATOM 1288 C CA . HIS A 1 165 ? 8.463 12.252 -0.642 1.00 92.75 165 HIS A CA 1
ATOM 1289 C C . HIS A 1 165 ? 7.088 12.865 -0.308 1.00 92.75 165 HIS A C 1
ATOM 1291 O O . HIS A 1 165 ? 6.572 12.681 0.798 1.00 92.75 165 HIS A O 1
ATOM 1297 N N . TYR A 1 166 ? 6.452 13.531 -1.275 1.00 93.69 166 TYR A N 1
ATOM 1298 C CA . TYR A 1 166 ? 5.110 14.104 -1.128 1.00 93.69 166 TYR A CA 1
ATOM 1299 C C . TYR A 1 166 ? 4.042 13.024 -0.876 1.00 93.69 166 TYR A C 1
ATOM 1301 O O . TYR A 1 166 ? 3.048 13.285 -0.202 1.00 93.69 166 TYR A O 1
ATOM 1309 N N . LEU A 1 167 ? 4.290 11.779 -1.302 1.00 96.31 167 LEU A N 1
ATOM 1310 C CA . LEU A 1 167 ? 3.443 10.619 -1.011 1.00 96.31 167 LEU A CA 1
ATOM 1311 C C . LEU A 1 167 ? 3.796 9.905 0.311 1.00 96.31 167 LEU A C 1
ATOM 1313 O O . LEU A 1 167 ? 3.328 8.797 0.561 1.00 96.31 167 LEU A O 1
ATOM 1317 N N . SER A 1 168 ? 4.548 10.537 1.221 1.00 95.25 168 SER A N 1
ATOM 1318 C CA . SER A 1 168 ? 4.908 9.971 2.541 1.00 95.25 168 SER A CA 1
ATOM 1319 C C . SER A 1 168 ? 3.733 9.602 3.457 1.00 95.25 168 SER A C 1
ATOM 1321 O O . SER A 1 168 ? 3.933 8.905 4.454 1.00 95.25 168 SER A O 1
ATOM 1323 N N . LYS A 1 169 ? 2.510 10.045 3.137 1.00 96.06 169 LYS A N 1
ATOM 1324 C CA . LYS A 1 169 ? 1.263 9.643 3.813 1.00 96.06 169 LYS A CA 1
ATOM 1325 C C . LYS A 1 169 ? 0.348 8.760 2.964 1.00 96.06 169 LYS A C 1
ATOM 1327 O O . LYS A 1 169 ? -0.635 8.259 3.498 1.00 96.06 169 LYS A O 1
ATOM 1332 N N . PHE A 1 170 ? 0.681 8.520 1.696 1.00 97.44 170 PHE A N 1
ATOM 1333 C CA . PHE A 1 170 ? -0.154 7.752 0.773 1.00 97.44 170 PHE A CA 1
ATOM 1334 C C . PHE A 1 170 ? -0.337 6.308 1.251 1.00 97.44 170 PHE A C 1
ATOM 1336 O O . PHE A 1 170 ? -1.463 5.866 1.438 1.00 97.44 170 PHE A O 1
ATOM 1343 N N . THR A 1 171 ? 0.750 5.616 1.604 1.00 96.69 171 THR A N 1
ATOM 1344 C CA . THR A 1 171 ? 0.674 4.242 2.129 1.00 96.69 171 THR A CA 1
ATOM 1345 C C . THR A 1 171 ? -0.110 4.146 3.446 1.00 96.69 171 THR A C 1
ATOM 1347 O O . THR A 1 171 ? -0.794 3.157 3.674 1.00 96.69 171 THR A O 1
ATOM 1350 N N . ALA A 1 172 ? -0.085 5.184 4.293 1.00 96.81 172 ALA A N 1
ATOM 1351 C CA . ALA A 1 172 ? -0.878 5.226 5.529 1.00 96.81 172 ALA A CA 1
ATOM 1352 C C . ALA A 1 172 ? -2.380 5.467 5.274 1.00 96.81 172 ALA A C 1
ATOM 1354 O O . ALA A 1 172 ? -3.216 4.997 6.040 1.00 96.81 172 ALA A O 1
ATOM 1355 N N . TYR A 1 173 ? -2.731 6.174 4.195 1.00 97.56 173 TYR A N 1
ATOM 1356 C CA . TYR A 1 173 ? -4.108 6.256 3.705 1.00 97.56 173 TYR A CA 1
ATOM 1357 C C . TYR A 1 173 ? -4.559 4.906 3.117 1.00 97.56 173 TYR A C 1
ATOM 1359 O O . TYR A 1 173 ? -5.608 4.394 3.507 1.00 97.56 173 TYR A O 1
ATOM 1367 N N . LEU A 1 174 ? -3.724 4.272 2.283 1.00 98.00 174 LEU A N 1
ATOM 1368 C CA . LEU A 1 174 ? -4.008 2.951 1.708 1.00 98.00 174 LEU A CA 1
ATOM 1369 C C . LEU A 1 174 ? -4.158 1.847 2.762 1.00 98.00 174 LEU A C 1
ATOM 1371 O O . LEU A 1 174 ? -4.981 0.957 2.588 1.00 98.00 174 LEU A O 1
ATOM 1375 N N . GLN A 1 175 ? -3.425 1.925 3.878 1.00 98.38 175 GLN A N 1
ATOM 1376 C CA . GLN A 1 175 ? -3.615 1.027 5.021 1.00 98.38 175 GLN A CA 1
ATOM 1377 C C . GLN A 1 175 ? -5.051 1.049 5.545 1.00 98.38 175 GLN A C 1
ATOM 1379 O O . GLN A 1 175 ? -5.613 -0.010 5.803 1.00 98.38 175 GLN A O 1
ATOM 1384 N N . GLN A 1 176 ? -5.669 2.227 5.683 1.00 97.75 176 GLN A N 1
ATOM 1385 C CA . GLN A 1 176 ? -7.077 2.282 6.069 1.00 97.75 176 GLN A CA 1
ATOM 1386 C C . GLN A 1 176 ? -7.980 1.821 4.921 1.00 97.75 176 GLN A C 1
ATOM 1388 O O . GLN A 1 176 ? -8.900 1.042 5.155 1.00 97.75 176 GLN A O 1
ATOM 1393 N N . LEU A 1 177 ? -7.728 2.294 3.698 1.00 98.31 177 LEU A N 1
ATOM 1394 C CA . LEU A 1 177 ? -8.562 1.989 2.538 1.00 98.31 177 LEU A CA 1
ATOM 1395 C C . LEU A 1 177 ? -8.679 0.480 2.282 1.00 98.31 177 LEU A C 1
ATOM 1397 O O . LEU A 1 177 ? -9.793 -0.021 2.184 1.00 98.31 177 LEU A O 1
ATOM 1401 N N . ASP A 1 178 ? -7.559 -0.235 2.215 1.00 98.31 178 ASP A N 1
ATOM 1402 C CA . ASP A 1 178 ? -7.508 -1.668 1.916 1.00 98.31 178 ASP A CA 1
ATOM 1403 C C . ASP A 1 178 ? -7.873 -2.498 3.159 1.00 98.31 178 ASP A C 1
ATOM 1405 O O . ASP A 1 178 ? -8.890 -3.193 3.175 1.00 98.31 178 ASP A O 1
ATOM 1409 N N . MET A 1 179 ? -7.133 -2.340 4.264 1.00 98.50 179 MET A N 1
ATOM 1410 C CA . MET A 1 179 ? -7.245 -3.243 5.418 1.00 98.50 179 MET A CA 1
ATOM 1411 C C . MET A 1 179 ? -8.568 -3.084 6.190 1.00 98.50 179 MET A C 1
ATOM 1413 O O . MET A 1 179 ? -9.083 -4.073 6.708 1.00 98.50 179 MET A O 1
ATOM 1417 N N . GLU A 1 180 ? -9.151 -1.877 6.272 1.00 97.56 180 GLU A N 1
ATOM 1418 C CA . GLU A 1 180 ? -10.472 -1.685 6.905 1.00 97.56 180 GLU A CA 1
ATOM 1419 C C . GLU A 1 180 ? -11.621 -2.123 5.975 1.00 97.56 180 GLU A C 1
ATOM 1421 O O . GLU A 1 180 ? -12.673 -2.545 6.460 1.00 97.56 180 GLU A O 1
ATOM 1426 N N . SER A 1 181 ? -11.429 -2.068 4.649 1.00 98.19 181 SER A N 1
ATOM 1427 C CA . SER A 1 181 ? -12.412 -2.582 3.685 1.00 98.19 181 SER A CA 1
ATOM 1428 C C . SER A 1 181 ? -12.407 -4.105 3.634 1.00 98.19 181 SER A C 1
ATOM 1430 O O . SER A 1 181 ? -13.441 -4.728 3.858 1.00 98.19 181 SER A O 1
ATOM 1432 N N . ASN A 1 182 ? -11.247 -4.701 3.366 1.00 98.50 182 ASN A N 1
ATOM 1433 C CA . ASN A 1 182 ? -11.133 -6.090 2.934 1.00 98.50 182 ASN A CA 1
ATOM 1434 C C . ASN A 1 182 ? -10.575 -7.035 4.008 1.00 98.50 182 ASN A C 1
ATOM 1436 O O . ASN A 1 182 ? -10.547 -8.242 3.785 1.00 98.50 182 ASN A O 1
ATOM 1440 N N . GLY A 1 183 ? -10.187 -6.537 5.188 1.00 97.81 183 GLY A N 1
ATOM 1441 C CA . GLY A 1 183 ? -9.827 -7.358 6.352 1.00 97.81 183 GLY A CA 1
ATOM 1442 C C . GLY A 1 183 ? -11.048 -8.022 7.002 1.00 97.81 183 GLY A C 1
ATOM 1443 O O . GLY A 1 183 ? -11.408 -7.696 8.134 1.00 97.81 183 GLY A O 1
ATOM 1444 N N . LYS A 1 184 ? -11.723 -8.914 6.266 1.00 97.88 184 LYS A N 1
ATOM 1445 C CA . LYS A 1 184 ? -12.996 -9.557 6.635 1.00 97.88 184 LYS A CA 1
ATOM 1446 C C . LYS A 1 184 ? -12.854 -11.079 6.693 1.00 97.88 184 LYS A C 1
ATOM 1448 O O . LYS A 1 184 ? -12.006 -11.657 6.020 1.00 97.88 184 LYS A O 1
ATOM 1453 N N . SER A 1 185 ? -13.695 -11.719 7.503 1.00 97.69 185 SER A N 1
ATOM 1454 C CA . SER A 1 185 ? -13.697 -13.175 7.734 1.00 97.69 185 SER A CA 1
ATOM 1455 C C . SER A 1 185 ? -15.045 -13.840 7.428 1.00 97.69 185 SER A C 1
ATOM 1457 O O . SER A 1 185 ? -15.256 -14.993 7.797 1.00 97.69 185 SER A O 1
ATOM 1459 N N . VAL A 1 186 ? -15.984 -13.088 6.852 1.00 97.69 186 VAL A N 1
ATOM 1460 C CA . VAL A 1 186 ? -17.376 -13.482 6.620 1.00 97.69 186 VAL A CA 1
ATOM 1461 C C . VAL A 1 186 ? -17.805 -12.899 5.276 1.00 97.69 186 VAL A C 1
ATOM 1463 O O . VAL A 1 186 ? -17.477 -11.744 4.992 1.00 97.69 186 VAL A O 1
ATOM 1466 N N . ASP A 1 187 ? -18.496 -13.699 4.473 1.00 97.19 187 ASP A N 1
ATOM 1467 C CA . ASP A 1 187 ? -19.044 -13.300 3.177 1.00 97.19 187 ASP A CA 1
ATOM 1468 C C . ASP A 1 187 ? -20.363 -12.517 3.299 1.00 97.19 187 ASP A C 1
ATOM 1470 O O . ASP A 1 187 ? -20.881 -12.267 4.394 1.00 97.19 187 ASP A O 1
ATOM 1474 N N . ARG A 1 188 ? -20.918 -12.108 2.155 1.00 95.31 188 ARG A N 1
ATOM 1475 C CA . ARG A 1 188 ? -22.156 -11.318 2.075 1.00 95.31 188 ARG A CA 1
ATOM 1476 C C . ARG A 1 188 ? -23.406 -12.065 2.555 1.00 95.31 188 ARG A C 1
ATOM 1478 O O . ARG A 1 188 ? -24.358 -11.411 2.984 1.00 95.31 188 ARG A O 1
ATOM 1485 N N . GLU A 1 189 ? -23.401 -13.398 2.564 1.00 96.50 189 GLU A N 1
ATOM 1486 C CA . GLU A 1 189 ? -24.482 -14.229 3.117 1.00 96.50 189 GLU A CA 1
ATOM 1487 C C . GLU A 1 189 ? -24.335 -14.497 4.624 1.00 96.50 189 GLU A C 1
ATOM 1489 O O . GLU A 1 189 ? -25.234 -15.077 5.239 1.00 96.50 189 GLU A O 1
ATOM 1494 N N . GLY A 1 190 ? -23.230 -14.073 5.245 1.00 96.25 190 GLY A N 1
ATOM 1495 C CA . GLY A 1 190 ? -22.965 -14.292 6.666 1.00 96.25 190 GLY A CA 1
ATOM 1496 C C . GLY A 1 190 ? -22.254 -15.613 6.982 1.00 96.25 190 GLY A C 1
ATOM 1497 O O . GLY A 1 190 ? -22.234 -16.025 8.146 1.00 96.25 190 GLY A O 1
ATOM 1498 N N . ARG A 1 191 ? -21.675 -16.295 5.986 1.00 97.81 191 ARG A N 1
ATOM 1499 C CA . ARG A 1 191 ? -20.897 -17.533 6.160 1.00 97.81 191 ARG A CA 1
ATOM 1500 C C . ARG A 1 191 ? -19.410 -17.191 6.356 1.00 97.81 191 ARG A C 1
ATOM 1502 O O . ARG A 1 191 ? -18.923 -16.245 5.740 1.00 97.81 191 ARG A O 1
ATOM 1509 N N . PRO A 1 192 ? -18.654 -17.925 7.192 1.00 98.12 192 PRO A N 1
ATOM 1510 C CA . PRO A 1 192 ? -17.205 -17.749 7.276 1.00 98.12 192 PRO A CA 1
ATOM 1511 C C . PRO A 1 192 ? -16.521 -18.047 5.935 1.00 98.12 192 PRO A C 1
ATOM 1513 O O . PRO A 1 192 ? -16.834 -19.057 5.308 1.00 98.12 192 PRO A O 1
ATOM 1516 N N . VAL A 1 193 ? -15.570 -17.205 5.524 1.00 97.31 193 VAL A N 1
ATOM 1517 C CA . VAL A 1 193 ? -14.759 -17.447 4.315 1.00 97.31 193 VAL A CA 1
ATOM 1518 C C . VAL A 1 193 ? -13.654 -18.478 4.576 1.00 97.31 193 VAL A C 1
ATOM 1520 O O . VAL A 1 193 ? -13.069 -18.508 5.659 1.00 97.31 193 VAL A O 1
ATOM 1523 N N . GLU A 1 194 ? -13.336 -19.302 3.573 1.00 95.94 194 GLU A N 1
ATOM 1524 C CA . GLU A 1 194 ? -12.283 -20.336 3.658 1.00 95.94 194 GLU A CA 1
ATOM 1525 C C . GLU A 1 194 ? -10.947 -19.904 3.010 1.00 95.94 194 GLU A C 1
ATOM 1527 O O . GLU A 1 194 ? -9.975 -20.659 2.996 1.00 95.94 194 GLU A O 1
ATOM 1532 N N . TRP A 1 195 ? -10.876 -18.673 2.493 1.00 94.94 195 TRP A N 1
ATOM 1533 C CA . TRP A 1 195 ? -9.712 -18.080 1.823 1.00 94.94 195 TRP A CA 1
ATOM 1534 C C . TRP A 1 195 ? -9.141 -16.877 2.589 1.00 94.94 195 TRP A C 1
ATOM 1536 O O . TRP A 1 195 ? -9.799 -16.278 3.437 1.00 94.94 195 TRP A O 1
ATOM 1546 N N . GLN A 1 196 ? -7.897 -16.501 2.270 1.00 96.00 196 GLN A N 1
ATOM 1547 C CA . GLN A 1 196 ? -7.313 -15.232 2.721 1.00 96.00 196 GLN A CA 1
ATOM 1548 C C . GLN A 1 196 ? -7.992 -14.047 2.014 1.00 96.00 196 GLN A C 1
ATOM 1550 O O . GLN A 1 196 ? -8.283 -14.131 0.820 1.00 96.00 196 GLN A O 1
ATOM 1555 N N . THR A 1 197 ? -8.223 -12.956 2.743 1.00 97.75 197 THR A N 1
ATOM 1556 C CA . THR A 1 197 ? -8.815 -11.707 2.232 1.00 97.75 197 THR A CA 1
ATOM 1557 C C . THR A 1 197 ? -7.760 -10.586 2.208 1.00 97.75 197 THR A C 1
ATOM 1559 O O . THR A 1 197 ? -6.631 -10.833 1.780 1.00 97.75 197 THR A O 1
ATOM 1562 N N . GLY A 1 198 ? -8.091 -9.355 2.621 1.00 97.19 198 GLY A N 1
ATOM 1563 C CA . GLY A 1 198 ? -7.213 -8.182 2.499 1.00 97.19 198 GLY A CA 1
ATOM 1564 C C . GLY A 1 198 ? -5.817 -8.369 3.132 1.00 97.19 198 GLY A C 1
ATOM 1565 O O . GLY A 1 198 ? -5.725 -8.819 4.279 1.00 97.19 198 GLY A O 1
ATOM 1566 N N . PRO A 1 199 ? -4.723 -8.016 2.427 1.00 98.12 199 PRO A N 1
ATOM 1567 C CA . PRO A 1 199 ? -3.355 -8.236 2.893 1.00 98.12 199 PRO A CA 1
ATOM 1568 C C . PRO A 1 199 ? -2.905 -7.197 3.931 1.00 98.12 199 PRO A C 1
ATOM 1570 O O . PRO A 1 199 ? -3.485 -6.121 4.081 1.00 98.12 199 PRO A O 1
ATOM 1573 N N . VAL A 1 200 ? -1.778 -7.458 4.603 1.00 98.50 200 VAL A N 1
ATOM 1574 C CA . VAL A 1 200 ? -1.095 -6.421 5.395 1.00 98.50 200 VAL A CA 1
ATOM 1575 C C . VAL A 1 200 ? -0.401 -5.435 4.453 1.00 98.50 200 VAL A C 1
ATOM 1577 O O . VAL A 1 200 ? 0.666 -5.742 3.911 1.00 98.50 200 VAL A O 1
ATOM 1580 N N . VAL A 1 201 ? -0.992 -4.248 4.287 1.00 98.31 201 VAL A N 1
ATOM 1581 C CA . VAL A 1 201 ? -0.448 -3.143 3.479 1.00 98.31 201 VAL A CA 1
ATOM 1582 C C . VAL A 1 201 ? 0.576 -2.332 4.274 1.00 98.31 201 VAL A C 1
ATOM 1584 O O . VAL A 1 201 ? 0.348 -1.960 5.428 1.00 98.31 201 VAL A O 1
ATOM 1587 N N . TRP A 1 202 ? 1.723 -2.029 3.670 1.00 98.00 202 TRP A N 1
ATOM 1588 C CA . TRP A 1 202 ? 2.792 -1.257 4.313 1.00 98.00 202 TRP A CA 1
ATOM 1589 C C . TRP A 1 202 ? 3.760 -0.647 3.292 1.00 98.00 202 TRP A C 1
ATOM 1591 O O . TRP A 1 202 ? 3.662 -0.888 2.092 1.00 98.00 202 TRP A O 1
ATOM 1601 N N . GLY A 1 203 ? 4.692 0.179 3.768 1.00 96.00 203 GLY A N 1
ATOM 1602 C CA . GLY A 1 203 ? 5.722 0.802 2.938 1.00 96.00 203 GLY A CA 1
ATOM 1603 C C . GLY A 1 203 ? 6.040 2.235 3.352 1.00 96.00 203 GLY A C 1
ATOM 1604 O O . GLY A 1 203 ? 5.369 2.843 4.188 1.00 96.00 203 GLY A O 1
ATOM 1605 N N . THR A 1 204 ? 7.102 2.770 2.764 1.00 92.50 204 THR A N 1
ATOM 1606 C CA . THR A 1 204 ? 7.586 4.145 2.927 1.00 92.50 204 THR A CA 1
ATOM 1607 C C . THR A 1 204 ? 8.114 4.644 1.580 1.00 92.50 204 THR A C 1
ATOM 1609 O O . THR A 1 204 ? 8.417 3.818 0.714 1.00 92.50 204 THR A O 1
ATOM 1612 N N . PRO A 1 205 ? 8.267 5.966 1.376 1.00 91.50 205 PRO A N 1
ATOM 1613 C CA . PRO A 1 205 ? 8.812 6.468 0.125 1.00 91.50 205 PRO A CA 1
ATOM 1614 C C . PRO A 1 205 ? 10.217 5.952 -0.202 1.00 91.50 205 PRO A C 1
ATOM 1616 O O . PRO A 1 205 ? 11.051 5.751 0.690 1.00 91.50 205 PRO A O 1
ATOM 1619 N N . GLY A 1 206 ? 10.487 5.792 -1.497 1.00 86.06 206 GLY A N 1
ATOM 1620 C CA . GLY A 1 206 ? 11.840 5.623 -2.023 1.00 86.06 206 GLY A CA 1
ATOM 1621 C C . GLY A 1 206 ? 12.653 6.923 -1.896 1.00 86.06 206 GLY A C 1
ATOM 1622 O O . GLY A 1 206 ? 12.088 8.011 -1.954 1.00 86.06 206 GLY A O 1
ATOM 1623 N N . THR A 1 207 ? 13.970 6.874 -1.687 1.00 86.12 207 THR A N 1
ATOM 1624 C CA . THR A 1 207 ? 14.817 5.680 -1.483 1.00 86.12 207 THR A CA 1
ATOM 1625 C C . THR A 1 207 ? 14.866 5.198 -0.026 1.00 86.12 207 THR A C 1
ATOM 1627 O O . THR A 1 207 ? 15.445 4.151 0.243 1.00 86.12 207 THR A O 1
ATOM 1630 N N . ASN A 1 208 ? 14.223 5.887 0.926 1.00 82.12 208 ASN A N 1
ATOM 1631 C CA . ASN A 1 208 ? 14.315 5.585 2.365 1.00 82.12 208 ASN A CA 1
ATOM 1632 C C . ASN A 1 208 ? 13.998 4.116 2.708 1.00 82.12 208 ASN A C 1
ATOM 1634 O O . ASN A 1 208 ? 14.659 3.532 3.564 1.00 82.12 208 ASN A O 1
ATOM 1638 N N . GLY A 1 209 ? 13.009 3.508 2.040 1.00 76.25 209 GLY A N 1
ATOM 1639 C CA . GLY A 1 209 ? 12.680 2.086 2.216 1.00 76.25 209 GLY A CA 1
ATOM 1640 C C . GLY A 1 209 ? 13.823 1.123 1.859 1.00 76.25 209 GLY A C 1
ATOM 1641 O O . GLY A 1 209 ? 13.982 0.089 2.516 1.00 76.25 209 GLY A O 1
ATOM 1642 N N . GLN A 1 210 ? 14.666 1.488 0.884 1.00 84.44 210 GLN A N 1
ATOM 1643 C CA . GLN A 1 210 ? 15.806 0.679 0.439 1.00 84.44 210 GLN A CA 1
ATOM 1644 C C . GLN A 1 210 ? 16.817 0.456 1.568 1.00 84.44 210 GLN A C 1
ATOM 1646 O O . GLN A 1 210 ? 17.290 -0.657 1.778 1.00 84.44 210 GLN A O 1
ATOM 1651 N N . HIS A 1 211 ? 17.073 1.501 2.356 1.00 89.00 211 HIS A N 1
ATOM 1652 C CA . HIS A 1 211 ? 18.000 1.472 3.489 1.00 89.00 211 HIS A CA 1
ATOM 1653 C C . HIS A 1 211 ? 17.375 0.942 4.793 1.00 89.00 211 HIS A C 1
ATOM 1655 O O . HIS A 1 211 ? 18.032 0.964 5.832 1.00 89.00 211 HIS A O 1
ATOM 1661 N N . ALA A 1 212 ? 16.118 0.484 4.759 1.00 92.38 212 ALA A N 1
ATOM 1662 C CA . ALA A 1 212 ? 15.386 0.023 5.937 1.00 92.38 212 ALA A CA 1
ATOM 1663 C C . ALA A 1 212 ? 15.007 -1.464 5.868 1.00 92.38 212 ALA A C 1
ATOM 1665 O O . ALA A 1 212 ? 15.287 -2.211 6.803 1.00 92.38 212 ALA A O 1
ATOM 1666 N N . TYR A 1 213 ? 14.349 -1.898 4.788 1.00 94.81 213 TYR A N 1
ATOM 1667 C CA . TYR A 1 213 ? 13.690 -3.212 4.744 1.00 94.81 213 TYR A CA 1
ATOM 1668 C C . TYR A 1 213 ? 13.763 -3.932 3.394 1.00 94.81 213 TYR A C 1
ATOM 1670 O O . TYR A 1 213 ? 13.346 -5.085 3.309 1.00 94.81 213 TYR A O 1
ATOM 1678 N N . TYR A 1 214 ? 14.319 -3.319 2.344 1.00 96.25 214 TYR A N 1
ATOM 1679 C CA . TYR A 1 214 ? 14.478 -3.993 1.046 1.00 96.25 214 TYR A CA 1
ATOM 1680 C C . TYR A 1 214 ? 15.343 -5.260 1.139 1.00 96.25 214 TYR A C 1
ATOM 1682 O O . TYR A 1 214 ? 15.116 -6.194 0.383 1.00 96.25 214 TYR A O 1
ATOM 1690 N N . GLN A 1 215 ? 16.250 -5.351 2.119 1.00 96.62 215 GLN A N 1
ATOM 1691 C CA . GLN A 1 215 ? 16.961 -6.587 2.474 1.00 96.62 215 GLN A CA 1
ATOM 1692 C C . GLN A 1 215 ? 16.014 -7.787 2.684 1.00 96.62 215 GLN A C 1
ATOM 1694 O O . GLN A 1 215 ? 16.329 -8.905 2.275 1.00 96.62 215 GLN A O 1
ATOM 1699 N N . LEU A 1 216 ? 14.855 -7.560 3.313 1.00 97.12 216 LEU A N 1
ATOM 1700 C CA . LEU A 1 216 ? 13.835 -8.585 3.536 1.00 97.12 216 LEU A CA 1
ATOM 1701 C C . LEU A 1 216 ? 13.040 -8.866 2.257 1.00 97.12 216 LEU A C 1
ATOM 1703 O O . LEU A 1 216 ? 12.732 -10.022 1.996 1.00 97.12 216 LEU A O 1
ATOM 1707 N N . ILE A 1 217 ? 12.750 -7.844 1.446 1.00 96.81 217 ILE A N 1
ATOM 1708 C CA . ILE A 1 217 ? 12.036 -8.018 0.170 1.00 96.81 217 ILE A CA 1
ATOM 1709 C C . ILE A 1 217 ? 12.884 -8.838 -0.823 1.00 96.81 217 ILE A C 1
ATOM 1711 O O . ILE A 1 217 ? 12.344 -9.719 -1.478 1.00 96.81 217 ILE A O 1
ATOM 1715 N N . HIS A 1 218 ? 14.200 -8.595 -0.889 1.00 97.44 218 HIS A N 1
ATOM 1716 C CA . HIS A 1 218 ? 15.137 -9.226 -1.837 1.00 97.44 218 HIS A CA 1
ATOM 1717 C C . HIS A 1 218 ? 15.657 -10.614 -1.437 1.00 97.44 218 HIS A C 1
ATOM 1719 O O . HIS A 1 218 ? 15.866 -11.461 -2.298 1.00 97.44 218 HIS A O 1
ATOM 1725 N N . GLN A 1 219 ? 15.951 -10.845 -0.153 1.00 97.44 219 GLN A N 1
ATOM 1726 C CA . GLN A 1 219 ? 16.582 -12.096 0.313 1.00 97.44 219 GLN A CA 1
ATOM 1727 C C . GLN A 1 219 ? 15.876 -12.715 1.533 1.00 97.44 219 GLN A C 1
ATOM 1729 O O . GLN A 1 219 ? 16.350 -13.698 2.103 1.00 97.44 219 GLN A O 1
ATOM 1734 N N . GLY A 1 220 ? 14.748 -12.148 1.967 1.00 96.50 220 GLY A N 1
ATOM 1735 C CA . GLY A 1 220 ? 13.921 -12.740 3.014 1.00 96.50 220 GLY A CA 1
ATOM 1736 C C . GLY A 1 220 ? 13.135 -13.956 2.520 1.00 96.50 220 GLY A C 1
ATOM 1737 O O . GLY A 1 220 ? 12.967 -14.198 1.329 1.00 96.50 220 GLY A O 1
ATOM 1738 N N . THR A 1 221 ? 12.595 -14.722 3.466 1.00 95.88 221 THR A N 1
ATOM 1739 C CA . THR A 1 221 ? 11.811 -15.941 3.194 1.00 95.88 221 THR A CA 1
ATOM 1740 C C . THR A 1 221 ? 10.326 -15.675 2.920 1.00 95.88 221 THR A C 1
ATOM 1742 O O . THR A 1 221 ? 9.530 -16.611 2.878 1.00 95.88 221 THR A O 1
ATOM 1745 N N . LYS A 1 222 ? 9.926 -14.407 2.772 1.00 96.12 222 LYS A N 1
ATOM 1746 C CA . LYS A 1 222 ? 8.539 -13.985 2.548 1.00 96.12 222 LYS A CA 1
ATOM 1747 C C . LYS A 1 222 ? 8.375 -13.466 1.126 1.00 96.12 222 LYS A C 1
ATOM 1749 O O . LYS A 1 222 ? 9.135 -12.602 0.701 1.00 96.12 222 LYS A O 1
ATOM 1754 N N . LEU A 1 223 ? 7.362 -13.963 0.419 1.00 96.88 223 LEU A N 1
ATOM 1755 C CA . LEU A 1 223 ? 6.930 -13.372 -0.841 1.00 96.88 223 LEU A CA 1
ATOM 1756 C C . LEU A 1 223 ? 6.142 -12.094 -0.538 1.00 96.88 223 LEU A C 1
ATOM 1758 O O . LEU A 1 223 ? 5.173 -12.133 0.219 1.00 96.88 223 LEU A O 1
ATOM 1762 N N . ILE A 1 224 ? 6.582 -10.970 -1.099 1.00 98.19 224 ILE A N 1
ATOM 1763 C CA . ILE A 1 224 ? 5.973 -9.655 -0.883 1.00 98.19 224 ILE A CA 1
ATOM 1764 C C . ILE A 1 224 ? 5.849 -8.966 -2.246 1.00 98.19 224 ILE A C 1
ATOM 1766 O O . ILE A 1 224 ? 6.839 -8.411 -2.728 1.00 98.19 224 ILE A O 1
ATOM 1770 N N . PRO A 1 225 ? 4.665 -9.010 -2.879 1.00 98.19 225 PRO A N 1
ATOM 1771 C CA . PRO A 1 225 ? 4.339 -8.155 -4.008 1.00 98.19 225 PRO A CA 1
ATOM 1772 C C . PRO A 1 225 ? 4.497 -6.680 -3.644 1.00 98.19 225 PRO A C 1
ATOM 1774 O O . PRO A 1 225 ? 4.156 -6.262 -2.532 1.00 98.19 225 PRO A O 1
ATOM 1777 N N . ALA A 1 226 ? 5.027 -5.895 -4.580 1.00 98.25 226 ALA A N 1
ATOM 1778 C CA . ALA A 1 226 ? 5.313 -4.485 -4.356 1.00 98.25 226 ALA A CA 1
ATOM 1779 C C . ALA A 1 226 ? 4.838 -3.591 -5.511 1.00 98.25 226 ALA A C 1
ATOM 1781 O O . ALA A 1 226 ? 5.286 -3.736 -6.648 1.00 98.25 226 ALA A O 1
ATOM 1782 N N . ASP A 1 227 ? 3.989 -2.612 -5.200 1.00 98.50 227 ASP A N 1
ATOM 1783 C CA . ASP A 1 227 ? 3.593 -1.556 -6.129 1.00 98.50 227 ASP A CA 1
ATOM 1784 C C . ASP A 1 227 ? 4.600 -0.394 -6.038 1.00 98.50 227 ASP A C 1
ATOM 1786 O O . ASP A 1 227 ? 4.708 0.294 -5.018 1.00 98.50 227 ASP A O 1
ATOM 1790 N N . PHE A 1 228 ? 5.342 -0.169 -7.119 1.00 98.50 228 PHE A N 1
ATOM 1791 C CA . PHE A 1 228 ? 6.286 0.929 -7.302 1.00 98.50 228 PHE A CA 1
ATOM 1792 C C . PHE A 1 228 ? 5.581 2.083 -8.024 1.00 98.50 228 PHE A C 1
ATOM 1794 O O . PHE A 1 228 ? 5.166 1.937 -9.173 1.00 98.50 228 PHE A O 1
ATOM 1801 N N . ILE A 1 229 ? 5.461 3.243 -7.368 1.00 98.62 229 ILE A N 1
ATOM 1802 C CA . ILE A 1 229 ? 4.803 4.436 -7.937 1.00 98.62 229 ILE A CA 1
ATOM 1803 C C . ILE A 1 229 ? 5.853 5.514 -8.213 1.00 98.62 229 ILE A C 1
ATOM 1805 O O . ILE A 1 229 ? 6.520 5.959 -7.282 1.00 98.62 229 ILE A O 1
ATOM 1809 N N . GLY A 1 230 ? 6.008 5.934 -9.467 1.00 97.81 230 GLY A N 1
ATOM 1810 C CA . GLY A 1 230 ? 7.036 6.881 -9.907 1.00 97.81 230 GLY A CA 1
ATOM 1811 C C . GLY A 1 230 ? 6.484 8.012 -10.773 1.00 97.81 230 GLY A C 1
ATOM 1812 O O . GLY A 1 230 ? 5.378 7.926 -11.313 1.00 97.81 230 GLY A O 1
ATOM 1813 N N . PHE A 1 231 ? 7.279 9.072 -10.932 1.00 97.56 231 PHE A N 1
ATOM 1814 C CA . PHE A 1 231 ? 6.920 10.248 -11.727 1.00 97.56 231 PHE A CA 1
ATOM 1815 C C . PHE A 1 231 ? 8.042 10.593 -12.704 1.00 97.56 231 PHE A C 1
ATOM 1817 O O . PHE A 1 231 ? 9.206 10.619 -12.319 1.00 97.56 231 PHE A O 1
ATOM 1824 N N . ALA A 1 232 ? 7.710 10.854 -13.969 1.00 96.31 232 ALA A N 1
ATOM 1825 C CA . ALA A 1 232 ? 8.708 11.149 -14.997 1.00 96.31 232 ALA A CA 1
ATOM 1826 C C . ALA A 1 232 ? 9.362 12.529 -14.813 1.00 96.31 232 ALA A C 1
ATOM 1828 O O . ALA A 1 232 ? 10.539 12.689 -15.112 1.00 96.31 232 ALA A O 1
ATOM 1829 N N . ARG A 1 233 ? 8.614 13.516 -14.305 1.00 93.94 233 ARG A N 1
ATOM 1830 C CA . ARG A 1 233 ? 9.122 14.847 -13.947 1.00 93.94 233 ARG A CA 1
ATOM 1831 C C . ARG A 1 233 ? 9.150 15.045 -12.426 1.00 93.94 233 ARG A C 1
ATOM 1833 O O . ARG A 1 233 ? 8.284 14.485 -11.742 1.00 93.94 233 ARG A O 1
ATOM 1840 N N . PRO A 1 234 ? 10.080 15.870 -11.908 1.00 92.81 234 PRO A N 1
ATOM 1841 C CA . PRO A 1 234 ? 10.025 16.350 -10.531 1.00 92.81 234 PRO A CA 1
ATOM 1842 C C . PRO A 1 234 ? 8.787 17.225 -10.284 1.00 92.81 234 PRO A C 1
ATOM 1844 O O . PRO A 1 234 ? 8.033 17.554 -11.202 1.00 92.81 234 PRO A O 1
ATOM 1847 N N . VAL A 1 235 ? 8.583 17.600 -9.020 1.00 87.44 235 VAL A N 1
ATOM 1848 C CA . VAL A 1 235 ? 7.586 18.609 -8.632 1.00 87.44 235 VAL A CA 1
ATOM 1849 C C . VAL A 1 235 ? 8.011 20.008 -9.092 1.00 87.44 235 VAL A C 1
ATOM 1851 O O . VAL A 1 235 ? 9.206 20.298 -9.162 1.00 87.44 235 VAL A O 1
ATOM 1854 N N . ASP A 1 236 ? 7.036 20.875 -9.374 1.00 83.38 236 ASP A N 1
ATOM 1855 C CA . ASP A 1 236 ? 7.273 22.221 -9.921 1.00 83.38 236 ASP A CA 1
ATOM 1856 C C . ASP A 1 236 ? 8.069 23.131 -8.957 1.00 83.38 236 ASP A C 1
ATOM 1858 O O . ASP A 1 236 ? 8.702 24.089 -9.397 1.00 83.38 236 ASP A O 1
ATOM 1862 N N . GLU A 1 237 ? 8.059 22.848 -7.648 1.00 82.50 237 GLU A N 1
ATOM 1863 C CA . GLU A 1 237 ? 8.810 23.605 -6.637 1.00 82.50 237 GLU A CA 1
ATOM 1864 C C . GLU A 1 237 ? 10.279 23.170 -6.477 1.00 82.50 237 GLU A C 1
ATOM 1866 O O . GLU A 1 237 ? 10.998 23.756 -5.664 1.00 82.50 237 GLU A O 1
ATOM 1871 N N . LEU A 1 238 ? 10.742 22.142 -7.200 1.00 83.50 238 LEU A N 1
ATOM 1872 C CA . LEU A 1 238 ? 12.133 21.696 -7.119 1.00 83.50 238 LEU A CA 1
ATOM 1873 C C . LEU A 1 238 ? 13.062 22.720 -7.790 1.00 83.50 238 LEU A C 1
ATOM 1875 O O . LEU A 1 238 ? 12.866 23.091 -8.947 1.00 83.50 238 LEU A O 1
ATOM 1879 N N . GLU A 1 239 ? 14.105 23.157 -7.079 1.00 83.94 239 GLU A N 1
ATOM 1880 C CA . GLU A 1 239 ? 15.104 24.073 -7.642 1.00 83.94 239 GLU A CA 1
ATOM 1881 C C . GLU A 1 239 ? 15.757 23.453 -8.897 1.00 83.94 239 GLU A C 1
ATOM 1883 O O . GLU A 1 239 ? 16.149 22.283 -8.848 1.00 83.94 239 GLU A O 1
ATOM 1888 N N . PRO A 1 240 ? 15.935 24.193 -10.012 1.00 82.50 240 PRO A N 1
ATOM 1889 C CA . PRO A 1 240 ? 16.477 23.635 -11.257 1.00 82.50 240 PRO A CA 1
ATOM 1890 C C . PRO A 1 240 ? 17.840 22.944 -11.107 1.00 82.50 240 PRO A C 1
ATOM 1892 O O . PRO A 1 240 ? 18.133 21.991 -11.820 1.00 82.50 240 PRO A O 1
ATOM 1895 N N . GLN A 1 241 ? 18.661 23.385 -10.152 1.00 82.69 241 GLN A N 1
ATOM 1896 C CA . GLN A 1 241 ? 19.964 22.804 -9.812 1.00 82.69 241 GLN A CA 1
ATOM 1897 C C . GLN A 1 241 ? 19.864 21.412 -9.159 1.00 82.69 241 GLN A C 1
ATOM 1899 O O . GLN A 1 241 ? 20.870 20.718 -9.034 1.00 82.69 241 GLN A O 1
ATOM 1904 N N . LEU A 1 242 ? 18.669 21.016 -8.718 1.00 83.06 242 LEU A N 1
ATOM 1905 C CA . LEU A 1 242 ? 18.366 19.720 -8.117 1.00 83.06 242 LEU A CA 1
ATOM 1906 C C . LEU A 1 242 ? 17.612 18.795 -9.088 1.00 83.06 242 LEU A C 1
ATOM 1908 O O . LEU A 1 242 ? 17.331 17.658 -8.719 1.00 83.06 242 LEU A O 1
ATOM 1912 N N . ALA A 1 243 ? 17.305 19.236 -10.316 1.00 81.56 243 ALA A N 1
ATOM 1913 C CA . ALA A 1 243 ? 16.573 18.436 -11.302 1.00 81.56 243 ALA A CA 1
ATOM 1914 C C . ALA A 1 243 ? 17.263 17.087 -11.588 1.00 81.56 243 ALA A C 1
ATOM 1916 O O . ALA A 1 243 ? 16.604 16.051 -11.552 1.00 81.56 243 ALA A O 1
ATOM 1917 N N . ASP A 1 244 ? 18.592 17.075 -11.727 1.00 88.12 244 ASP A N 1
ATOM 1918 C CA . ASP A 1 244 ? 19.398 15.858 -11.923 1.00 88.12 244 ASP A CA 1
ATOM 1919 C C . ASP A 1 244 ? 19.256 14.841 -10.766 1.00 88.12 244 ASP A C 1
ATOM 1921 O O . ASP A 1 244 ? 19.472 13.641 -10.941 1.00 88.12 244 ASP A O 1
ATOM 1925 N N . GLN A 1 245 ? 18.858 15.282 -9.563 1.00 90.25 245 GLN A N 1
ATOM 1926 C CA . GLN A 1 245 ? 18.598 14.378 -8.434 1.00 90.25 245 GLN A CA 1
ATOM 1927 C C . GLN A 1 245 ? 17.315 13.560 -8.630 1.00 90.25 245 GLN A C 1
ATOM 1929 O O . GLN A 1 245 ? 17.199 12.466 -8.072 1.00 90.25 245 GLN A O 1
ATOM 1934 N N . HIS A 1 246 ? 16.370 14.054 -9.436 1.00 93.50 246 HIS A N 1
ATOM 1935 C CA . HIS A 1 246 ? 15.174 13.307 -9.825 1.00 93.50 246 HIS A CA 1
ATOM 1936 C C . HIS A 1 246 ? 15.538 12.107 -10.702 1.00 93.50 246 HIS A C 1
ATOM 1938 O O . HIS A 1 246 ? 15.057 11.001 -10.460 1.00 93.50 246 HIS A O 1
ATOM 1944 N N . ASP A 1 247 ? 16.467 12.279 -11.641 1.00 93.19 247 ASP A N 1
ATOM 1945 C CA . ASP A 1 247 ? 16.955 11.179 -12.477 1.00 93.19 247 ASP A CA 1
ATOM 1946 C C . ASP A 1 247 ? 17.722 10.137 -11.650 1.00 93.19 247 ASP A C 1
ATOM 1948 O O . ASP A 1 247 ? 17.558 8.938 -11.871 1.00 93.19 247 ASP A O 1
ATOM 1952 N N . LEU A 1 248 ? 18.475 10.547 -10.621 1.00 93.94 248 LEU A N 1
ATOM 1953 C CA . LEU A 1 248 ? 19.094 9.610 -9.671 1.00 93.94 248 LEU A CA 1
ATOM 1954 C C . LEU A 1 248 ? 18.052 8.853 -8.823 1.00 93.94 248 LEU A C 1
ATOM 1956 O O . LEU A 1 248 ? 18.222 7.658 -8.556 1.00 93.94 248 LEU A O 1
ATOM 1960 N N . LEU A 1 249 ? 16.958 9.506 -8.416 1.00 94.75 249 LEU A N 1
ATOM 1961 C CA . LEU A 1 249 ? 15.828 8.859 -7.736 1.00 94.75 249 LEU A CA 1
ATOM 1962 C C . LEU A 1 249 ? 15.132 7.841 -8.656 1.00 94.75 249 LEU A C 1
ATOM 1964 O O . LEU A 1 249 ? 14.827 6.727 -8.224 1.00 94.75 249 LEU A O 1
ATOM 1968 N N . MET A 1 250 ? 14.925 8.187 -9.927 1.00 96.38 250 MET A N 1
ATOM 1969 C CA . MET A 1 250 ? 14.271 7.315 -10.903 1.00 96.38 250 MET A CA 1
ATOM 1970 C C . MET A 1 250 ? 15.189 6.195 -11.420 1.00 96.38 250 MET A C 1
ATOM 1972 O O . MET A 1 250 ? 14.720 5.082 -11.644 1.00 96.38 250 MET A O 1
ATOM 1976 N N . ALA A 1 251 ? 16.506 6.396 -11.492 1.00 96.31 251 ALA A N 1
ATOM 1977 C CA . ALA A 1 251 ? 17.462 5.312 -11.730 1.00 96.31 251 ALA A CA 1
ATOM 1978 C C . ALA A 1 251 ? 17.341 4.224 -10.648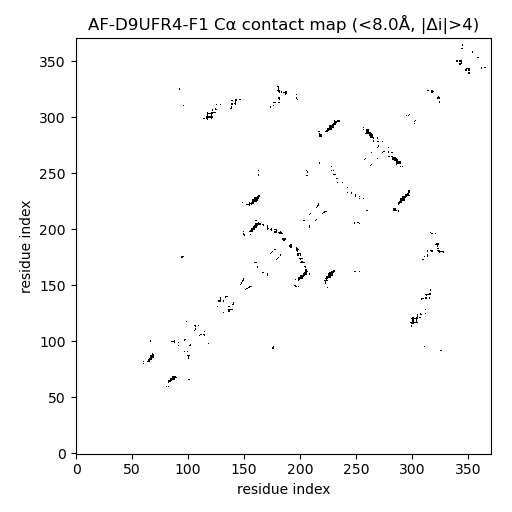 1.00 96.31 251 ALA A C 1
ATOM 1980 O O . ALA A 1 251 ? 17.306 3.033 -10.951 1.00 96.31 251 ALA A O 1
ATOM 1981 N N . ASN A 1 252 ? 17.179 4.637 -9.387 1.00 96.06 252 ASN A N 1
ATOM 1982 C CA . ASN A 1 252 ? 16.905 3.733 -8.272 1.00 96.06 252 ASN A CA 1
ATOM 1983 C C . ASN A 1 252 ? 15.531 3.042 -8.382 1.00 96.06 252 ASN A C 1
ATOM 1985 O O . ASN A 1 252 ? 15.421 1.871 -8.028 1.00 96.06 252 ASN A O 1
ATOM 1989 N N . PHE A 1 253 ? 14.498 3.728 -8.882 1.00 97.31 253 PHE A N 1
ATOM 1990 C CA . PHE 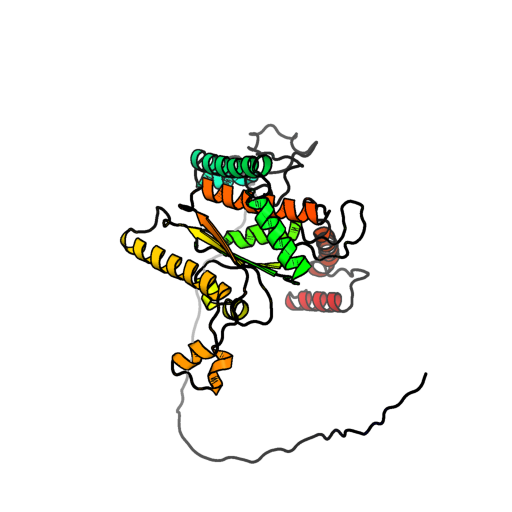A 1 253 ? 13.173 3.146 -9.142 1.00 97.31 253 PHE A CA 1
ATOM 1991 C C . PHE A 1 253 ? 13.247 1.977 -10.137 1.00 97.31 253 PHE A C 1
ATOM 1993 O O . PHE A 1 253 ? 12.785 0.880 -9.827 1.00 97.31 253 PHE A O 1
ATOM 2000 N N . PHE A 1 254 ? 13.884 2.187 -11.295 1.00 97.88 254 PHE A N 1
ATOM 2001 C CA . PHE A 1 254 ? 14.015 1.160 -12.335 1.00 97.88 254 PHE A CA 1
ATOM 2002 C C . PHE A 1 254 ? 14.980 0.031 -11.939 1.00 97.88 254 PHE A C 1
ATOM 2004 O O . PHE A 1 254 ? 14.686 -1.141 -12.167 1.00 97.88 254 PHE A O 1
ATOM 2011 N N . ALA A 1 255 ? 16.110 0.355 -11.301 1.00 96.88 255 ALA A N 1
ATOM 2012 C CA . ALA A 1 255 ? 17.080 -0.654 -10.875 1.00 96.88 255 ALA A CA 1
ATOM 2013 C C . ALA A 1 255 ? 16.499 -1.622 -9.829 1.00 96.88 255 ALA A C 1
ATOM 2015 O O . ALA A 1 255 ? 16.802 -2.813 -9.859 1.00 96.88 255 ALA A O 1
ATOM 2016 N N . GLN A 1 256 ? 15.646 -1.142 -8.917 1.00 97.00 256 GLN A N 1
ATOM 2017 C CA . GLN A 1 256 ? 15.045 -1.996 -7.890 1.00 97.00 256 GLN A CA 1
ATOM 2018 C C . GLN A 1 256 ? 13.991 -2.954 -8.452 1.00 97.00 256 GLN A C 1
ATOM 2020 O O . GLN A 1 256 ? 13.985 -4.120 -8.063 1.00 97.00 256 GLN A O 1
ATOM 2025 N N . THR A 1 257 ? 13.132 -2.513 -9.377 1.00 96.56 257 THR A N 1
ATOM 2026 C 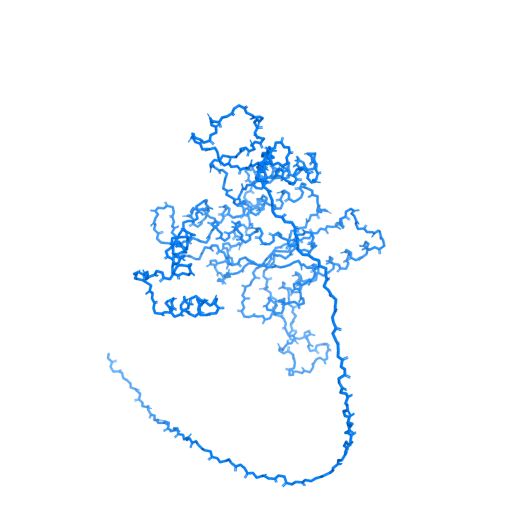CA . THR A 1 257 ? 12.158 -3.414 -10.022 1.00 96.56 257 THR A CA 1
ATOM 2027 C C . THR A 1 257 ? 12.858 -4.454 -10.899 1.00 96.56 257 THR A C 1
ATOM 2029 O O . THR A 1 257 ? 12.498 -5.629 -10.848 1.00 96.56 257 THR A O 1
ATOM 2032 N N . GLN A 1 258 ? 13.927 -4.070 -11.608 1.00 97.31 258 GLN A N 1
ATOM 2033 C CA . GLN A 1 258 ? 14.782 -5.004 -12.347 1.00 97.31 258 GLN A CA 1
ATOM 2034 C C . GLN A 1 258 ? 15.456 -6.035 -11.424 1.00 97.31 258 GLN A C 1
ATOM 2036 O O . GLN A 1 258 ? 15.404 -7.233 -11.701 1.00 97.31 258 GLN A O 1
ATOM 2041 N N . ALA A 1 259 ? 16.066 -5.592 -10.320 1.00 97.06 259 ALA A N 1
ATOM 2042 C CA . ALA A 1 259 ? 16.756 -6.476 -9.380 1.00 97.06 259 ALA A CA 1
ATOM 2043 C C . ALA A 1 259 ? 15.798 -7.450 -8.669 1.00 97.06 259 ALA A C 1
ATOM 2045 O O . ALA A 1 259 ? 16.158 -8.602 -8.446 1.00 97.06 259 ALA A O 1
ATOM 2046 N N . LEU A 1 260 ? 14.570 -7.017 -8.358 1.00 97.88 260 LEU A N 1
ATOM 2047 C CA . LEU A 1 260 ? 13.526 -7.883 -7.799 1.00 97.88 260 LEU A CA 1
ATOM 2048 C C . LEU A 1 260 ? 13.044 -8.938 -8.810 1.00 97.88 260 LEU A C 1
ATOM 2050 O O . LEU A 1 260 ? 12.841 -10.093 -8.436 1.00 97.88 260 LEU A O 1
ATOM 2054 N N . ALA A 1 261 ? 12.908 -8.566 -10.085 1.00 97.38 261 ALA A N 1
ATOM 2055 C CA . ALA A 1 261 ? 12.489 -9.487 -11.138 1.00 97.38 261 ALA A CA 1
ATOM 2056 C C . ALA A 1 261 ? 13.561 -10.544 -11.459 1.00 97.38 261 ALA A C 1
ATOM 2058 O O . ALA A 1 261 ? 13.265 -11.735 -11.442 1.00 97.38 261 ALA A O 1
ATOM 2059 N N . PHE A 1 262 ? 14.801 -10.128 -11.733 1.00 97.94 262 PHE A N 1
ATOM 2060 C CA . PHE A 1 262 ? 15.828 -11.016 -12.302 1.00 97.94 262 PHE A CA 1
ATOM 2061 C C . PHE A 1 262 ? 16.875 -11.509 -11.298 1.00 97.94 262 PHE A C 1
ATOM 2063 O O . PHE A 1 262 ? 17.549 -12.502 -11.561 1.00 97.94 262 PHE A O 1
ATOM 2070 N N . GLY A 1 263 ? 17.011 -10.853 -10.143 1.00 96.94 263 GLY A N 1
ATOM 2071 C CA . GLY A 1 263 ? 17.996 -11.233 -9.137 1.00 96.94 263 GLY A CA 1
ATOM 2072 C C . GLY A 1 263 ? 19.438 -11.144 -9.640 1.00 96.94 263 GLY A C 1
ATOM 2073 O O . GLY A 1 263 ? 19.819 -10.191 -10.321 1.00 96.94 263 GLY A O 1
ATOM 2074 N N . LYS A 1 264 ? 20.250 -12.118 -9.220 1.00 97.44 264 LYS A N 1
ATOM 2075 C CA . LYS A 1 264 ? 21.668 -12.275 -9.545 1.00 97.44 264 LYS A CA 1
ATOM 2076 C C . LYS A 1 264 ? 22.132 -13.685 -9.183 1.00 97.44 264 LYS A C 1
ATOM 2078 O O . LYS A 1 264 ? 22.108 -14.065 -8.009 1.00 97.44 264 LYS A O 1
ATOM 2083 N N . THR A 1 265 ? 22.568 -14.440 -10.179 1.00 97.38 265 THR A N 1
ATOM 2084 C CA . THR A 1 265 ? 22.946 -15.854 -10.063 1.00 97.38 265 THR A CA 1
ATOM 2085 C C . THR A 1 265 ? 24.265 -16.065 -9.302 1.00 97.38 265 THR A C 1
ATOM 2087 O O . THR A 1 265 ? 25.123 -15.175 -9.282 1.00 97.38 265 THR A O 1
ATOM 2090 N N . PRO A 1 266 ? 24.494 -17.255 -8.709 1.00 97.44 266 PRO A N 1
ATOM 2091 C CA . PRO A 1 266 ? 25.785 -17.609 -8.113 1.00 97.44 266 PRO A CA 1
ATOM 2092 C C . PRO A 1 266 ? 26.964 -17.480 -9.092 1.00 97.44 266 PRO A C 1
ATOM 2094 O O . PRO A 1 266 ? 28.083 -17.165 -8.692 1.00 97.44 266 PRO A O 1
ATOM 2097 N N . GLU A 1 267 ? 26.731 -17.722 -10.381 1.00 97.25 267 GLU A N 1
ATOM 2098 C CA . GLU A 1 267 ? 27.730 -17.661 -11.450 1.00 97.25 267 GLU A CA 1
ATOM 2099 C C . GLU A 1 267 ? 28.162 -16.214 -11.725 1.00 97.25 267 GLU A C 1
ATOM 2101 O O . GLU A 1 267 ? 29.361 -15.937 -11.769 1.00 97.25 267 GLU A O 1
ATOM 2106 N N . GLU A 1 268 ? 27.213 -15.278 -11.804 1.00 96.81 268 GLU A N 1
ATOM 2107 C CA . GLU A 1 268 ? 27.493 -13.838 -11.901 1.00 96.81 268 GLU A CA 1
ATOM 2108 C C . GLU A 1 268 ? 28.215 -13.316 -10.652 1.00 96.81 268 GLU A C 1
ATOM 2110 O O . GLU A 1 268 ? 29.151 -12.526 -10.757 1.00 96.81 268 GLU A O 1
ATOM 2115 N N . VAL A 1 269 ? 27.837 -13.792 -9.460 1.00 96.94 269 VAL A N 1
ATOM 2116 C CA . VAL A 1 269 ? 28.513 -13.434 -8.202 1.00 96.94 269 VAL A CA 1
ATOM 2117 C C . VAL A 1 269 ? 29.965 -13.933 -8.178 1.00 96.94 269 VAL A C 1
ATOM 2119 O O . VAL A 1 269 ? 30.854 -13.193 -7.758 1.00 96.94 269 VAL A O 1
ATOM 2122 N N . ARG A 1 270 ? 30.245 -15.152 -8.662 1.00 96.38 270 ARG A N 1
ATOM 2123 C CA . ARG A 1 270 ? 31.627 -15.659 -8.797 1.00 96.38 270 ARG A CA 1
ATOM 2124 C C . ARG A 1 270 ? 32.432 -14.888 -9.842 1.00 96.38 270 ARG A C 1
ATOM 2126 O O . ARG A 1 270 ? 33.612 -14.630 -9.616 1.00 96.38 270 ARG A O 1
ATOM 2133 N N . ALA A 1 271 ? 31.809 -14.483 -10.950 1.00 97.06 271 ALA A N 1
ATOM 2134 C CA . ALA A 1 271 ? 32.465 -13.702 -12.001 1.00 97.06 271 ALA A CA 1
ATOM 2135 C C . ALA A 1 271 ? 32.980 -12.331 -11.508 1.00 97.06 271 ALA A C 1
ATOM 2137 O O . ALA A 1 271 ? 33.948 -11.808 -12.054 1.00 97.06 271 ALA A O 1
ATOM 2138 N N . GLU A 1 272 ? 32.401 -11.783 -10.435 1.00 95.75 272 GLU A N 1
ATOM 2139 C CA . GLU A 1 272 ? 32.878 -10.563 -9.762 1.00 95.75 272 GLU A CA 1
ATOM 2140 C C . GLU A 1 272 ? 34.080 -10.781 -8.821 1.00 95.75 272 GLU A C 1
ATOM 2142 O O . GLU A 1 272 ? 34.514 -9.847 -8.146 1.00 95.75 272 GLU A O 1
ATOM 2147 N N . GLY A 1 273 ? 34.627 -12.000 -8.736 1.00 95.62 273 GLY A N 1
ATOM 2148 C CA . GLY A 1 273 ? 35.747 -12.318 -7.844 1.00 95.62 273 GLY A CA 1
ATOM 2149 C C . GLY A 1 273 ? 35.355 -12.400 -6.365 1.00 95.62 273 GLY A C 1
ATOM 2150 O O . GLY A 1 273 ? 36.192 -12.203 -5.483 1.00 95.62 273 GLY A O 1
ATOM 2151 N N . VAL A 1 274 ? 34.080 -12.670 -6.071 1.00 95.38 274 VAL A N 1
ATOM 2152 C CA . VAL A 1 274 ? 33.604 -12.943 -4.708 1.00 95.38 274 VAL A CA 1
ATOM 2153 C C . VAL A 1 274 ? 34.118 -14.310 -4.248 1.00 95.38 274 VAL A C 1
ATOM 2155 O O . VAL A 1 274 ? 34.019 -15.288 -4.982 1.00 95.38 274 VAL A O 1
ATOM 2158 N N . ALA A 1 275 ? 34.638 -14.384 -3.019 1.00 96.12 275 ALA A N 1
ATOM 2159 C CA . ALA A 1 275 ? 35.060 -15.643 -2.404 1.00 96.12 275 ALA A CA 1
ATOM 2160 C C . ALA A 1 275 ? 33.888 -16.640 -2.289 1.00 96.12 275 ALA A C 1
ATOM 2162 O O . ALA A 1 275 ? 32.772 -16.240 -1.950 1.00 96.12 275 ALA A O 1
ATOM 2163 N N . ASP A 1 276 ? 34.137 -17.925 -2.566 1.00 95.19 276 ASP A N 1
ATOM 2164 C CA . ASP A 1 276 ? 33.090 -18.953 -2.714 1.00 95.19 276 ASP A CA 1
ATOM 2165 C C . ASP A 1 276 ? 32.174 -19.104 -1.485 1.00 95.19 276 ASP A C 1
ATOM 2167 O O . ASP A 1 276 ? 30.985 -19.387 -1.632 1.00 95.19 276 ASP A O 1
ATOM 2171 N N . ASP A 1 277 ? 32.689 -18.864 -0.278 1.00 96.81 277 ASP A N 1
ATOM 2172 C CA . ASP A 1 277 ? 31.923 -18.882 0.973 1.00 96.81 277 ASP A CA 1
ATOM 2173 C C . ASP A 1 277 ? 30.892 -17.742 1.065 1.00 96.81 277 ASP A C 1
ATOM 2175 O O . ASP A 1 277 ? 29.845 -17.893 1.694 1.00 96.81 277 ASP A O 1
ATOM 2179 N N . LEU A 1 278 ? 31.144 -16.618 0.390 1.00 96.75 278 LEU A N 1
ATOM 2180 C CA . LEU A 1 278 ? 30.249 -15.461 0.327 1.00 96.75 278 LEU A CA 1
ATOM 2181 C C . LEU A 1 278 ? 29.269 -15.506 -0.854 1.00 96.75 278 LEU A C 1
ATOM 2183 O O . LEU A 1 278 ? 28.326 -14.709 -0.879 1.00 96.75 278 LEU A O 1
ATOM 2187 N N . VAL A 1 279 ? 29.446 -16.420 -1.814 1.00 97.56 279 VAL A N 1
ATOM 2188 C CA . VAL A 1 279 ? 28.575 -16.531 -2.999 1.00 97.56 279 VAL A CA 1
ATOM 2189 C C . VAL A 1 279 ? 27.100 -16.746 -2.622 1.00 97.56 279 VAL A C 1
ATOM 2191 O O . VAL A 1 279 ? 26.265 -15.981 -3.117 1.00 97.56 279 VAL A O 1
ATOM 2194 N N . PRO A 1 280 ? 26.728 -17.669 -1.705 1.00 96.94 280 PRO A N 1
ATOM 2195 C CA . PRO A 1 280 ? 25.327 -17.854 -1.311 1.00 96.94 280 PRO A CA 1
ATOM 2196 C C . PRO A 1 280 ? 24.716 -16.608 -0.656 1.00 96.94 280 PRO A C 1
ATOM 2198 O O . PRO A 1 280 ? 23.536 -16.332 -0.835 1.00 96.94 280 PRO A O 1
ATOM 2201 N N . HIS A 1 281 ? 25.523 -15.825 0.067 1.00 96.88 281 HIS A N 1
ATOM 2202 C CA . HIS A 1 281 ? 25.080 -14.608 0.754 1.00 96.88 281 HIS A CA 1
ATOM 2203 C C . HIS A 1 281 ? 24.868 -13.416 -0.192 1.00 96.88 281 HIS A C 1
ATOM 2205 O O . HIS A 1 281 ? 24.079 -12.523 0.116 1.00 96.88 281 HIS A O 1
ATOM 2211 N N . LYS A 1 282 ? 25.560 -13.392 -1.338 1.00 96.75 282 LYS A N 1
ATOM 2212 C CA . LYS A 1 282 ? 25.441 -12.341 -2.365 1.00 96.75 282 LYS A CA 1
ATOM 2213 C C . LYS A 1 282 ? 24.597 -12.745 -3.579 1.00 96.75 282 LYS A C 1
ATOM 2215 O O . LYS A 1 282 ? 24.445 -11.942 -4.494 1.00 96.75 282 LYS A O 1
ATOM 2220 N N . THR A 1 283 ? 24.057 -13.961 -3.589 1.00 97.31 283 THR A N 1
ATOM 2221 C CA . THR A 1 283 ? 23.090 -14.423 -4.593 1.00 97.31 283 THR A CA 1
ATOM 2222 C C . THR A 1 283 ? 21.721 -13.793 -4.316 1.00 97.31 283 THR A C 1
ATOM 2224 O O . THR A 1 283 ? 21.283 -13.718 -3.165 1.00 97.31 283 THR A O 1
ATOM 2227 N N . PHE A 1 284 ? 21.031 -13.357 -5.367 1.00 97.81 284 PHE A N 1
ATOM 2228 C CA . PHE A 1 284 ? 19.662 -12.838 -5.314 1.00 97.81 284 PHE A CA 1
ATOM 2229 C C . PHE A 1 284 ? 18.802 -13.727 -6.208 1.00 97.81 284 PHE A C 1
ATOM 2231 O O . PHE A 1 284 ? 19.139 -13.922 -7.372 1.00 97.81 284 PHE A O 1
ATOM 2238 N N . ARG A 1 285 ? 17.714 -14.304 -5.689 1.00 95.62 285 ARG A N 1
ATOM 2239 C CA . ARG A 1 285 ? 17.010 -15.368 -6.428 1.00 95.62 285 ARG A CA 1
ATOM 2240 C C . ARG A 1 285 ? 16.209 -14.852 -7.641 1.00 95.62 285 ARG A C 1
ATOM 2242 O O . ARG A 1 28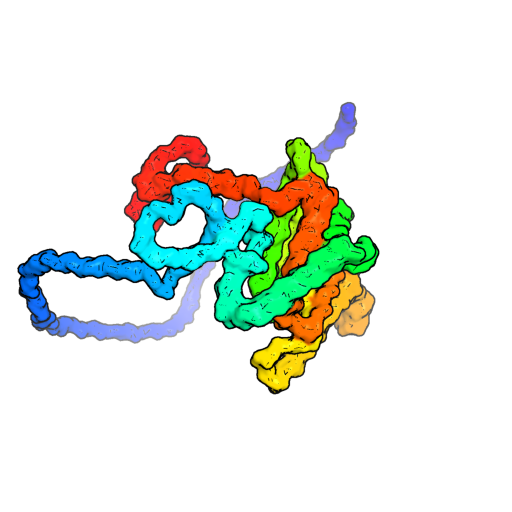5 ? 15.947 -15.639 -8.538 1.00 95.62 285 ARG A O 1
ATOM 2249 N N . GLY A 1 286 ? 15.793 -13.580 -7.636 1.00 95.94 286 GLY A N 1
ATOM 2250 C CA . GLY A 1 286 ? 14.799 -13.056 -8.581 1.00 95.94 286 GLY A CA 1
ATOM 2251 C C . GLY A 1 286 ? 13.374 -13.531 -8.265 1.00 95.94 286 GLY A C 1
ATOM 2252 O O . GLY A 1 286 ? 13.082 -13.973 -7.150 1.00 95.94 286 GLY A O 1
ATOM 2253 N N . ASP A 1 287 ? 12.465 -13.425 -9.230 1.00 96.50 287 ASP A N 1
ATOM 2254 C CA . ASP A 1 287 ? 11.058 -13.822 -9.086 1.00 96.50 287 ASP A CA 1
ATOM 2255 C C . ASP A 1 287 ? 10.372 -13.202 -7.845 1.00 96.50 287 ASP A C 1
ATOM 2257 O O . ASP A 1 287 ? 9.646 -13.868 -7.091 1.00 96.50 287 ASP A O 1
ATOM 2261 N N . HIS A 1 288 ? 10.627 -11.910 -7.603 1.00 97.31 288 HIS A N 1
ATOM 2262 C CA . HIS A 1 288 ? 9.876 -11.086 -6.655 1.00 97.31 288 HIS A CA 1
ATOM 2263 C C . HIS A 1 288 ? 8.921 -10.165 -7.440 1.00 97.31 288 HIS A C 1
ATOM 2265 O O . HIS A 1 288 ? 9.380 -9.308 -8.201 1.00 97.31 288 HIS A O 1
ATOM 2271 N N . PRO A 1 289 ? 7.592 -10.330 -7.302 1.00 97.69 289 PRO A N 1
ATOM 2272 C CA . PRO A 1 289 ? 6.629 -9.661 -8.167 1.00 97.69 289 PRO A CA 1
ATOM 2273 C C . PRO A 1 289 ? 6.513 -8.165 -7.860 1.00 97.69 289 PRO A C 1
ATOM 2275 O O . PRO A 1 289 ? 6.356 -7.759 -6.707 1.00 97.69 289 PRO A O 1
ATOM 2278 N N . THR A 1 290 ? 6.539 -7.340 -8.908 1.00 98.12 290 THR A N 1
ATOM 2279 C CA . THR A 1 290 ? 6.368 -5.886 -8.795 1.00 98.12 290 THR A CA 1
ATOM 2280 C C . THR A 1 290 ? 5.369 -5.351 -9.818 1.00 98.12 290 THR A C 1
ATOM 2282 O O . THR A 1 290 ? 5.326 -5.813 -10.958 1.00 98.12 290 THR A O 1
ATOM 2285 N N . THR A 1 291 ? 4.587 -4.348 -9.417 1.00 98.19 291 THR A N 1
ATOM 2286 C CA . THR A 1 291 ? 3.744 -3.543 -10.314 1.00 98.19 291 THR A CA 1
ATOM 2287 C C . THR A 1 291 ? 4.395 -2.176 -10.470 1.00 98.19 291 THR A C 1
ATOM 2289 O O . THR A 1 291 ? 4.703 -1.534 -9.470 1.00 98.19 291 THR A O 1
ATOM 2292 N N . THR A 1 292 ? 4.588 -1.692 -11.696 1.00 98.12 292 THR A N 1
ATOM 2293 C CA . THR A 1 292 ? 5.132 -0.346 -11.945 1.00 98.12 292 THR A CA 1
ATOM 2294 C C . THR A 1 292 ? 4.022 0.592 -12.408 1.00 98.12 292 THR A C 1
ATOM 2296 O O . THR A 1 292 ? 3.445 0.394 -13.473 1.00 98.12 292 THR A O 1
ATOM 2299 N N . VAL A 1 293 ? 3.750 1.637 -11.625 1.00 98.12 293 VAL A N 1
ATOM 2300 C CA . VAL A 1 293 ? 2.842 2.738 -11.972 1.00 98.12 293 VAL A CA 1
ATOM 2301 C C . VAL A 1 293 ? 3.687 3.989 -12.196 1.00 98.12 293 VAL A C 1
ATOM 2303 O O . VAL A 1 293 ? 4.272 4.525 -11.256 1.00 98.12 293 VAL A O 1
ATOM 2306 N N . LEU A 1 294 ? 3.773 4.454 -13.443 1.00 98.12 294 LEU A N 1
ATOM 2307 C CA . LEU A 1 294 ? 4.574 5.616 -13.831 1.00 98.12 294 LEU A CA 1
ATOM 2308 C C . LEU A 1 294 ? 3.667 6.698 -14.426 1.00 98.12 294 LEU A C 1
ATOM 2310 O O . LEU A 1 294 ? 3.006 6.462 -15.435 1.00 98.12 294 LEU A O 1
ATOM 2314 N N . ALA A 1 295 ? 3.658 7.885 -13.821 1.00 97.50 295 ALA A N 1
ATOM 2315 C CA . ALA A 1 295 ? 2.872 9.029 -14.288 1.00 97.50 295 ALA A CA 1
ATOM 2316 C C . ALA A 1 295 ? 3.771 10.195 -14.757 1.00 97.50 295 ALA A C 1
ATOM 2318 O O . ALA A 1 295 ? 4.932 10.276 -14.352 1.00 97.50 295 ALA A O 1
ATOM 2319 N N . PRO A 1 296 ? 3.280 11.145 -15.580 1.00 96.25 296 PRO A N 1
ATOM 2320 C CA . PRO A 1 296 ? 4.117 12.236 -16.089 1.00 96.25 296 PRO A CA 1
ATOM 2321 C C . PRO A 1 296 ? 4.656 13.187 -15.007 1.00 96.25 296 PRO A C 1
ATOM 2323 O O . PRO A 1 296 ? 5.790 13.640 -15.112 1.00 96.25 296 PRO A O 1
ATOM 2326 N N . ALA A 1 297 ? 3.846 13.504 -13.994 1.00 96.31 297 ALA A N 1
ATOM 2327 C CA . ALA A 1 297 ? 4.184 14.341 -12.838 1.00 96.31 297 ALA A CA 1
ATOM 2328 C C . ALA A 1 297 ? 3.140 14.121 -11.729 1.00 96.31 297 ALA A C 1
ATOM 2330 O O . ALA A 1 297 ? 2.023 13.693 -12.026 1.00 96.31 297 ALA A O 1
ATOM 2331 N N . LEU A 1 298 ? 3.461 14.447 -10.474 1.00 96.69 298 LEU A N 1
ATOM 2332 C CA . LEU A 1 298 ? 2.494 14.412 -9.369 1.00 96.69 298 LEU A CA 1
ATOM 2333 C C . LEU A 1 298 ? 1.622 15.681 -9.373 1.00 96.69 298 LEU A C 1
ATOM 2335 O O . LEU A 1 298 ? 1.826 16.595 -8.580 1.00 96.69 298 LEU A O 1
ATOM 2339 N N . SER A 1 299 ? 0.660 15.745 -10.295 1.00 96.44 299 SER A N 1
ATOM 2340 C CA . SER A 1 299 ? -0.367 16.794 -10.326 1.00 96.44 299 SER A CA 1
ATOM 2341 C C . SER A 1 299 ? -1.574 16.438 -9.442 1.00 96.44 299 SER A C 1
ATOM 2343 O O . SER A 1 299 ? -1.746 15.268 -9.086 1.00 96.44 299 SER A O 1
ATOM 2345 N N . PRO A 1 300 ? -2.463 17.399 -9.121 1.00 97.25 300 PRO A N 1
ATOM 2346 C CA . PRO A 1 300 ? -3.737 17.105 -8.466 1.00 97.25 300 PRO A CA 1
ATOM 2347 C C . PRO A 1 300 ? -4.567 16.053 -9.211 1.00 97.25 300 PRO A C 1
ATOM 2349 O O . PRO A 1 300 ? -5.067 15.133 -8.569 1.00 97.25 300 PRO A O 1
ATOM 2352 N N . SER A 1 301 ? -4.649 16.117 -10.549 1.00 98.19 301 SER A N 1
ATOM 2353 C CA . SER A 1 301 ? -5.352 15.090 -11.337 1.00 98.19 301 SER A CA 1
ATOM 2354 C C . SER A 1 301 ? -4.721 13.710 -11.157 1.00 98.19 301 SER A C 1
ATOM 2356 O O . SER A 1 301 ? -5.425 12.753 -10.856 1.00 98.19 301 SER A O 1
ATOM 2358 N N . VAL A 1 302 ? -3.391 13.603 -11.243 1.00 98.31 302 VAL A N 1
ATOM 2359 C CA . VAL A 1 302 ? -2.689 12.323 -11.058 1.00 98.31 302 VAL A CA 1
ATOM 2360 C C . VAL A 1 302 ? -2.839 11.794 -9.627 1.00 98.31 302 VAL A C 1
ATOM 2362 O O . VAL A 1 302 ? -2.967 10.587 -9.445 1.00 98.31 302 VAL A O 1
ATOM 2365 N N . LEU A 1 303 ? -2.894 12.659 -8.608 1.00 97.94 303 LEU A N 1
ATOM 2366 C CA . LEU A 1 303 ? -3.219 12.239 -7.242 1.00 97.94 303 LEU A CA 1
ATOM 2367 C C . LEU A 1 303 ? -4.640 11.657 -7.150 1.00 97.94 303 LEU A C 1
ATOM 2369 O O . LEU A 1 303 ? -4.819 10.617 -6.522 1.00 97.94 303 LEU A O 1
ATOM 2373 N N . GLY A 1 304 ? -5.626 12.290 -7.794 1.00 98.38 304 GLY A N 1
ATOM 2374 C CA . GLY A 1 304 ? -6.994 11.770 -7.866 1.00 98.38 304 GLY A CA 1
ATOM 2375 C C . GLY A 1 304 ? -7.071 10.420 -8.581 1.00 98.38 304 GLY A C 1
ATOM 2376 O O . GLY A 1 304 ? -7.643 9.474 -8.046 1.00 98.38 304 GLY A O 1
ATOM 2377 N N . GLN A 1 305 ? -6.394 10.297 -9.728 1.00 98.75 305 GLN A N 1
ATOM 2378 C CA . GLN A 1 305 ? -6.281 9.039 -10.473 1.00 98.75 305 GLN A CA 1
ATOM 2379 C C . GLN A 1 305 ? -5.644 7.931 -9.620 1.00 98.75 305 GLN A C 1
ATOM 2381 O O . GLN A 1 305 ? -6.144 6.810 -9.581 1.00 98.75 305 GLN A O 1
ATOM 2386 N N . LEU A 1 306 ? -4.556 8.235 -8.901 1.00 98.56 306 LEU A N 1
ATOM 2387 C CA . LEU A 1 306 ? -3.890 7.273 -8.022 1.00 98.56 306 LEU A CA 1
ATOM 2388 C C . LEU A 1 306 ? -4.783 6.828 -6.860 1.00 98.56 306 LEU A C 1
ATOM 2390 O O . LEU A 1 306 ? -4.729 5.661 -6.496 1.00 98.56 306 LEU A O 1
ATOM 2394 N N . ILE A 1 307 ? -5.596 7.709 -6.273 1.00 98.44 307 ILE A N 1
ATOM 2395 C CA . ILE A 1 307 ? -6.515 7.310 -5.198 1.00 98.44 307 ILE A CA 1
ATOM 2396 C C . ILE A 1 307 ? -7.624 6.412 -5.760 1.00 98.44 307 ILE A C 1
ATOM 2398 O O . ILE A 1 307 ? -7.760 5.277 -5.303 1.00 98.44 307 ILE A O 1
ATOM 2402 N N . ALA A 1 308 ? -8.331 6.860 -6.801 1.00 98.62 308 ALA A N 1
ATOM 2403 C CA . ALA A 1 308 ? -9.407 6.097 -7.436 1.00 98.62 308 ALA A CA 1
ATOM 2404 C C . ALA A 1 308 ? -8.936 4.721 -7.954 1.00 98.62 308 ALA A C 1
ATOM 2406 O O . ALA A 1 308 ? -9.645 3.726 -7.818 1.00 98.62 308 ALA A O 1
ATOM 2407 N N . LEU A 1 309 ? -7.704 4.622 -8.474 1.00 98.75 309 LEU A N 1
ATOM 2408 C CA . LEU A 1 309 ? -7.088 3.353 -8.883 1.00 98.75 309 LEU A CA 1
ATOM 2409 C C . LEU A 1 309 ? -7.049 2.332 -7.735 1.00 98.75 309 LEU A C 1
ATOM 2411 O O . LEU A 1 309 ? -7.355 1.159 -7.951 1.00 98.75 309 LEU A O 1
ATOM 2415 N N . TYR A 1 310 ? -6.691 2.763 -6.521 1.00 98.75 310 TYR A N 1
ATOM 2416 C CA . TYR A 1 310 ? -6.674 1.884 -5.350 1.00 98.75 310 TYR A CA 1
ATOM 2417 C C . TYR A 1 310 ? -8.068 1.667 -4.748 1.00 98.75 310 TYR A C 1
ATOM 2419 O O . TYR A 1 310 ? -8.332 0.566 -4.273 1.00 98.75 310 TYR A O 1
ATOM 2427 N N . GLU A 1 311 ? -8.974 2.647 -4.802 1.00 98.75 311 GLU A N 1
ATOM 2428 C CA . GLU A 1 311 ? -10.370 2.463 -4.376 1.00 98.75 311 GLU A CA 1
ATOM 2429 C C . GLU A 1 311 ? -11.063 1.377 -5.221 1.00 98.75 311 GLU A C 1
ATOM 2431 O O . GLU A 1 311 ? -11.638 0.435 -4.669 1.00 98.75 311 GLU A O 1
ATOM 2436 N N . HIS A 1 312 ? -10.903 1.415 -6.549 1.00 98.69 312 HIS A N 1
ATOM 2437 C CA . HIS A 1 312 ? -11.436 0.385 -7.449 1.00 98.69 312 HIS A CA 1
ATOM 2438 C C . HIS A 1 312 ? -10.684 -0.952 -7.357 1.00 98.69 312 HIS A C 1
ATOM 2440 O O . HIS A 1 312 ? -11.325 -2.000 -7.419 1.00 98.69 312 HIS A O 1
ATOM 2446 N N . LYS A 1 313 ? -9.359 -0.962 -7.124 1.00 98.56 313 LYS A N 1
ATOM 2447 C CA . LYS A 1 313 ? -8.599 -2.194 -6.804 1.00 98.56 313 LYS A CA 1
ATOM 2448 C C . LYS A 1 313 ? -9.207 -2.916 -5.596 1.00 98.56 313 LYS A C 1
ATOM 2450 O O . LYS A 1 313 ? -9.465 -4.118 -5.659 1.00 98.56 313 LYS A O 1
ATOM 2455 N N . VAL A 1 314 ? -9.438 -2.181 -4.506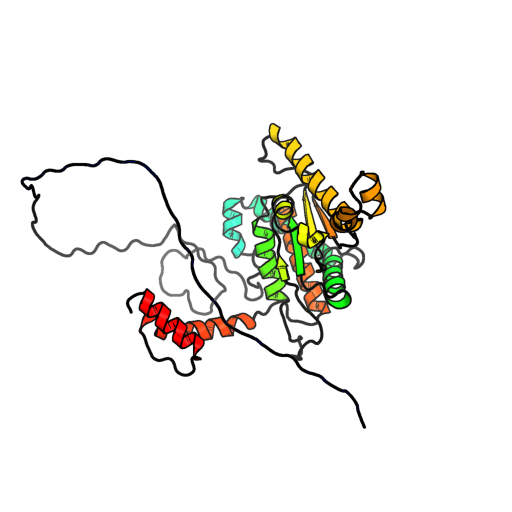 1.00 98.69 314 VAL A N 1
ATOM 2456 C CA . VAL A 1 314 ? -9.992 -2.708 -3.249 1.00 98.69 314 VAL A CA 1
ATOM 2457 C C . VAL A 1 314 ? -11.429 -3.196 -3.450 1.00 98.69 314 VAL A C 1
ATOM 2459 O O . VAL A 1 314 ? -11.769 -4.276 -2.965 1.00 98.69 314 VAL A O 1
ATOM 2462 N N . PHE A 1 315 ? -12.244 -2.473 -4.226 1.00 98.50 315 PHE A N 1
ATOM 2463 C CA . PHE A 1 315 ? -13.585 -2.920 -4.614 1.00 98.50 315 PHE A CA 1
ATOM 2464 C C . PHE A 1 315 ? -13.569 -4.238 -5.407 1.00 98.50 315 PHE A C 1
ATOM 2466 O O . PHE A 1 315 ? -14.306 -5.159 -5.062 1.00 98.50 315 PHE A O 1
ATOM 2473 N N . VAL A 1 316 ? -12.710 -4.368 -6.426 1.00 98.69 316 VAL A N 1
ATOM 2474 C CA . VAL A 1 316 ? -12.589 -5.598 -7.235 1.00 98.69 316 VAL A CA 1
ATOM 2475 C C . VAL A 1 316 ? -12.209 -6.792 -6.366 1.00 98.69 316 VAL A C 1
ATOM 2477 O O . VAL A 1 316 ? -12.810 -7.857 -6.487 1.00 98.69 316 VAL A O 1
ATOM 2480 N N . GLN A 1 317 ? -11.253 -6.610 -5.456 1.00 98.56 317 GLN A N 1
ATOM 2481 C CA . GLN A 1 317 ? -10.857 -7.648 -4.508 1.00 98.56 317 GLN A CA 1
ATOM 2482 C C . GLN A 1 317 ? -12.018 -8.093 -3.615 1.00 98.56 317 GLN A C 1
ATOM 2484 O O . GLN A 1 317 ? -12.295 -9.287 -3.516 1.00 98.56 317 GLN A O 1
ATOM 2489 N N . GLY A 1 318 ? -12.739 -7.141 -3.017 1.00 98.44 318 GLY A N 1
ATOM 2490 C CA . GLY A 1 318 ? -13.892 -7.445 -2.173 1.00 98.44 318 GLY A CA 1
ATOM 2491 C C . GLY A 1 318 ? -15.037 -8.127 -2.922 1.00 98.44 318 GLY A C 1
ATOM 2492 O O . GLY A 1 318 ? -15.662 -9.038 -2.384 1.00 98.44 318 GLY A O 1
ATOM 2493 N N . ALA A 1 319 ? -15.272 -7.740 -4.179 1.00 98.12 319 ALA A N 1
ATOM 2494 C CA . ALA A 1 319 ? -16.279 -8.349 -5.040 1.00 98.12 319 ALA A CA 1
ATOM 2495 C C . ALA A 1 319 ? -15.929 -9.794 -5.438 1.00 98.12 319 ALA A C 1
ATOM 2497 O O . ALA A 1 319 ? -16.817 -10.640 -5.470 1.00 98.12 319 ALA A O 1
ATOM 2498 N N . VAL A 1 320 ? -14.655 -10.104 -5.712 1.00 98.19 320 VAL A N 1
ATOM 2499 C CA . VAL A 1 320 ? -14.216 -11.479 -6.033 1.00 98.19 320 VAL A CA 1
ATOM 2500 C C . VAL A 1 320 ? -14.194 -12.377 -4.793 1.00 98.19 320 VAL A C 1
ATOM 2502 O O . VAL A 1 320 ? -14.516 -13.558 -4.894 1.00 98.19 320 VAL A O 1
ATOM 2505 N N . TRP A 1 321 ? -13.848 -11.834 -3.623 1.00 98.19 321 TRP A N 1
AT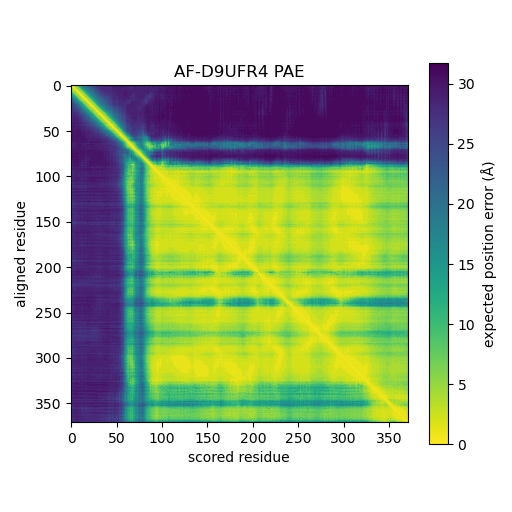OM 2506 C CA . TRP A 1 321 ? -13.914 -12.553 -2.344 1.00 98.19 321 TRP A CA 1
ATOM 2507 C C . TRP A 1 321 ? -15.324 -12.643 -1.746 1.00 98.19 321 TRP A C 1
ATOM 2509 O O . TRP A 1 321 ? -15.466 -13.230 -0.677 1.00 98.19 321 TRP A O 1
ATOM 2519 N N . ASP A 1 322 ? -16.330 -12.059 -2.400 1.00 97.94 322 ASP A N 1
ATOM 2520 C CA . ASP A 1 322 ? -17.726 -12.014 -1.956 1.00 97.94 322 ASP A CA 1
ATOM 2521 C C . ASP A 1 322 ? -17.901 -11.484 -0.516 1.00 97.94 322 ASP A C 1
ATOM 2523 O O . ASP A 1 322 ? -18.626 -12.042 0.304 1.00 97.94 322 ASP A O 1
ATOM 2527 N N . ILE A 1 323 ? -17.204 -10.390 -0.182 1.00 98.19 323 ILE A N 1
ATOM 2528 C CA . ILE A 1 323 ? -17.250 -9.733 1.139 1.00 98.19 323 ILE A CA 1
ATOM 2529 C C . ILE A 1 323 ? -17.890 -8.336 1.068 1.00 98.19 323 ILE A C 1
ATOM 2531 O O . ILE A 1 323 ? -18.062 -7.743 0.001 1.00 98.19 323 ILE A O 1
ATOM 2535 N N . ASP A 1 324 ? -18.256 -7.769 2.222 1.00 97.50 324 ASP A N 1
ATOM 2536 C CA . ASP A 1 324 ? -18.654 -6.359 2.311 1.00 97.50 324 ASP A CA 1
ATOM 2537 C C . ASP A 1 324 ? -17.436 -5.453 2.567 1.00 97.50 324 ASP A C 1
ATOM 2539 O O . ASP A 1 324 ? -16.974 -5.299 3.700 1.00 97.50 324 ASP A O 1
ATOM 2543 N N . SER A 1 325 ? -16.930 -4.805 1.514 1.00 97.50 325 SER A N 1
ATOM 2544 C CA . SER A 1 325 ? -15.841 -3.819 1.596 1.00 97.50 325 SER A CA 1
ATOM 2545 C C . SER A 1 325 ? -16.214 -2.509 2.309 1.00 97.50 325 SER A C 1
ATOM 2547 O O . SER A 1 325 ? -15.339 -1.678 2.561 1.00 97.50 325 SER A O 1
ATOM 2549 N N . PHE A 1 326 ? -17.484 -2.283 2.655 1.00 96.19 326 PHE A N 1
ATOM 2550 C CA . PHE A 1 326 ? -17.999 -0.982 3.101 1.00 96.19 326 PHE A CA 1
ATOM 2551 C C . PHE A 1 326 ? -18.376 -0.927 4.591 1.00 96.19 326 PHE A C 1
ATOM 2553 O O . PHE A 1 326 ? -18.496 0.169 5.146 1.00 96.19 326 PHE A O 1
ATOM 2560 N N . ASP A 1 327 ? -18.482 -2.072 5.275 1.00 92.75 327 ASP A N 1
ATOM 2561 C CA . ASP A 1 327 ? -18.647 -2.132 6.737 1.00 92.75 327 ASP A CA 1
ATOM 2562 C C . ASP A 1 327 ? -17.311 -2.048 7.514 1.00 92.75 327 ASP A C 1
ATOM 2564 O O . ASP A 1 327 ? -16.233 -1.985 6.916 1.00 92.75 327 ASP A O 1
ATOM 2568 N N . GLN A 1 328 ? -17.378 -2.032 8.855 1.00 91.31 328 GLN A N 1
ATOM 2569 C CA . GLN A 1 328 ? -16.201 -2.117 9.739 1.00 91.31 328 GLN A CA 1
ATOM 2570 C C . GLN A 1 328 ? -16.523 -2.672 11.146 1.00 91.31 328 GLN A C 1
ATOM 2572 O O . GLN A 1 328 ? -16.088 -2.119 12.155 1.00 91.31 328 GLN A O 1
ATOM 2577 N N . TRP A 1 329 ? -17.307 -3.750 11.272 1.00 88.81 329 TRP A N 1
ATOM 2578 C CA . TRP A 1 329 ? -17.788 -4.227 12.591 1.00 88.81 329 TRP A CA 1
ATOM 2579 C C . TRP A 1 329 ? -16.685 -4.552 13.613 1.00 88.81 329 TRP A C 1
ATOM 2581 O O . TRP A 1 329 ? -16.887 -4.369 14.817 1.00 88.81 329 TRP A O 1
ATOM 2591 N N . GLY A 1 330 ? -15.500 -4.967 13.151 1.00 88.38 330 GLY A N 1
ATOM 2592 C CA . GLY A 1 330 ? -14.366 -5.335 14.007 1.00 88.38 330 GLY A CA 1
ATOM 2593 C C . GLY A 1 330 ? -13.894 -4.237 14.972 1.00 88.38 330 GLY A C 1
ATOM 2594 O O . GLY A 1 330 ? -13.334 -4.551 16.023 1.00 88.38 330 GLY A O 1
ATOM 2595 N N . VAL A 1 331 ? -14.161 -2.954 14.687 1.00 87.50 331 VAL A N 1
ATOM 2596 C CA . VAL A 1 331 ? -13.714 -1.845 15.554 1.00 87.50 331 VAL A CA 1
ATOM 2597 C C . VAL A 1 331 ? -14.611 -1.610 16.779 1.00 87.50 331 VAL A C 1
ATOM 2599 O O . VAL A 1 331 ? -14.211 -0.897 17.703 1.00 87.50 331 VAL A O 1
ATOM 2602 N N . GLU A 1 332 ? -15.825 -2.169 16.819 1.00 83.69 332 GLU A N 1
ATOM 2603 C CA . GLU A 1 332 ? -16.804 -1.851 17.870 1.00 83.69 332 GLU A CA 1
ATOM 2604 C C . GLU A 1 332 ? -16.489 -2.522 19.214 1.00 83.69 332 GLU A C 1
ATOM 2606 O O . GLU A 1 332 ? -16.642 -1.893 20.266 1.00 83.69 332 GLU A O 1
ATOM 2611 N N . LEU A 1 333 ? -15.959 -3.752 19.208 1.00 82.00 333 LEU A N 1
ATOM 2612 C CA . LEU A 1 333 ? -15.593 -4.464 20.439 1.00 82.00 333 LEU A CA 1
ATOM 2613 C C . LEU A 1 333 ? -14.569 -3.670 21.269 1.00 82.00 333 LEU A C 1
ATOM 2615 O O . LEU A 1 333 ? -14.740 -3.504 22.478 1.00 82.00 333 LEU A O 1
ATOM 2619 N N . GLY A 1 334 ? -13.548 -3.106 20.615 1.00 83.56 334 GLY A N 1
ATOM 2620 C CA . GLY A 1 334 ? -12.540 -2.267 21.269 1.00 83.56 334 GLY A CA 1
ATOM 2621 C C . GLY A 1 334 ? -13.138 -1.015 21.920 1.00 83.56 334 GLY A C 1
ATOM 2622 O O . GLY A 1 334 ? -12.781 -0.676 23.048 1.00 83.56 334 GLY A O 1
ATOM 2623 N N . LYS A 1 335 ? -14.111 -0.363 21.265 1.00 88.12 335 LYS A N 1
ATOM 2624 C CA . LYS A 1 335 ? -14.813 0.818 21.805 1.00 88.12 335 LYS A CA 1
ATOM 2625 C C . LYS A 1 335 ? -15.652 0.475 23.039 1.00 88.12 335 LYS A C 1
ATOM 2627 O O . LYS A 1 335 ? -15.704 1.269 23.979 1.00 88.12 335 LYS A O 1
ATOM 2632 N N . VAL A 1 336 ? -16.302 -0.692 23.053 1.00 86.44 336 VAL A N 1
ATOM 2633 C CA . VAL A 1 336 ? -17.079 -1.180 24.206 1.00 86.44 336 VAL A CA 1
ATOM 2634 C C . VAL A 1 336 ? -16.158 -1.520 25.380 1.00 86.44 336 VAL A C 1
ATOM 2636 O O . VAL A 1 336 ? -16.412 -1.086 26.505 1.00 86.44 336 VAL A O 1
ATOM 2639 N N . LEU A 1 337 ? -15.059 -2.239 25.130 1.00 85.25 337 LEU A N 1
ATOM 2640 C CA . LEU A 1 337 ? -14.087 -2.599 26.166 1.00 85.25 337 LEU A CA 1
ATOM 2641 C C . LEU A 1 337 ? -13.380 -1.369 26.754 1.00 85.25 337 LEU A C 1
ATOM 2643 O O . LEU A 1 337 ? -13.252 -1.279 27.974 1.00 85.25 337 LEU A O 1
ATOM 2647 N N . ALA A 1 338 ? -13.003 -0.385 25.932 1.00 89.06 338 ALA A N 1
ATOM 2648 C CA . ALA A 1 338 ? -12.394 0.859 26.404 1.00 89.06 338 ALA A CA 1
ATOM 2649 C C . ALA A 1 338 ? -13.307 1.613 27.390 1.00 89.06 338 ALA A C 1
ATOM 2651 O O . ALA A 1 338 ? -12.878 1.935 28.498 1.00 89.06 338 ALA A O 1
ATOM 2652 N N . LYS A 1 339 ? -14.590 1.803 27.042 1.00 89.00 339 LYS A N 1
ATOM 2653 C CA . LYS A 1 339 ? -15.595 2.431 27.925 1.00 89.00 339 LYS A CA 1
ATOM 2654 C C . LYS A 1 339 ? -15.825 1.654 29.224 1.00 89.00 339 LYS A C 1
ATOM 2656 O O . LYS A 1 339 ? -16.127 2.250 30.251 1.00 89.00 339 LYS A O 1
ATOM 2661 N N . ARG A 1 340 ? -15.696 0.324 29.191 1.00 87.00 340 ARG A N 1
ATOM 2662 C CA . ARG A 1 340 ? -15.824 -0.544 30.373 1.00 87.00 340 ARG A CA 1
ATOM 2663 C C . ARG A 1 340 ? -14.621 -0.432 31.315 1.00 87.00 340 ARG A C 1
ATOM 2665 O O . ARG A 1 340 ? -14.797 -0.541 32.522 1.00 87.00 340 ARG A O 1
ATOM 2672 N N . VAL A 1 341 ? -13.415 -0.233 30.780 1.00 90.44 341 VAL A N 1
ATOM 2673 C CA . VAL A 1 341 ? -12.166 -0.121 31.560 1.00 90.44 341 VAL A CA 1
ATOM 2674 C C . VAL A 1 341 ? -11.920 1.308 32.067 1.00 90.44 341 VAL A C 1
ATOM 2676 O O . VAL A 1 341 ? -11.276 1.482 33.101 1.00 90.44 341 VAL A O 1
ATOM 2679 N N . GLU A 1 342 ? -12.455 2.329 31.390 1.00 91.88 342 GLU A N 1
ATOM 2680 C CA . GLU A 1 342 ? -12.282 3.747 31.744 1.00 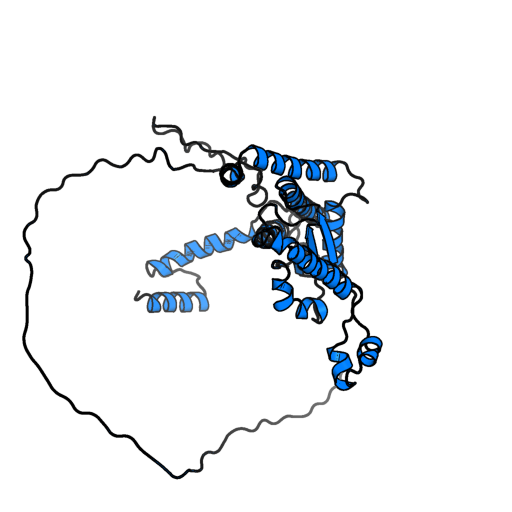91.88 342 GLU A CA 1
ATOM 2681 C C . GLU A 1 342 ? -12.539 4.056 33.240 1.00 91.88 342 GLU A C 1
ATOM 2683 O O . GLU A 1 342 ? -11.608 4.575 33.865 1.00 91.88 342 GLU A O 1
ATOM 2688 N N . PRO A 1 343 ? -13.665 3.653 33.877 1.00 91.50 343 PRO A N 1
ATOM 2689 C CA . PRO A 1 343 ? -13.910 3.898 35.308 1.00 91.50 343 PRO A CA 1
ATOM 2690 C C . PRO A 1 343 ? -12.869 3.277 36.253 1.00 91.50 343 PRO A C 1
ATOM 2692 O O . PRO A 1 343 ? -12.551 3.841 37.303 1.00 91.50 343 PRO A O 1
ATOM 2695 N N . ALA A 1 344 ? -12.275 2.137 35.889 1.00 90.44 344 ALA A N 1
ATOM 2696 C CA . ALA A 1 344 ? -11.210 1.532 36.688 1.00 90.44 344 ALA A CA 1
ATOM 2697 C C . ALA A 1 344 ? -9.927 2.390 36.644 1.00 90.44 344 ALA A C 1
ATOM 2699 O O . ALA A 1 344 ? -9.259 2.601 37.659 1.00 90.44 344 ALA A O 1
ATOM 2700 N N . LEU A 1 345 ? -9.606 2.964 35.479 1.00 91.94 345 LEU A N 1
ATOM 2701 C CA . LEU A 1 345 ? -8.437 3.831 35.278 1.00 91.94 345 LEU A CA 1
ATOM 2702 C C . LEU A 1 345 ? -8.622 5.243 35.867 1.00 91.94 345 LEU A C 1
ATOM 2704 O O . LEU A 1 345 ? -7.651 5.853 36.335 1.00 91.94 345 LEU A O 1
ATOM 2708 N N . THR A 1 346 ? -9.838 5.792 35.821 1.00 91.06 346 THR A N 1
ATOM 2709 C CA . THR A 1 346 ? -10.155 7.148 36.300 1.00 91.06 346 THR A CA 1
ATOM 2710 C C . THR A 1 346 ? -10.470 7.164 37.790 1.00 91.06 346 THR A C 1
ATOM 2712 O O . THR A 1 346 ? -9.768 7.829 38.551 1.00 91.06 346 THR A O 1
ATOM 2715 N N . GLU A 1 347 ? -11.468 6.395 38.211 1.00 90.88 347 GLU A N 1
ATOM 2716 C CA . GLU A 1 347 ? -12.094 6.460 39.537 1.00 90.88 347 GLU A CA 1
ATOM 2717 C C . GLU A 1 347 ? -11.577 5.364 40.471 1.00 90.88 347 GLU A C 1
ATOM 2719 O O . GLU A 1 347 ? -11.416 5.598 41.663 1.00 90.88 347 GLU A O 1
ATOM 2724 N N . GLY A 1 348 ? -11.197 4.209 39.920 1.00 85.75 348 GLY A N 1
ATOM 2725 C CA . GLY A 1 348 ? -10.767 3.042 40.702 1.00 85.75 348 GLY A CA 1
ATOM 2726 C C . GLY A 1 348 ? -11.924 2.109 41.024 1.00 85.75 348 GLY A C 1
ATOM 2727 O O . GLY A 1 348 ? -11.838 1.320 41.958 1.00 85.75 348 GLY A O 1
ATOM 2728 N N . ALA A 1 349 ? -13.010 2.217 40.256 1.00 86.00 349 ALA A N 1
ATOM 2729 C CA . ALA A 1 349 ? -14.146 1.323 40.353 1.00 86.00 349 ALA A CA 1
ATOM 2730 C C . ALA A 1 349 ? -13.727 -0.123 40.043 1.00 86.00 349 ALA A C 1
ATOM 2732 O O . ALA A 1 349 ? -13.020 -0.382 39.066 1.00 86.00 349 ALA A O 1
ATOM 2733 N N . GLU A 1 350 ? -14.218 -1.067 40.846 1.00 84.44 350 GLU A N 1
ATOM 2734 C CA . GLU A 1 350 ? -14.165 -2.486 40.506 1.00 84.44 350 GLU A CA 1
ATOM 2735 C C . GLU A 1 350 ? -15.045 -2.748 39.282 1.00 84.44 350 GLU A C 1
ATOM 2737 O O . GLU A 1 350 ? -16.240 -2.448 39.274 1.00 84.44 350 GLU A O 1
ATOM 2742 N N . VAL A 1 351 ? -14.446 -3.320 38.238 1.00 85.31 351 VAL A N 1
ATOM 2743 C CA . VAL A 1 351 ? -15.128 -3.644 36.983 1.00 85.31 351 VAL A CA 1
ATOM 2744 C C . VAL A 1 351 ? -15.266 -5.166 36.894 1.00 85.31 351 VAL A C 1
ATOM 2746 O O . VAL A 1 351 ? -14.268 -5.868 36.679 1.00 85.31 351 VAL A O 1
ATOM 2749 N N . PRO A 1 352 ? -16.490 -5.715 37.040 1.00 83.81 352 PRO A N 1
ATOM 2750 C CA . PRO A 1 352 ? -16.725 -7.149 36.937 1.00 83.81 352 PRO A CA 1
ATOM 2751 C C . PRO A 1 352 ? -16.243 -7.696 35.596 1.00 83.81 352 PRO A C 1
ATOM 2753 O O . PRO A 1 352 ? -16.402 -7.049 34.561 1.00 83.81 352 PRO A O 1
ATOM 2756 N N . GLY A 1 353 ? -15.694 -8.911 35.596 1.00 83.81 353 GLY A N 1
ATOM 2757 C CA . GLY A 1 353 ? -15.307 -9.624 34.374 1.00 83.81 353 GLY A CA 1
ATOM 2758 C C . GLY A 1 353 ? -14.083 -9.079 33.626 1.00 83.81 353 GLY A C 1
ATOM 2759 O O . GLY A 1 353 ? -13.907 -9.445 32.469 1.00 83.81 353 GLY A O 1
ATOM 2760 N N . LEU A 1 354 ? -13.244 -8.237 34.245 1.00 87.38 354 LEU A N 1
ATOM 2761 C CA . LEU A 1 354 ? -11.860 -8.066 33.783 1.00 87.38 354 LEU A CA 1
ATOM 2762 C C . LEU A 1 354 ? -11.021 -9.303 34.139 1.00 87.38 354 LEU A C 1
ATOM 2764 O O . LEU A 1 354 ? -11.125 -9.835 35.253 1.00 87.38 354 LEU A O 1
ATOM 2768 N N . ASP A 1 355 ? -10.175 -9.725 33.203 1.00 91.62 355 ASP A N 1
ATOM 2769 C CA . ASP A 1 355 ? -9.206 -10.807 33.374 1.00 91.62 355 ASP A CA 1
ATOM 2770 C C . ASP A 1 355 ? -8.040 -10.406 34.307 1.00 91.62 355 ASP A C 1
ATOM 2772 O O . ASP A 1 355 ? -7.867 -9.239 34.676 1.00 91.62 355 ASP A O 1
ATOM 2776 N N . ALA A 1 356 ? -7.223 -11.386 34.701 1.00 94.00 356 ALA A N 1
ATOM 2777 C CA . ALA A 1 356 ? -6.118 -11.187 35.641 1.00 94.00 356 ALA A CA 1
ATOM 2778 C C . ALA A 1 356 ? -4.994 -10.271 35.108 1.00 94.00 356 ALA A C 1
ATOM 2780 O O . ALA A 1 356 ? -4.393 -9.527 35.890 1.00 94.00 356 ALA A O 1
ATOM 2781 N N . SER A 1 357 ? -4.729 -10.289 33.797 1.00 95.81 357 SER A N 1
ATOM 2782 C CA . SER A 1 357 ? -3.720 -9.434 33.161 1.00 95.81 357 SER A CA 1
ATOM 2783 C C . SER A 1 357 ? -4.194 -7.984 33.148 1.00 95.81 357 SER A C 1
ATOM 2785 O O . SER A 1 357 ? -3.519 -7.110 33.697 1.00 95.81 357 SER A O 1
ATOM 2787 N N . THR A 1 358 ? -5.406 -7.732 32.641 1.00 93.75 358 THR A N 1
ATOM 2788 C CA . THR A 1 358 ? -5.984 -6.380 32.606 1.00 93.75 358 THR A CA 1
ATOM 2789 C C . THR A 1 358 ? -6.084 -5.775 34.005 1.00 93.75 358 THR A C 1
ATOM 2791 O O . THR A 1 358 ? -5.699 -4.623 34.191 1.00 93.75 358 THR A O 1
ATOM 2794 N N . LYS A 1 359 ? -6.507 -6.545 35.019 1.00 93.06 359 LYS A N 1
ATOM 2795 C CA . LYS A 1 359 ? -6.537 -6.079 36.420 1.00 93.06 359 LYS A CA 1
ATOM 2796 C C . LYS A 1 359 ? -5.159 -5.655 36.932 1.00 93.06 359 LYS A C 1
ATOM 2798 O O . LYS A 1 359 ? -5.024 -4.567 37.489 1.00 93.06 359 LYS A O 1
ATOM 2803 N N . THR A 1 360 ? -4.134 -6.476 36.702 1.00 95.19 360 THR A N 1
ATOM 2804 C CA . THR A 1 360 ? -2.752 -6.168 37.107 1.00 95.19 360 THR A CA 1
ATOM 2805 C C . THR A 1 360 ? -2.230 -4.905 36.416 1.00 95.19 360 THR A C 1
ATOM 2807 O O . THR A 1 360 ? -1.620 -4.049 37.059 1.00 95.19 360 THR A O 1
ATOM 2810 N N . LEU A 1 361 ? -2.512 -4.743 35.119 1.00 96.00 361 LEU A N 1
ATOM 2811 C CA . LEU A 1 361 ? -2.107 -3.569 34.343 1.00 96.00 361 LEU A CA 1
ATOM 2812 C C . LEU A 1 361 ? -2.847 -2.293 34.769 1.00 96.00 361 LEU A C 1
ATOM 2814 O O . LEU A 1 361 ? -2.211 -1.248 34.896 1.00 96.00 361 LEU A O 1
ATOM 2818 N N . VAL A 1 362 ? -4.152 -2.367 35.054 1.00 95.06 362 VAL A N 1
ATOM 2819 C CA . VAL A 1 362 ? -4.936 -1.251 35.614 1.00 95.06 362 VAL A CA 1
ATOM 2820 C C . VAL A 1 362 ? -4.358 -0.820 36.962 1.00 95.06 362 VAL A C 1
ATOM 2822 O O . VAL A 1 362 ? -4.083 0.365 37.150 1.00 95.06 362 VAL A O 1
ATOM 2825 N N . ALA A 1 363 ? -4.109 -1.765 37.874 1.00 93.56 363 ALA A N 1
ATOM 2826 C CA . ALA A 1 363 ? -3.509 -1.474 39.175 1.00 93.56 363 ALA A CA 1
ATOM 2827 C C . ALA A 1 363 ? -2.133 -0.803 39.024 1.00 93.56 363 ALA A C 1
ATOM 2829 O O . ALA A 1 363 ? -1.890 0.245 39.623 1.00 93.56 363 ALA A O 1
ATOM 2830 N N . LYS A 1 364 ? -1.261 -1.332 38.151 1.00 96.44 364 LYS A N 1
ATOM 2831 C CA . LYS A 1 364 ? 0.064 -0.744 37.914 1.00 96.44 364 LYS A CA 1
ATOM 2832 C C . LYS A 1 364 ? -0.007 0.638 37.261 1.00 96.44 364 LYS A C 1
ATOM 2834 O O . LYS A 1 364 ? 0.758 1.527 37.625 1.00 96.44 364 LYS A O 1
ATOM 2839 N N . TYR A 1 365 ? -0.933 0.850 36.327 1.00 96.44 365 TYR A N 1
ATOM 2840 C CA . TYR A 1 365 ? -1.167 2.161 35.723 1.00 96.44 365 TYR A CA 1
ATOM 2841 C C . TYR A 1 365 ? -1.605 3.196 36.767 1.00 96.44 365 TYR A C 1
ATOM 2843 O O . TYR A 1 365 ? -1.106 4.321 36.754 1.00 96.44 365 TYR A O 1
ATOM 2851 N N . ARG A 1 366 ? -2.504 2.827 37.689 1.00 94.56 366 ARG A N 1
ATOM 2852 C CA . ARG A 1 366 ? -2.941 3.708 38.782 1.00 94.56 366 ARG A CA 1
ATOM 2853 C C . ARG A 1 366 ? -1.808 4.037 39.751 1.00 94.56 366 ARG A C 1
ATOM 2855 O O . ARG A 1 366 ? -1.581 5.216 40.014 1.00 94.56 366 ARG A O 1
ATOM 2862 N N . GLU A 1 367 ? -1.039 3.032 40.168 1.00 96.00 367 GLU A N 1
ATOM 2863 C CA . GLU A 1 367 ? 0.150 3.189 41.018 1.00 96.00 367 GLU A CA 1
ATOM 2864 C C . GLU A 1 367 ? 1.137 4.202 40.406 1.00 96.00 367 GLU A C 1
ATOM 2866 O O . GLU A 1 367 ? 1.510 5.184 41.047 1.00 96.00 367 GLU A O 1
ATOM 2871 N N . LEU A 1 368 ? 1.471 4.041 39.118 1.00 96.50 368 LEU A N 1
ATOM 2872 C CA . LEU A 1 368 ? 2.343 4.955 38.363 1.00 96.50 368 LEU A CA 1
ATOM 2873 C C . LEU A 1 368 ? 1.757 6.369 38.179 1.00 96.50 368 LEU A C 1
ATOM 2875 O O . LEU A 1 368 ? 2.480 7.295 37.809 1.00 96.50 368 LEU A O 1
ATOM 2879 N N . ARG A 1 369 ? 0.456 6.554 38.425 1.00 95.06 369 ARG A N 1
ATOM 2880 C CA . ARG A 1 369 ? -0.249 7.845 38.398 1.00 95.06 369 ARG A CA 1
ATOM 2881 C C . ARG A 1 369 ? -0.545 8.403 39.795 1.00 95.06 369 ARG A C 1
ATOM 2883 O O . ARG A 1 369 ? -1.127 9.485 39.866 1.00 95.06 369 ARG A O 1
ATOM 2890 N N . GLY A 1 370 ? -0.148 7.711 40.868 1.00 92.19 370 GLY A N 1
ATOM 2891 C CA . GLY A 1 370 ? -0.420 8.097 42.256 1.00 92.19 370 GLY A CA 1
ATOM 2892 C C . GLY A 1 370 ? -1.909 8.055 42.622 1.00 92.19 370 GLY A C 1
ATOM 2893 O O . GLY A 1 370 ? -2.401 8.996 43.243 1.00 92.19 370 GLY A O 1
ATOM 2894 N N . ARG A 1 371 ? -2.628 7.015 42.176 1.00 88.31 371 ARG A N 1
ATOM 2895 C CA . ARG A 1 371 ? -4.085 6.823 42.313 1.00 88.31 371 ARG A CA 1
ATOM 2896 C C . ARG A 1 371 ? -4.458 5.442 42.850 1.00 88.31 371 ARG A C 1
ATOM 2898 O O . ARG A 1 371 ? -3.612 4.534 42.750 1.00 88.31 371 ARG A O 1
#